Protein AF-A0A4Q2YTB6-F1 (afdb_monomer_lite)

Secondary structure (DSSP, 8-state):
-GGGG-EEEEEE---TT--B-HHHHHHHHHHHHHHHHHHTT--B-TTS-BHHHHHHHHHHHHHHS--B-SSPPPHHHHHHHHHHHIIIIIHHHHHHHHHHHHHHHSS-----B--EE-TTTB-TT-TT--HHHHHHHHHHHHHHHHHHHHHHHHHHHHH----TTTS---HHHHHHHHHT----GGGTT-HHHHHHHHHHHHHHHHHHHHHSS--SS--SS--PPPSSHHHHHHHHHHHHHHHHHHTTTTTSS-HHHHHHHHHHHHHTTTSSEEPEEEEHHHHHHHHHHHHHHTTS-S-STTS-HHHHHHHHHHHHT----SS-TTS---HHHHHHHHHHHHHHHHHHHH-GGGS-EEEEET--SSHHHHHHHHHHHTTTSS-SSGGGTTTS-EEEEEE-SHHHHHHHHHHHHHHHT-TTTHHHHHHHTEEEEEE-HHHHHHHH-HHHHHHHHHHHHHHHHHHHHHTT-EEEEEE-TTSTTTSSSS-HHHHHHTSPTTS-TTEEEEEE-HHHHHHHHSSHHHHHHHHHHHHHHHHHHHHSPP-S-HHHHHHHHHHHHHHHHHHHHHHHHHHTS-TTHHHHHHHHSTHHHHHHS---SS-SS--

Radius of gyration: 26.42 Å; chains: 1; bounding box: 67×58×71 Å

Sequence (603 aa):
ALLSASLVAPVLTAHPTEVRRKSVLDHKNRIAELMLLRDSGGDETPEGDVVEDAIRRQIVLLWQTRPLRTEKLFVADEIDNALTYLRDVFLPVVPKLYARWEAELGQRPASFLRVGSWIGGDRDGNPFVTAETMQMATARNAAAVLGHYIDAVHGLGAELSVSASLAAVPDAVEALAEASGDAAPSRRDEPYRRALSGIYARLCATYAQIVGRAPPRPSALKGKPYATPADFRRDLVTIANGLSANSQGQFGGIGALGRLIRAVEVFGFHLATLDMRQNSAVHERVLAELLSVSGVCADYLALDEEARVALLTAELASDRPLAAPWHQWSDETAGELAIVHAAADVRARLGNDAICQWIISMAQELSDLLEVHVLAREAGLWRSGDAAGQSNLMVVPLFETIADLDRAPAIMARYFAMPEIGPQIGQRGHQEVMIGYSDSNKDGGYLTSTWGLYQSSQALTPVFEEADTAMQLFHGRGGAVGRGGGSAFAAIRAQPAGTVQGRIRITEQGEVIAAKYGTAASAATNLEAMVSASLLASLEPEALSDKDAARFTAAMDSVSDSAFAAYRGLVYDTPAFKDFFRAMTPIAEIATLKIGSRPSSRT

Structure (mmCIF, N/CA/C/O backbone):
data_AF-A0A4Q2YTB6-F1
#
_entry.id   AF-A0A4Q2YTB6-F1
#
loop_
_atom_site.group_PDB
_atom_site.id
_atom_site.type_symbol
_atom_site.label_atom_id
_atom_site.label_alt_id
_atom_site.label_comp_id
_atom_site.label_asym_id
_atom_site.label_entity_id
_atom_site.label_seq_id
_atom_site.pdbx_PDB_ins_code
_atom_site.Cartn_x
_atom_site.Cartn_y
_atom_site.Cartn_z
_atom_site.occupancy
_atom_site.B_iso_or_equiv
_atom_site.auth_seq_id
_atom_site.auth_comp_id
_atom_site.auth_asym_id
_atom_site.auth_atom_id
_atom_site.pdbx_PDB_model_num
ATOM 1 N N . ALA A 1 1 ? 22.724 0.938 6.957 1.00 84.94 1 ALA A N 1
ATOM 2 C CA . ALA A 1 1 ? 21.981 0.138 7.950 1.00 84.94 1 ALA A CA 1
ATOM 3 C C . ALA A 1 1 ? 20.497 0.506 7.941 1.00 84.94 1 ALA A C 1
ATOM 5 O O . ALA A 1 1 ? 19.740 -0.288 7.408 1.00 84.94 1 ALA A O 1
ATOM 6 N N . LEU A 1 2 ? 20.098 1.709 8.393 1.00 90.88 2 LEU A N 1
ATOM 7 C CA . LEU A 1 2 ? 18.684 2.137 8.471 1.00 90.88 2 LEU A CA 1
ATOM 8 C C . LEU A 1 2 ? 17.867 1.833 7.199 1.00 90.88 2 LEU A C 1
ATOM 10 O O . LEU A 1 2 ? 16.873 1.118 7.263 1.00 90.88 2 LEU A O 1
ATOM 14 N N . LEU A 1 3 ? 18.329 2.303 6.032 1.00 91.94 3 LEU A N 1
ATOM 15 C CA . LEU A 1 3 ? 17.627 2.117 4.752 1.00 91.94 3 LEU A CA 1
ATOM 16 C C . LEU A 1 3 ? 17.374 0.650 4.379 1.00 91.94 3 LEU A C 1
ATOM 18 O O . LEU A 1 3 ? 16.410 0.365 3.675 1.00 91.94 3 LEU A O 1
ATOM 22 N N . SER A 1 4 ? 18.219 -0.279 4.834 1.00 90.88 4 SER A N 1
ATOM 23 C CA . SER A 1 4 ? 18.063 -1.711 4.551 1.00 90.88 4 SER A CA 1
ATOM 24 C C . SER A 1 4 ? 16.856 -2.323 5.264 1.00 90.88 4 SER A C 1
ATOM 26 O O . SER A 1 4 ? 16.329 -3.324 4.793 1.00 90.88 4 SER A O 1
ATOM 28 N N . ALA A 1 5 ? 16.415 -1.706 6.362 1.00 90.44 5 ALA A N 1
ATOM 29 C CA . ALA A 1 5 ? 15.266 -2.110 7.167 1.00 90.44 5 ALA A CA 1
ATOM 30 C C . ALA A 1 5 ? 14.160 -1.037 7.173 1.00 90.44 5 ALA A C 1
ATOM 32 O O . ALA A 1 5 ? 13.309 -1.030 8.054 1.00 90.44 5 ALA A O 1
ATOM 33 N N . SER A 1 6 ? 14.154 -0.119 6.202 1.00 95.38 6 SER A N 1
ATOM 34 C CA . SER A 1 6 ? 13.165 0.962 6.096 1.00 95.38 6 SER A CA 1
ATOM 35 C C . SER A 1 6 ? 11.983 0.592 5.193 1.00 95.38 6 SER A C 1
ATOM 37 O O . SER A 1 6 ? 12.105 -0.245 4.295 1.00 95.38 6 SER A O 1
ATOM 39 N N . LEU A 1 7 ? 10.845 1.247 5.413 1.00 97.25 7 LEU A N 1
ATOM 40 C CA . LEU A 1 7 ? 9.675 1.236 4.539 1.00 97.25 7 LEU A CA 1
ATOM 41 C C . LEU A 1 7 ? 9.034 2.626 4.561 1.00 97.25 7 LEU A C 1
ATOM 43 O O . LEU A 1 7 ? 8.633 3.105 5.608 1.00 97.25 7 LEU A O 1
ATOM 47 N N . VAL A 1 8 ? 8.876 3.258 3.409 1.00 97.31 8 VAL A N 1
ATOM 48 C CA . VAL A 1 8 ? 8.049 4.457 3.253 1.00 97.31 8 VAL A CA 1
ATOM 49 C C . VAL A 1 8 ? 6.995 4.112 2.218 1.00 97.31 8 VAL A C 1
ATOM 51 O O . VAL A 1 8 ? 7.347 3.813 1.078 1.00 97.31 8 VAL A O 1
ATOM 54 N N . ALA A 1 9 ? 5.718 4.103 2.597 1.00 96.81 9 ALA A N 1
ATOM 55 C CA . ALA A 1 9 ? 4.650 3.733 1.668 1.00 96.81 9 ALA A CA 1
ATOM 56 C C . ALA A 1 9 ? 3.460 4.704 1.723 1.00 96.81 9 ALA A C 1
ATOM 58 O O . ALA A 1 9 ? 2.699 4.683 2.695 1.00 96.81 9 ALA A O 1
ATOM 59 N N . PRO A 1 10 ? 3.244 5.536 0.687 1.00 95.44 10 PRO A N 1
ATOM 60 C CA . PRO A 1 10 ? 1.920 6.086 0.423 1.00 95.44 10 PRO A CA 1
ATOM 61 C C . PRO A 1 10 ? 0.951 4.961 0.038 1.00 95.44 10 PRO A C 1
ATOM 63 O O . PRO A 1 10 ? 1.253 4.136 -0.829 1.00 95.44 10 PRO A O 1
ATOM 66 N N . VAL A 1 11 ? -0.224 4.952 0.663 1.00 96.19 11 VAL A N 1
ATOM 67 C CA . VAL A 1 11 ? -1.290 3.974 0.420 1.00 96.19 11 VAL A CA 1
ATOM 68 C C . VAL A 1 11 ? -2.494 4.693 -0.178 1.00 96.19 11 VAL A C 1
ATOM 70 O O . VAL A 1 11 ? -3.164 5.468 0.503 1.00 96.19 11 VAL A O 1
ATOM 73 N N . LEU A 1 12 ? -2.751 4.476 -1.470 1.00 94.56 12 LEU A N 1
ATOM 74 C CA . LEU A 1 12 ? -3.806 5.180 -2.202 1.00 94.56 12 LEU A CA 1
ATOM 75 C C . LEU A 1 12 ? -5.199 4.676 -1.810 1.00 94.56 12 LEU A C 1
ATOM 77 O O . LEU A 1 12 ? -5.465 3.471 -1.847 1.00 94.56 12 LEU A O 1
ATOM 81 N N . THR A 1 13 ? -6.109 5.609 -1.532 1.00 91.25 13 THR A N 1
ATOM 82 C CA . THR A 1 13 ? -7.523 5.327 -1.235 1.00 91.25 13 THR A CA 1
ATOM 83 C C . THR A 1 13 ? -8.456 5.860 -2.314 1.00 91.25 13 THR A C 1
ATOM 85 O O . THR A 1 13 ? -8.113 6.782 -3.058 1.00 91.25 13 THR A O 1
ATOM 88 N N . ALA A 1 14 ? -9.649 5.269 -2.413 1.00 84.44 14 ALA A N 1
ATOM 89 C CA . ALA A 1 14 ? -10.676 5.751 -3.327 1.00 84.44 14 ALA A CA 1
ATOM 90 C C . ALA A 1 14 ? -11.082 7.187 -2.964 1.00 84.44 14 ALA A C 1
ATOM 92 O O . ALA A 1 14 ? -11.113 7.572 -1.792 1.00 84.44 14 ALA A O 1
ATOM 93 N N . HIS A 1 15 ? -11.409 7.991 -3.973 1.00 75.44 15 HIS A N 1
ATOM 94 C CA . HIS A 1 15 ? -11.830 9.365 -3.748 1.00 75.44 15 HIS A CA 1
ATOM 95 C C . HIS A 1 15 ? -13.317 9.401 -3.346 1.00 75.44 15 HIS A C 1
ATOM 97 O O . HIS A 1 15 ? -14.179 9.064 -4.154 1.00 75.44 15 HIS A O 1
ATOM 103 N N . PRO A 1 16 ? -13.646 9.868 -2.127 1.00 59.75 16 PRO A N 1
ATOM 104 C CA . PRO A 1 16 ? -14.981 9.736 -1.527 1.00 59.75 16 PRO A CA 1
ATOM 105 C C . PRO A 1 16 ? -16.053 10.596 -2.209 1.00 59.75 16 PRO A C 1
ATOM 107 O O . PRO A 1 16 ? -17.244 10.366 -2.021 1.00 59.75 16 PRO A O 1
ATOM 110 N N . THR A 1 17 ? -15.625 11.628 -2.943 1.00 56.97 17 THR A N 1
ATOM 111 C CA . THR A 1 17 ? -16.488 12.586 -3.643 1.00 56.97 17 THR A CA 1
ATOM 112 C C . THR A 1 17 ? -16.090 12.842 -5.098 1.00 56.97 17 THR A C 1
ATOM 114 O O . THR A 1 17 ? -16.323 13.943 -5.598 1.00 56.97 17 THR A O 1
ATOM 117 N N . GLU A 1 18 ? -15.446 11.890 -5.793 1.00 64.62 18 GLU A N 1
ATOM 118 C CA . GLU A 1 18 ? -14.920 12.171 -7.144 1.00 64.62 18 GLU A CA 1
ATOM 119 C C . GLU A 1 18 ? -16.032 12.158 -8.181 1.00 64.62 18 GLU A C 1
ATOM 121 O O . GLU A 1 18 ? -16.241 11.210 -8.934 1.00 64.62 18 GLU A O 1
ATOM 126 N N . VAL A 1 19 ? -16.767 13.259 -8.241 1.00 56.88 19 VAL A N 1
ATOM 127 C CA . VAL A 1 19 ? -17.774 13.460 -9.274 1.00 56.88 19 VAL A CA 1
ATOM 128 C C . VAL A 1 19 ? -17.109 13.850 -10.600 1.00 56.88 19 VAL A C 1
ATOM 130 O O . VAL A 1 19 ? -17.771 13.787 -11.641 1.00 56.88 19 VAL A O 1
ATOM 133 N N . ARG A 1 20 ? -15.817 14.240 -10.602 1.00 63.56 20 ARG A N 1
ATOM 134 C CA . ARG A 1 20 ? -15.134 14.695 -11.818 1.00 63.56 20 ARG A CA 1
ATOM 135 C C . ARG A 1 20 ? -14.773 13.516 -12.704 1.00 63.56 20 ARG A C 1
ATOM 137 O O . ARG A 1 20 ? -14.269 12.480 -12.277 1.00 63.56 20 ARG A O 1
ATOM 144 N N . ARG A 1 21 ? -15.035 13.672 -13.997 1.00 69.88 21 ARG A N 1
ATOM 145 C CA . ARG A 1 21 ? -14.646 12.673 -14.998 1.00 69.88 21 ARG A CA 1
ATOM 146 C C . ARG A 1 21 ? -13.155 12.790 -15.295 1.00 69.88 21 ARG A C 1
ATOM 148 O O . ARG A 1 21 ? -12.636 13.899 -15.387 1.00 69.88 21 ARG A O 1
ATOM 155 N N . LYS A 1 22 ? -12.500 11.656 -15.558 1.00 72.19 22 LYS A N 1
ATOM 156 C CA . LYS A 1 22 ? -11.101 11.598 -16.006 1.00 72.19 22 LYS A CA 1
ATOM 157 C C . LYS A 1 22 ? -10.813 12.551 -17.174 1.00 72.19 22 LYS A C 1
ATOM 159 O O . LYS A 1 22 ? -9.820 13.259 -17.139 1.00 72.19 22 LYS A O 1
ATOM 164 N N . SER A 1 23 ? -11.742 12.679 -18.121 1.00 77.94 23 SER A N 1
ATOM 165 C CA . SER A 1 23 ? -11.630 13.618 -19.244 1.00 77.94 23 SER A CA 1
ATOM 166 C C . SER A 1 23 ? -11.375 15.070 -18.813 1.00 77.94 23 SER A C 1
ATOM 168 O O . SER A 1 23 ? -10.632 15.787 -19.471 1.00 77.94 23 SER A O 1
ATOM 170 N N . VAL A 1 24 ? -11.941 15.514 -17.685 1.00 81.62 24 VAL A N 1
ATOM 171 C CA . VAL A 1 24 ? -11.689 16.853 -17.124 1.00 81.62 24 VAL A CA 1
ATOM 172 C C . VAL A 1 24 ? -10.232 16.983 -16.676 1.00 81.62 24 VAL A C 1
ATOM 174 O O . VAL A 1 24 ? -9.608 18.015 -16.916 1.00 81.62 24 VAL A O 1
ATOM 177 N N . LEU A 1 25 ? -9.690 15.949 -16.026 1.00 75.12 25 LEU A N 1
ATOM 178 C CA . LEU A 1 25 ? -8.289 15.911 -15.604 1.00 75.12 25 LEU A CA 1
ATOM 179 C C . LEU A 1 25 ? -7.354 15.865 -16.816 1.00 75.12 25 LEU A C 1
ATOM 181 O O . LEU A 1 25 ? -6.409 16.645 -16.861 1.00 75.12 25 LEU A O 1
ATOM 185 N N . ASP A 1 26 ? -7.665 15.041 -17.818 1.00 81.69 26 ASP A N 1
ATOM 186 C CA . ASP A 1 26 ? -6.879 14.920 -19.051 1.00 81.69 26 ASP A CA 1
ATOM 187 C C . ASP A 1 26 ? -6.785 16.272 -19.783 1.00 81.69 26 ASP A C 1
ATOM 189 O O . ASP A 1 26 ? -5.692 16.709 -20.143 1.00 81.69 26 ASP A O 1
ATOM 193 N N . HIS A 1 27 ? -7.904 16.997 -19.920 1.00 88.62 27 HIS A N 1
ATOM 194 C CA . HIS A 1 27 ? -7.901 18.344 -20.500 1.00 88.62 27 HIS A CA 1
ATOM 195 C C . HIS A 1 27 ? -7.068 19.333 -19.676 1.00 88.62 27 HIS A C 1
ATOM 197 O O . HIS A 1 27 ? -6.291 20.098 -20.245 1.00 88.62 27 HIS A O 1
ATOM 203 N N . LYS A 1 28 ? -7.185 19.320 -18.341 1.00 85.69 28 LYS A N 1
ATOM 204 C CA . LYS A 1 28 ? -6.382 20.198 -17.470 1.00 85.69 28 LYS A CA 1
ATOM 205 C C . LYS A 1 28 ? -4.886 19.900 -17.568 1.00 85.69 28 LYS A C 1
ATOM 207 O O . LYS A 1 28 ? -4.097 20.839 -17.634 1.00 85.69 28 LYS A O 1
ATOM 212 N N . ASN A 1 29 ? -4.505 18.626 -17.600 1.00 82.25 29 ASN A N 1
ATOM 213 C CA . ASN A 1 29 ? -3.113 18.209 -17.748 1.00 82.25 29 ASN A CA 1
ATOM 214 C C . ASN A 1 29 ? -2.565 18.620 -19.114 1.00 82.25 29 ASN A C 1
ATOM 216 O O . ASN A 1 29 ? -1.488 19.206 -19.178 1.00 82.25 29 ASN A O 1
ATOM 220 N N . ARG A 1 30 ? -3.339 18.429 -20.190 1.00 88.62 30 ARG A N 1
ATOM 221 C CA . ARG A 1 30 ? -2.926 18.870 -21.525 1.00 88.62 30 ARG A CA 1
ATOM 222 C C . ARG A 1 30 ? -2.773 20.388 -21.614 1.00 88.62 30 ARG A C 1
ATOM 224 O O . ARG A 1 30 ? -1.831 20.863 -22.237 1.00 88.62 30 ARG A O 1
ATOM 231 N N . ILE A 1 31 ? -3.662 21.154 -20.977 1.00 92.06 31 ILE A N 1
ATOM 232 C CA . ILE A 1 31 ? -3.512 22.613 -20.862 1.00 92.06 31 ILE A CA 1
ATOM 233 C C . ILE A 1 31 ? -2.209 22.950 -20.129 1.00 92.06 31 ILE A C 1
ATOM 235 O O . ILE A 1 31 ? -1.446 23.770 -20.625 1.00 92.06 31 ILE A O 1
ATOM 239 N N . ALA A 1 32 ? -1.923 22.301 -18.996 1.00 88.00 32 ALA A N 1
ATOM 240 C CA . ALA A 1 32 ? -0.700 22.543 -18.233 1.00 88.00 32 ALA A CA 1
ATOM 241 C C . ALA A 1 32 ? 0.576 22.212 -19.032 1.00 88.00 32 ALA A C 1
ATOM 243 O O . ALA A 1 32 ? 1.520 22.994 -19.009 1.00 88.00 32 ALA A O 1
ATOM 244 N N . GLU A 1 33 ? 0.597 21.103 -19.779 1.00 89.00 33 GLU A N 1
ATOM 245 C CA . GLU A 1 33 ? 1.704 20.746 -20.681 1.00 89.00 33 GLU A CA 1
ATOM 246 C C . GLU A 1 33 ? 1.948 21.816 -21.749 1.00 89.00 33 GLU A C 1
ATOM 248 O O . GLU A 1 33 ? 3.085 22.221 -21.977 1.00 89.00 33 GLU A O 1
ATOM 253 N N . LEU A 1 34 ? 0.879 22.290 -22.394 1.00 93.44 34 LEU A N 1
ATOM 254 C CA . LEU A 1 34 ? 0.969 23.316 -23.431 1.00 93.44 34 LEU A CA 1
ATOM 255 C C . LEU A 1 34 ? 1.390 24.676 -22.856 1.00 93.44 34 LEU A C 1
ATOM 257 O O . LEU A 1 34 ? 2.164 25.391 -23.485 1.00 93.44 34 LEU A O 1
ATOM 261 N N . MET A 1 35 ? 0.924 25.022 -21.652 1.00 93.50 35 MET A N 1
ATOM 262 C CA . MET A 1 35 ? 1.370 26.224 -20.942 1.00 93.50 35 MET A CA 1
ATOM 263 C C . MET A 1 35 ? 2.861 26.153 -20.606 1.00 93.50 35 MET A C 1
ATOM 265 O O . MET A 1 35 ? 3.576 27.114 -20.860 1.00 93.50 35 MET A O 1
ATOM 269 N N . LEU A 1 36 ? 3.351 25.008 -20.121 1.00 90.25 36 LEU A N 1
ATOM 270 C CA . LEU A 1 36 ? 4.781 24.806 -19.865 1.00 90.25 36 LEU A CA 1
ATOM 271 C C . LEU A 1 36 ? 5.617 24.902 -21.146 1.00 90.25 36 LEU A C 1
ATOM 273 O O . LEU A 1 36 ? 6.690 25.502 -21.130 1.00 90.25 36 LEU A O 1
ATOM 277 N N . LEU A 1 37 ? 5.128 24.339 -22.256 1.00 91.38 37 LEU A N 1
ATOM 278 C CA . LEU A 1 37 ? 5.788 24.453 -23.557 1.00 91.38 37 LEU A CA 1
ATOM 279 C C . LEU A 1 37 ? 5.907 25.922 -23.981 1.00 91.38 37 LEU A C 1
ATOM 281 O O . LEU A 1 37 ? 7.001 26.369 -24.330 1.00 91.38 37 LEU A O 1
ATOM 285 N N . ARG A 1 38 ? 4.820 26.688 -23.856 1.00 92.38 38 ARG A N 1
ATOM 286 C CA . ARG A 1 38 ? 4.817 28.129 -24.124 1.00 92.38 38 ARG A CA 1
ATOM 287 C C . ARG A 1 38 ? 5.787 28.891 -23.222 1.00 92.38 38 ARG A C 1
ATOM 289 O O . ARG A 1 38 ? 6.575 29.689 -23.719 1.00 92.38 38 ARG A O 1
ATOM 296 N N . ASP A 1 39 ? 5.763 28.630 -21.916 1.00 92.69 39 ASP A N 1
ATOM 297 C CA . ASP A 1 39 ? 6.639 29.290 -20.937 1.00 92.69 39 ASP A CA 1
ATOM 298 C C . ASP A 1 39 ? 8.123 28.973 -21.190 1.00 92.69 39 ASP A C 1
ATOM 300 O O . ASP A 1 39 ? 8.998 29.785 -20.890 1.00 92.69 39 ASP A O 1
ATOM 304 N N . SER A 1 40 ? 8.415 27.815 -21.793 1.00 92.50 40 SER A N 1
ATOM 305 C CA . SER A 1 40 ? 9.761 27.439 -22.246 1.00 92.50 40 SER A CA 1
ATOM 306 C C . SER A 1 40 ? 10.179 28.061 -23.589 1.00 92.50 40 SER A C 1
ATOM 308 O O . SER A 1 40 ? 11.290 27.810 -24.055 1.00 92.50 40 SER A O 1
ATOM 310 N N . GLY A 1 41 ? 9.320 28.883 -24.201 1.00 92.44 41 GLY A N 1
ATOM 311 C CA . GLY A 1 41 ? 9.564 29.553 -25.482 1.00 92.44 41 GLY A CA 1
ATOM 312 C C . GLY A 1 41 ? 9.169 28.741 -26.719 1.00 92.44 41 GLY A C 1
ATOM 313 O O . GLY A 1 41 ? 9.608 29.072 -27.817 1.00 92.44 41 GLY A O 1
ATOM 314 N N . GLY A 1 42 ? 8.389 27.667 -26.564 1.00 91.62 42 GLY A N 1
ATOM 315 C CA . GLY A 1 42 ? 7.863 26.883 -27.681 1.00 91.62 42 GLY A CA 1
ATOM 316 C C . GLY A 1 42 ? 6.559 27.466 -28.229 1.00 91.62 42 GLY A C 1
ATOM 317 O O . GLY A 1 42 ? 5.571 27.550 -27.501 1.00 91.62 42 GLY A O 1
ATOM 318 N N . ASP A 1 43 ? 6.542 27.806 -29.520 1.00 92.94 43 ASP A N 1
ATOM 319 C CA . ASP A 1 43 ? 5.355 28.341 -30.209 1.00 92.94 43 ASP A CA 1
ATOM 320 C C . ASP A 1 43 ? 4.543 27.266 -30.960 1.00 92.94 43 ASP A C 1
ATOM 322 O O . ASP A 1 43 ? 3.362 27.473 -31.253 1.00 92.94 43 ASP A O 1
ATOM 326 N N . GLU A 1 44 ? 5.136 26.093 -31.216 1.00 94.56 44 GLU A N 1
ATOM 327 C CA . GLU A 1 44 ? 4.512 24.958 -31.911 1.00 94.56 44 GLU A CA 1
ATOM 328 C C . GLU A 1 44 ? 4.637 23.649 -31.108 1.00 94.56 44 GLU A C 1
ATOM 330 O O . GLU A 1 44 ? 5.632 23.418 -30.415 1.00 94.56 44 GLU A O 1
ATOM 335 N N . THR A 1 45 ? 3.629 22.772 -31.190 1.00 90.50 45 THR A N 1
ATOM 336 C CA . THR A 1 45 ? 3.691 21.412 -30.626 1.00 90.50 45 THR A CA 1
ATOM 337 C C . THR A 1 45 ? 4.541 20.484 -31.508 1.00 90.50 45 THR A C 1
ATOM 339 O O . THR A 1 45 ? 4.770 20.794 -32.678 1.00 90.50 45 THR A O 1
ATOM 342 N N . PRO A 1 46 ? 4.975 19.303 -31.014 1.00 86.56 46 PRO A N 1
ATOM 343 C CA . PRO A 1 46 ? 5.697 18.322 -31.836 1.00 86.56 46 PRO A CA 1
ATOM 344 C C . PRO A 1 46 ? 4.951 17.882 -33.107 1.00 86.56 46 PRO A C 1
ATOM 346 O O . PRO A 1 46 ? 5.573 17.445 -34.071 1.00 86.56 46 PRO A O 1
ATOM 349 N N . GLU A 1 47 ? 3.621 17.985 -33.106 1.00 90.38 47 GLU A N 1
ATOM 350 C CA . GLU A 1 47 ? 2.741 17.662 -34.231 1.00 90.38 47 GLU A CA 1
ATOM 351 C C . GLU A 1 47 ? 2.503 18.847 -35.190 1.00 90.38 47 GLU A C 1
ATOM 353 O O . GLU A 1 47 ? 1.813 18.677 -36.195 1.00 90.38 47 GLU A O 1
ATOM 358 N N . GLY A 1 48 ? 3.067 20.027 -34.902 1.00 91.50 48 GLY A N 1
ATOM 359 C CA . GLY A 1 48 ? 2.965 21.234 -35.731 1.00 91.50 48 GLY A CA 1
ATOM 360 C C . GLY A 1 48 ? 1.746 22.123 -35.453 1.00 91.50 48 GLY A C 1
ATOM 361 O O . GLY A 1 48 ? 1.414 22.972 -36.276 1.00 91.50 48 GLY A O 1
ATOM 362 N N . ASP A 1 49 ? 1.048 21.941 -34.326 1.00 92.69 49 ASP A N 1
ATOM 363 C CA . ASP A 1 49 ? -0.030 22.851 -33.914 1.00 92.69 49 ASP A CA 1
ATOM 364 C C . ASP A 1 49 ? 0.554 24.124 -33.274 1.00 92.69 49 ASP A C 1
ATOM 366 O O . ASP A 1 49 ? 1.442 24.034 -32.430 1.00 92.69 49 ASP A O 1
ATOM 370 N N . VAL A 1 50 ? -0.012 25.301 -33.565 1.00 96.38 50 VAL A N 1
ATOM 371 C CA . VAL A 1 50 ? 0.289 26.529 -32.804 1.00 96.38 50 VAL A CA 1
ATOM 372 C C . VAL A 1 50 ? -0.150 26.338 -31.349 1.00 96.38 50 VAL A C 1
ATOM 374 O O . VAL A 1 50 ? -1.311 26.010 -31.078 1.00 96.38 50 VAL A O 1
ATOM 377 N N . VAL A 1 51 ? 0.756 26.558 -30.394 1.00 95.94 51 VAL A N 1
ATOM 378 C CA . VAL A 1 51 ? 0.525 26.248 -28.971 1.00 95.94 51 VAL A CA 1
ATOM 379 C C . VAL A 1 51 ? -0.662 27.024 -28.398 1.00 95.94 51 VAL A C 1
ATOM 381 O O . VAL A 1 51 ? -1.494 26.442 -27.703 1.00 95.94 51 VAL A O 1
ATOM 384 N N . GLU A 1 52 ? -0.797 28.310 -28.729 1.00 95.25 52 GLU A N 1
ATOM 385 C CA . GLU A 1 52 ? -1.929 29.141 -28.288 1.00 95.25 52 GLU A CA 1
ATOM 386 C C . GLU A 1 52 ? -3.278 28.566 -28.762 1.00 95.25 52 GLU A C 1
ATOM 388 O O . GLU A 1 52 ? -4.239 28.474 -27.989 1.00 95.25 52 GLU A O 1
ATOM 393 N N . ASP A 1 53 ? -3.339 28.104 -30.013 1.00 96.56 53 ASP A N 1
ATOM 394 C CA . ASP A 1 53 ? -4.540 27.495 -30.586 1.00 96.56 53 ASP A CA 1
ATOM 395 C C . ASP A 1 53 ? -4.825 26.126 -29.966 1.00 96.56 53 ASP A C 1
ATOM 397 O O . ASP A 1 53 ? -5.984 25.798 -29.691 1.00 96.56 53 ASP A O 1
ATOM 401 N N . ALA A 1 54 ? -3.786 25.340 -29.675 1.00 95.81 54 ALA A N 1
ATOM 402 C CA . ALA A 1 54 ? -3.916 24.075 -28.964 1.00 95.81 54 ALA A CA 1
ATOM 403 C C . ALA A 1 54 ? -4.464 24.281 -27.539 1.00 95.81 54 ALA A C 1
ATOM 405 O O . ALA A 1 54 ? -5.370 23.549 -27.123 1.00 95.81 54 ALA A O 1
ATOM 406 N N . ILE A 1 55 ? -3.990 25.302 -26.810 1.00 96.31 55 ILE A N 1
ATOM 407 C CA . ILE A 1 55 ? -4.513 25.670 -25.481 1.00 96.31 55 ILE A CA 1
ATOM 408 C C . ILE A 1 55 ? -5.986 26.059 -25.598 1.00 96.31 55 ILE A C 1
ATOM 410 O O . ILE A 1 55 ? -6.832 25.505 -24.889 1.00 96.31 55 ILE A O 1
ATOM 414 N N . ARG A 1 56 ? -6.322 26.961 -26.530 1.00 96.75 56 ARG A N 1
ATOM 415 C CA . ARG A 1 56 ? -7.709 27.388 -26.773 1.00 96.75 56 ARG A CA 1
ATOM 416 C C . ARG A 1 56 ? -8.612 26.196 -27.090 1.00 96.75 56 ARG A C 1
ATOM 418 O O . ARG A 1 56 ? -9.708 26.101 -26.536 1.00 96.75 56 ARG A O 1
ATOM 425 N N . ARG A 1 57 ? -8.154 25.264 -27.930 1.00 96.31 57 ARG A N 1
ATOM 426 C CA . ARG A 1 57 ? -8.878 24.033 -28.285 1.00 96.31 57 ARG A CA 1
ATOM 427 C C . ARG A 1 57 ? -9.178 23.188 -27.048 1.00 96.31 57 ARG A C 1
ATOM 429 O O . ARG A 1 57 ? -10.314 22.754 -26.878 1.00 96.31 57 ARG A O 1
ATOM 436 N N . GLN A 1 58 ? -8.202 23.000 -26.160 1.00 96.50 58 GLN A N 1
ATOM 437 C CA . GLN A 1 58 ? -8.410 22.256 -24.914 1.00 96.50 58 GLN A CA 1
ATOM 438 C C . GLN A 1 58 ? -9.359 22.970 -23.948 1.00 96.50 58 GLN A C 1
ATOM 440 O O . GLN A 1 58 ? -10.184 22.309 -23.326 1.00 96.50 58 GLN A O 1
ATOM 445 N N . ILE A 1 59 ? -9.305 24.301 -23.853 1.00 96.25 59 ILE A N 1
ATOM 446 C CA . ILE A 1 59 ? -10.252 25.079 -23.036 1.00 96.25 59 ILE A CA 1
ATOM 447 C C . ILE A 1 59 ? -11.684 24.916 -23.561 1.00 96.25 59 ILE A C 1
ATOM 449 O O . ILE A 1 59 ? -12.606 24.708 -22.774 1.00 96.25 59 ILE A O 1
ATOM 453 N N . VAL A 1 60 ? -11.882 24.961 -24.883 1.00 96.62 60 VAL A N 1
ATOM 454 C CA . VAL A 1 60 ? -13.201 24.737 -25.499 1.00 96.62 60 VAL A CA 1
ATOM 455 C C . VAL A 1 60 ? -13.696 23.316 -25.231 1.00 96.62 60 VAL A C 1
ATOM 457 O O . VAL A 1 60 ? -14.841 23.142 -24.812 1.00 96.62 60 VAL A O 1
ATOM 460 N N . LEU A 1 61 ? -12.839 22.306 -25.410 1.00 95.81 61 LEU A N 1
ATOM 461 C CA . LEU A 1 61 ? -13.178 20.916 -25.096 1.00 95.81 61 LEU A CA 1
ATOM 462 C C . LEU A 1 61 ? -13.530 20.743 -23.618 1.00 95.81 61 LEU A C 1
ATOM 464 O O . LEU A 1 61 ? -14.526 20.099 -23.300 1.00 95.81 61 LEU A O 1
ATOM 468 N N . LEU A 1 62 ? -12.766 21.359 -22.717 1.00 92.81 62 LEU A N 1
ATOM 469 C CA . LEU A 1 62 ? -13.034 21.347 -21.283 1.00 92.81 62 LEU A CA 1
ATOM 470 C C . LEU A 1 62 ? -14.394 21.981 -20.963 1.00 92.81 62 LEU A C 1
ATOM 472 O O . LEU A 1 62 ? -15.158 21.404 -20.195 1.00 92.81 62 LEU A O 1
ATOM 476 N N . TRP A 1 63 ? -14.724 23.120 -21.581 1.00 93.62 63 TRP A N 1
ATOM 477 C CA . TRP A 1 63 ? -16.016 23.797 -21.411 1.00 93.62 63 TRP A CA 1
ATOM 478 C C . TRP A 1 63 ? -17.198 22.950 -21.900 1.00 93.62 63 TRP A C 1
ATOM 480 O O . TRP A 1 63 ? -18.275 22.967 -21.306 1.00 93.62 63 TRP A O 1
ATOM 490 N N . GLN A 1 64 ? -16.998 22.185 -22.974 1.00 92.38 64 GLN A N 1
ATOM 491 C CA . GLN A 1 64 ? -18.004 21.282 -23.544 1.00 92.38 64 GLN A CA 1
ATOM 492 C C . GLN A 1 64 ? -18.019 19.895 -22.879 1.00 92.38 64 GLN A C 1
ATOM 494 O O . GLN A 1 64 ? -18.943 19.106 -23.092 1.00 92.38 64 GLN A O 1
ATOM 499 N N . THR A 1 65 ? -17.023 19.585 -22.050 1.00 87.69 65 THR A N 1
ATOM 500 C CA . THR A 1 65 ? -16.928 18.321 -21.325 1.00 87.69 65 THR A CA 1
ATOM 501 C C . THR A 1 65 ? -17.741 18.404 -20.049 1.00 87.69 65 THR A C 1
ATOM 503 O O . THR A 1 65 ? -17.483 19.220 -19.169 1.00 87.69 65 THR A O 1
ATOM 506 N N . ARG A 1 66 ? -18.718 17.504 -19.909 1.00 82.88 66 ARG A N 1
ATOM 507 C CA . ARG A 1 66 ? -19.528 17.426 -18.692 1.00 82.88 66 ARG A CA 1
ATOM 508 C C . ARG A 1 66 ? -18.622 17.200 -17.468 1.00 82.88 66 ARG A C 1
ATOM 510 O O . ARG A 1 66 ? -17.967 16.154 -17.412 1.00 82.88 66 ARG A O 1
ATOM 517 N N . PRO A 1 67 ? -18.633 18.108 -16.475 1.00 73.44 67 PRO A N 1
ATOM 518 C CA . PRO A 1 67 ? -17.741 17.997 -15.332 1.00 73.44 67 PRO A CA 1
ATOM 519 C C . PRO A 1 67 ? -18.187 16.912 -14.353 1.00 73.44 67 PRO A C 1
ATOM 521 O O . PRO A 1 67 ? -17.336 16.275 -13.749 1.00 73.44 67 PRO A O 1
ATOM 524 N N . LEU A 1 68 ? -19.498 16.683 -14.222 1.00 74.12 68 LEU A N 1
ATOM 525 C CA . LEU A 1 68 ? -20.081 15.790 -13.222 1.00 74.12 68 LEU A CA 1
ATOM 526 C C . LEU A 1 68 ? -20.591 14.478 -13.834 1.00 74.12 68 LEU A C 1
ATOM 528 O O . LEU A 1 68 ? -21.184 14.464 -14.919 1.00 74.12 68 LEU A O 1
ATOM 532 N N . ARG A 1 69 ? -20.405 13.370 -13.114 1.00 69.19 69 ARG A N 1
ATOM 533 C CA . ARG A 1 69 ? -21.062 12.087 -13.399 1.00 69.19 69 ARG A CA 1
ATOM 534 C C . ARG A 1 69 ? -22.557 12.144 -13.044 1.00 69.19 69 ARG A C 1
ATOM 536 O O . ARG A 1 69 ? -22.951 12.772 -12.070 1.00 69.19 69 ARG A O 1
ATOM 543 N N . THR A 1 70 ? -23.391 11.481 -13.847 1.00 70.44 70 THR A N 1
ATOM 544 C CA . THR A 1 70 ? -24.844 11.318 -13.607 1.00 70.44 70 THR A CA 1
ATOM 545 C C . THR A 1 70 ? -25.191 9.988 -12.924 1.00 70.44 70 THR A C 1
ATOM 547 O O . THR A 1 70 ? -26.286 9.811 -12.378 1.00 70.44 70 THR A O 1
ATOM 550 N N . GLU A 1 71 ? -24.249 9.048 -12.947 1.00 70.19 71 GLU A N 1
ATOM 551 C CA . GLU A 1 71 ? -24.368 7.691 -12.417 1.00 70.19 71 GLU A CA 1
ATOM 552 C C . GLU A 1 71 ? -23.405 7.480 -11.249 1.00 70.19 71 GLU A C 1
ATOM 554 O O . GLU A 1 71 ? -22.421 8.209 -11.107 1.00 70.19 71 GLU A O 1
ATOM 559 N N . LYS A 1 72 ? -23.729 6.504 -10.395 1.00 72.00 72 LYS A N 1
ATOM 560 C CA . LYS A 1 72 ? -22.921 6.153 -9.226 1.00 72.00 72 LYS A CA 1
ATOM 561 C C . LYS A 1 72 ? -21.624 5.499 -9.702 1.00 72.00 72 LYS A C 1
ATOM 563 O O . LYS A 1 72 ? -21.651 4.710 -10.639 1.00 72.00 72 LYS A O 1
ATOM 568 N N . LEU A 1 73 ? -20.510 5.844 -9.062 1.00 74.75 73 LEU A N 1
ATOM 569 C CA . LEU A 1 73 ? -19.237 5.165 -9.280 1.00 74.75 73 LEU A CA 1
ATOM 570 C C . LEU A 1 73 ? -19.322 3.722 -8.785 1.00 74.75 73 LEU A C 1
ATOM 572 O O . LEU A 1 73 ? -19.767 3.472 -7.660 1.00 74.75 73 LEU A O 1
ATOM 576 N N . PHE A 1 74 ? -18.867 2.791 -9.615 1.00 84.69 74 PHE A N 1
ATOM 577 C CA . PHE A 1 74 ? -18.643 1.412 -9.203 1.00 84.69 74 PHE A CA 1
ATOM 578 C C . PHE A 1 74 ? -17.198 1.242 -8.728 1.00 84.69 74 PHE A C 1
ATOM 580 O O . PHE A 1 74 ? -16.312 2.006 -9.108 1.00 84.69 74 PHE A O 1
ATOM 587 N N . VAL A 1 75 ? -16.935 0.194 -7.946 1.00 86.31 75 VAL A N 1
ATOM 588 C CA . VAL A 1 75 ? -15.569 -0.145 -7.501 1.00 86.31 75 VAL A CA 1
ATOM 589 C C . VAL A 1 75 ? -14.620 -0.307 -8.700 1.00 86.31 75 VAL A C 1
ATOM 591 O O . VAL A 1 75 ? -13.471 0.119 -8.649 1.00 86.31 75 VAL A O 1
ATOM 594 N N . ALA A 1 76 ? -15.112 -0.832 -9.827 1.00 89.12 76 ALA A N 1
ATOM 595 C CA . ALA A 1 76 ? -14.344 -0.942 -11.068 1.00 89.12 76 ALA A CA 1
ATOM 596 C C . ALA A 1 76 ? -13.862 0.417 -11.622 1.00 89.12 76 ALA A C 1
ATOM 598 O O . ALA A 1 76 ? -12.740 0.498 -12.122 1.00 89.12 76 ALA A O 1
ATOM 599 N N . ASP A 1 77 ? -14.669 1.482 -11.514 1.00 86.12 77 ASP A N 1
ATOM 600 C CA . ASP A 1 77 ? -14.248 2.835 -11.904 1.00 86.12 77 ASP A CA 1
ATOM 601 C C . ASP A 1 77 ? -13.139 3.355 -10.977 1.00 86.12 77 ASP A C 1
ATOM 603 O O . ASP A 1 77 ? -12.187 3.991 -11.432 1.00 86.12 77 ASP A O 1
ATOM 607 N N . GLU A 1 78 ? -13.262 3.105 -9.669 1.00 88.19 78 GLU A N 1
ATOM 608 C CA . GLU A 1 78 ? -12.264 3.507 -8.670 1.00 88.19 78 GLU A CA 1
ATOM 609 C C . GLU A 1 78 ? -10.924 2.805 -8.933 1.00 88.19 78 GLU A C 1
ATOM 611 O O . GLU A 1 78 ? -9.878 3.461 -8.912 1.00 88.19 78 GLU A O 1
ATOM 616 N N . ILE A 1 79 ? -10.963 1.514 -9.284 1.00 92.44 79 ILE A N 1
ATOM 617 C CA . ILE A 1 79 ? -9.795 0.730 -9.714 1.00 92.44 79 ILE A CA 1
ATOM 618 C C . ILE A 1 79 ? -9.129 1.365 -10.945 1.00 92.44 79 ILE A C 1
ATOM 620 O O . ILE A 1 79 ? -7.913 1.558 -10.950 1.00 92.44 79 ILE A O 1
ATOM 624 N N . ASP A 1 80 ? -9.891 1.732 -11.981 1.00 89.69 80 ASP A N 1
ATOM 625 C CA . ASP A 1 80 ? -9.324 2.325 -13.207 1.00 89.69 80 ASP A CA 1
ATOM 626 C C . ASP A 1 80 ? -8.718 3.717 -12.982 1.00 89.69 80 ASP A C 1
ATOM 628 O O . ASP A 1 80 ? -7.677 4.067 -13.560 1.00 89.69 80 ASP A O 1
ATOM 632 N N . ASN A 1 81 ? -9.343 4.517 -12.117 1.00 86.00 81 ASN A N 1
ATOM 633 C CA . ASN A 1 81 ? -8.806 5.818 -11.733 1.00 86.00 81 ASN A CA 1
ATOM 634 C C . ASN A 1 81 ? -7.477 5.654 -10.983 1.00 86.00 81 ASN A C 1
ATOM 636 O O . ASN A 1 81 ? -6.495 6.308 -11.333 1.00 86.00 81 ASN A O 1
ATOM 640 N N . ALA A 1 82 ? -7.413 4.743 -10.009 1.00 90.25 82 ALA A N 1
ATOM 641 C CA . ALA A 1 82 ? -6.190 4.450 -9.263 1.00 90.25 82 ALA A CA 1
ATOM 642 C C . ALA A 1 82 ? -5.065 3.939 -10.168 1.00 90.25 82 ALA A C 1
ATOM 644 O O . ALA A 1 82 ? -3.935 4.429 -10.104 1.00 90.25 82 ALA A O 1
ATOM 645 N N . LEU A 1 83 ? -5.396 3.003 -11.063 1.00 93.31 83 LEU A N 1
ATOM 646 C CA . LEU A 1 83 ? -4.462 2.422 -12.022 1.00 93.31 83 LEU A CA 1
ATOM 647 C C . LEU A 1 83 ? -3.802 3.488 -12.895 1.00 93.31 83 LEU A C 1
ATOM 649 O O . LEU A 1 83 ? -2.628 3.360 -13.229 1.00 93.31 83 LEU A O 1
ATOM 653 N N . THR A 1 84 ? -4.534 4.550 -13.241 1.00 89.69 84 THR A N 1
ATOM 654 C CA . THR A 1 84 ? -3.987 5.679 -14.006 1.00 89.69 84 THR A CA 1
ATOM 655 C C . THR A 1 84 ? -2.813 6.318 -13.264 1.00 89.69 84 THR A C 1
ATOM 657 O O . THR A 1 84 ? -1.737 6.449 -13.836 1.00 89.69 84 THR A O 1
ATOM 660 N N . TYR A 1 85 ? -2.966 6.643 -11.977 1.00 91.31 85 TYR A N 1
ATOM 661 C CA . TYR A 1 85 ? -1.867 7.197 -11.179 1.00 91.31 85 TYR A CA 1
ATOM 662 C C . TYR A 1 85 ? -0.726 6.191 -11.012 1.00 91.31 85 TYR A C 1
ATOM 664 O O . TYR A 1 85 ? 0.439 6.534 -11.219 1.00 91.31 85 TYR A O 1
ATOM 672 N N . LEU A 1 86 ? -1.042 4.936 -10.680 1.00 95.62 86 LEU A N 1
ATOM 673 C CA . LEU A 1 86 ? -0.028 3.898 -10.482 1.00 95.62 86 LEU A CA 1
ATOM 674 C C . LEU A 1 86 ? 0.830 3.689 -11.740 1.00 95.62 86 LEU A C 1
ATOM 676 O O . LEU A 1 86 ? 2.057 3.681 -11.657 1.00 95.62 86 LEU A O 1
ATOM 680 N N . ARG A 1 87 ? 0.192 3.572 -12.909 1.00 94.94 87 ARG A N 1
ATOM 681 C CA . ARG A 1 87 ? 0.846 3.308 -14.198 1.00 94.94 87 ARG A CA 1
ATOM 682 C C . ARG A 1 87 ? 1.536 4.539 -14.780 1.00 94.94 87 ARG A C 1
ATOM 684 O O . ARG A 1 87 ? 2.673 4.432 -15.227 1.00 94.94 87 ARG A O 1
ATOM 691 N N . ASP A 1 88 ? 0.858 5.684 -14.804 1.00 89.56 88 ASP A N 1
ATOM 692 C CA . ASP A 1 88 ? 1.323 6.855 -15.560 1.00 89.56 88 ASP A CA 1
ATOM 693 C C . ASP A 1 88 ? 2.225 7.769 -14.718 1.00 89.56 88 ASP A C 1
ATOM 695 O O . ASP A 1 88 ? 2.991 8.562 -15.266 1.00 89.56 88 ASP A O 1
ATOM 699 N N . VAL A 1 89 ? 2.177 7.640 -13.386 1.00 91.88 89 VAL A N 1
ATOM 700 C CA . VAL A 1 89 ? 2.909 8.509 -12.456 1.00 91.88 89 VAL A CA 1
ATOM 701 C C . VAL A 1 89 ? 3.887 7.713 -11.597 1.00 91.88 89 VAL A C 1
ATOM 703 O O . VAL A 1 89 ? 5.095 7.904 -11.727 1.00 91.88 89 VAL A O 1
ATOM 706 N N . PHE A 1 90 ? 3.419 6.797 -10.747 1.00 96.81 90 PHE A N 1
ATOM 707 C CA . PHE A 1 90 ? 4.305 6.107 -9.797 1.00 96.81 90 PHE A CA 1
ATOM 708 C C . PHE A 1 90 ? 5.333 5.211 -10.496 1.00 96.81 90 PHE A C 1
ATOM 710 O O . PHE A 1 90 ? 6.530 5.318 -10.214 1.00 96.81 90 PHE A O 1
ATOM 717 N N . LEU A 1 91 ? 4.885 4.378 -11.438 1.00 96.62 91 LEU A N 1
ATOM 718 C CA . LEU A 1 91 ? 5.729 3.435 -12.173 1.00 96.62 91 LEU A CA 1
ATOM 719 C C . LEU A 1 91 ? 6.929 4.104 -12.878 1.00 96.62 91 LEU A C 1
ATOM 721 O O . LEU A 1 91 ? 8.044 3.603 -12.725 1.00 96.62 91 LEU A O 1
ATOM 725 N N . PRO A 1 92 ? 6.780 5.248 -13.580 1.00 94.50 92 PRO A N 1
ATOM 726 C CA . PRO A 1 92 ? 7.925 5.959 -14.151 1.00 94.50 92 PRO A CA 1
ATOM 727 C C . PRO A 1 92 ? 8.694 6.854 -13.164 1.00 94.50 92 PRO A C 1
ATOM 729 O O . PRO A 1 92 ? 9.874 7.122 -13.409 1.00 94.50 92 PRO A O 1
ATOM 732 N N . VAL A 1 93 ? 8.073 7.361 -12.091 1.00 97.12 93 VAL A N 1
ATOM 733 C CA . VAL A 1 93 ? 8.709 8.318 -11.159 1.00 97.12 93 VAL A CA 1
ATOM 734 C C . VAL A 1 93 ? 9.574 7.622 -10.114 1.00 97.12 93 VAL A C 1
ATOM 736 O O . VAL A 1 93 ? 10.717 8.033 -9.911 1.00 97.12 93 VAL A O 1
ATOM 739 N N . VAL A 1 94 ? 9.081 6.563 -9.468 1.00 98.12 94 VAL A N 1
ATOM 740 C CA . VAL A 1 94 ? 9.793 5.923 -8.347 1.00 98.12 94 VAL A CA 1
ATOM 741 C C . VAL A 1 94 ? 11.182 5.410 -8.761 1.00 98.12 94 VAL A C 1
ATOM 743 O O . VAL A 1 94 ? 12.154 5.739 -8.079 1.00 98.12 94 VAL A O 1
ATOM 746 N N . PRO A 1 95 ? 11.364 4.713 -9.903 1.00 97.25 95 PRO A N 1
ATOM 747 C CA . PRO A 1 95 ? 12.696 4.302 -10.346 1.00 97.25 95 PRO A CA 1
ATOM 748 C C . PRO A 1 95 ? 13.643 5.473 -10.638 1.00 97.25 95 PRO A C 1
ATOM 750 O O . PRO A 1 95 ? 14.854 5.333 -10.475 1.00 97.25 95 PRO A O 1
ATOM 753 N N . LYS A 1 96 ? 13.117 6.633 -11.062 1.00 95.88 96 LYS A N 1
ATOM 754 C CA . LYS A 1 96 ? 13.921 7.848 -11.282 1.00 95.88 96 LYS A CA 1
ATOM 755 C C . LYS A 1 96 ? 14.380 8.468 -9.964 1.00 95.88 96 LYS A C 1
ATOM 757 O O . LYS A 1 96 ? 15.525 8.900 -9.890 1.00 95.88 96 LYS A O 1
ATOM 762 N N . LEU A 1 97 ? 13.524 8.491 -8.939 1.00 96.69 97 LEU A N 1
ATOM 763 C CA . LEU A 1 97 ? 13.908 8.939 -7.594 1.00 96.69 97 LEU A CA 1
ATOM 764 C C . LEU A 1 97 ? 15.021 8.064 -7.025 1.00 96.69 97 LEU A C 1
ATOM 766 O O . LEU A 1 97 ? 16.041 8.581 -6.586 1.00 96.69 97 LEU A O 1
ATOM 770 N N . TYR A 1 98 ? 14.880 6.745 -7.144 1.00 96.62 98 TYR A N 1
ATOM 771 C CA . TYR A 1 98 ? 15.943 5.820 -6.772 1.00 96.62 98 TYR A CA 1
ATOM 772 C C . TYR A 1 98 ? 17.241 6.078 -7.519 1.00 96.62 98 TYR A C 1
ATOM 774 O O . TYR A 1 98 ? 18.277 6.153 -6.880 1.00 96.62 98 TYR A O 1
ATOM 782 N N . ALA A 1 99 ? 17.202 6.268 -8.839 1.00 93.50 99 ALA A N 1
ATOM 783 C CA . ALA A 1 99 ? 18.408 6.582 -9.602 1.00 93.50 99 ALA A CA 1
ATOM 784 C C . ALA A 1 99 ? 19.085 7.884 -9.126 1.00 93.50 99 ALA A C 1
ATOM 786 O O . ALA A 1 99 ? 20.311 7.951 -9.092 1.00 93.50 99 ALA A O 1
ATOM 787 N N . ARG A 1 100 ? 18.304 8.899 -8.719 1.00 93.38 100 ARG A N 1
ATOM 788 C CA . ARG A 1 100 ? 18.839 10.125 -8.099 1.00 93.38 100 ARG A CA 1
ATOM 789 C C . ARG A 1 100 ? 19.498 9.819 -6.753 1.00 93.38 100 ARG A C 1
ATOM 791 O O . ARG A 1 100 ? 20.643 10.195 -6.549 1.00 93.38 100 ARG A O 1
ATOM 798 N N . TRP A 1 101 ? 18.821 9.094 -5.864 1.00 93.81 101 TRP A N 1
ATOM 799 C CA . TRP A 1 101 ? 19.387 8.733 -4.559 1.00 93.81 101 TRP A CA 1
ATOM 800 C C . TRP A 1 101 ? 20.601 7.812 -4.669 1.00 93.81 101 TRP A C 1
ATOM 802 O O . TRP A 1 101 ? 21.513 7.924 -3.865 1.00 93.81 101 TRP A O 1
ATOM 812 N N . GLU A 1 102 ? 20.646 6.929 -5.662 1.00 91.75 102 GLU A N 1
ATOM 813 C CA . GLU A 1 102 ? 21.806 6.082 -5.957 1.00 91.75 102 GLU A CA 1
ATOM 814 C C . GLU A 1 102 ? 23.048 6.917 -6.279 1.00 91.75 102 GLU A C 1
ATOM 816 O O . GLU A 1 102 ? 24.132 6.606 -5.787 1.00 91.75 102 GLU A O 1
ATOM 821 N N . ALA A 1 103 ? 22.881 7.996 -7.050 1.00 89.69 103 ALA A N 1
ATOM 822 C CA . ALA A 1 103 ? 23.963 8.924 -7.362 1.00 89.69 103 ALA A CA 1
ATOM 823 C C . ALA A 1 103 ? 24.444 9.688 -6.117 1.00 89.69 103 ALA A C 1
ATOM 825 O O . ALA A 1 103 ? 25.648 9.779 -5.893 1.00 89.69 103 ALA A O 1
ATOM 826 N N . GLU A 1 104 ? 23.520 10.174 -5.284 1.00 90.88 104 GLU A N 1
ATOM 827 C CA . GLU A 1 104 ? 23.852 10.917 -4.057 1.00 90.88 104 GLU A CA 1
ATOM 828 C C . GLU A 1 104 ? 24.469 10.025 -2.965 1.00 90.88 104 GLU A C 1
ATOM 830 O O . GLU A 1 104 ? 25.381 10.436 -2.251 1.00 90.88 104 GLU A O 1
ATOM 835 N N . LEU A 1 105 ? 23.993 8.784 -2.826 1.00 89.75 105 LEU A N 1
ATOM 836 C CA . LEU A 1 105 ? 24.477 7.835 -1.816 1.00 89.75 105 LEU A CA 1
ATOM 837 C C . LEU A 1 105 ? 25.755 7.101 -2.246 1.00 89.75 105 LEU A C 1
ATOM 839 O O . LEU A 1 105 ? 26.368 6.426 -1.418 1.00 89.75 105 LEU A O 1
ATOM 843 N N . GLY A 1 106 ? 26.124 7.157 -3.530 1.00 88.44 106 GLY A N 1
ATOM 844 C CA . GLY A 1 106 ? 27.250 6.410 -4.103 1.00 88.44 106 GLY A CA 1
ATOM 845 C C . GLY A 1 106 ? 27.062 4.886 -4.120 1.00 88.44 106 GLY A C 1
ATOM 846 O O . GLY A 1 106 ? 28.002 4.150 -4.416 1.00 88.44 106 GLY A O 1
ATOM 847 N N . GLN A 1 107 ? 25.868 4.391 -3.786 1.00 87.75 107 GLN A N 1
ATOM 848 C CA . GLN A 1 107 ? 25.537 2.967 -3.753 1.00 87.75 107 GLN A CA 1
ATOM 849 C C . GLN A 1 107 ? 24.042 2.738 -3.967 1.00 87.75 107 GLN A C 1
ATOM 851 O O . GLN A 1 107 ? 23.217 3.621 -3.730 1.00 87.75 107 GLN A O 1
ATOM 856 N N . ARG A 1 108 ? 23.681 1.508 -4.346 1.00 89.44 108 ARG A N 1
ATOM 857 C CA . ARG A 1 108 ? 22.289 1.094 -4.534 1.00 89.44 108 ARG A CA 1
ATOM 858 C C . ARG A 1 108 ? 21.579 0.856 -3.194 1.00 89.44 108 ARG A C 1
ATOM 860 O O . ARG A 1 108 ? 21.886 -0.144 -2.549 1.00 89.44 108 ARG A O 1
ATOM 867 N N . PRO A 1 109 ? 20.613 1.698 -2.761 1.00 92.06 109 PRO A N 1
ATOM 868 C CA . PRO A 1 109 ? 19.893 1.447 -1.519 1.00 92.06 109 PRO A CA 1
ATOM 869 C C . PRO A 1 109 ? 18.884 0.303 -1.695 1.00 92.06 109 PRO A C 1
ATOM 871 O O . PRO A 1 109 ? 18.461 -0.018 -2.814 1.00 92.06 109 PRO A O 1
ATOM 874 N N . ALA A 1 110 ? 18.447 -0.283 -0.579 1.00 93.50 110 ALA A N 1
ATOM 875 C CA . ALA A 1 110 ? 17.307 -1.195 -0.575 1.00 93.50 110 ALA A CA 1
ATOM 876 C C . ALA A 1 110 ? 16.033 -0.486 -1.072 1.00 93.50 110 ALA A C 1
ATOM 878 O O . ALA A 1 110 ? 15.924 0.743 -1.029 1.00 93.50 110 ALA A O 1
ATOM 879 N N . SER A 1 111 ? 15.055 -1.250 -1.558 1.00 94.94 111 SER A N 1
ATOM 880 C CA . SER A 1 111 ? 13.799 -0.685 -2.062 1.00 94.94 111 SER A CA 1
ATOM 881 C C . SER A 1 111 ? 12.827 -0.322 -0.923 1.00 94.94 111 SER A C 1
ATOM 883 O O . SER A 1 111 ? 11.787 -0.953 -0.767 1.00 94.94 111 SER A O 1
ATOM 885 N N . PHE A 1 112 ? 13.187 0.670 -0.105 1.00 96.50 112 PHE A N 1
ATOM 886 C CA . PHE A 1 112 ? 12.381 1.159 1.020 1.00 96.50 112 PHE A CA 1
ATOM 887 C C . PHE A 1 112 ? 11.115 1.958 0.627 1.00 96.50 112 PHE A C 1
ATOM 889 O O . PHE A 1 112 ? 10.121 1.883 1.332 1.00 96.50 112 PHE A O 1
ATOM 896 N N . LEU A 1 113 ? 11.101 2.717 -0.472 1.00 98.00 113 LEU A N 1
ATOM 897 C CA . LEU A 1 113 ? 9.928 3.413 -1.000 1.00 98.00 113 LEU A CA 1
ATOM 898 C C . LEU A 1 113 ? 9.063 2.425 -1.795 1.00 98.00 113 LEU A C 1
ATOM 900 O O . LEU A 1 113 ? 9.455 1.954 -2.868 1.00 98.00 113 LEU A O 1
ATOM 904 N N . ARG A 1 114 ? 7.879 2.131 -1.262 1.00 97.31 114 ARG A N 1
ATOM 905 C CA . ARG A 1 114 ? 6.863 1.243 -1.848 1.00 97.31 114 ARG A CA 1
ATOM 906 C C . ARG A 1 114 ? 5.580 2.017 -2.123 1.00 97.31 114 ARG A C 1
ATOM 908 O O . ARG A 1 114 ? 5.431 3.147 -1.678 1.00 97.31 114 ARG A O 1
ATOM 915 N N . VAL A 1 115 ? 4.647 1.410 -2.849 1.00 96.81 115 VAL A N 1
ATOM 916 C CA . VAL A 1 115 ? 3.325 1.993 -3.106 1.00 96.81 115 VAL A CA 1
ATOM 917 C C . VAL A 1 115 ? 2.265 0.978 -2.710 1.00 96.81 115 VAL A C 1
ATOM 919 O O . VAL A 1 115 ? 2.327 -0.173 -3.143 1.00 96.81 115 VAL A O 1
ATOM 922 N N . GLY A 1 116 ? 1.315 1.408 -1.884 1.00 97.19 116 GLY A N 1
ATOM 923 C CA . GLY A 1 116 ? 0.169 0.604 -1.473 1.00 97.19 116 GLY A CA 1
ATOM 924 C C . GLY A 1 116 ? -1.139 1.113 -2.073 1.00 97.19 116 GLY A C 1
ATOM 925 O O . GLY A 1 116 ? -1.231 2.247 -2.557 1.00 97.19 116 GLY A O 1
ATOM 926 N N . SER A 1 117 ? -2.179 0.292 -2.008 1.00 96.94 117 SER A N 1
ATOM 927 C CA . SER A 1 117 ? -3.544 0.688 -2.338 1.00 96.94 117 SER A CA 1
ATOM 928 C C . SER A 1 117 ? -4.561 -0.050 -1.474 1.00 96.94 117 SER A C 1
ATOM 930 O O . SER A 1 117 ? -4.371 -1.206 -1.119 1.00 96.94 117 SER A O 1
ATOM 932 N N . TRP A 1 118 ? -5.668 0.622 -1.176 1.00 96.69 118 TRP A N 1
ATOM 933 C CA . TRP A 1 118 ? -6.866 0.030 -0.567 1.00 96.69 118 TRP A CA 1
ATOM 934 C C . TRP A 1 118 ? -7.960 -0.282 -1.592 1.00 96.69 118 TRP A C 1
ATOM 936 O O . TRP A 1 118 ? -8.994 -0.869 -1.276 1.00 96.69 118 TRP A O 1
ATOM 946 N N . ILE A 1 119 ? -7.775 0.145 -2.839 1.00 94.88 119 ILE A N 1
ATOM 947 C CA . ILE A 1 119 ? -8.837 0.176 -3.841 1.00 94.88 119 ILE A CA 1
ATOM 948 C C . ILE A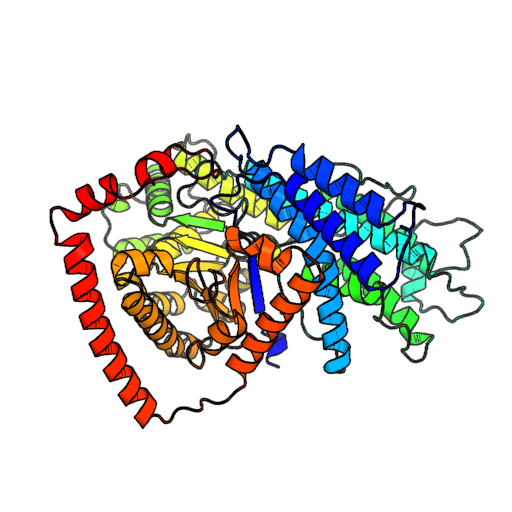 1 119 ? -9.015 -1.231 -4.413 1.00 94.88 119 ILE A C 1
ATOM 950 O O . ILE A 1 119 ? -8.166 -1.726 -5.151 1.00 94.88 119 ILE A O 1
ATOM 954 N N . GLY A 1 120 ? -10.130 -1.867 -4.049 1.00 94.00 120 GLY A N 1
ATOM 955 C CA . GLY A 1 120 ? -10.402 -3.282 -4.322 1.00 94.00 120 GLY A CA 1
ATOM 956 C C . GLY A 1 120 ? -10.047 -4.230 -3.168 1.00 94.00 120 GLY A C 1
ATOM 957 O O . GLY A 1 120 ? -10.221 -5.434 -3.329 1.00 94.00 120 GLY A O 1
ATOM 958 N N . GLY A 1 121 ? -9.573 -3.713 -2.027 1.00 95.06 121 GLY A N 1
ATOM 959 C CA . GLY A 1 121 ? -9.222 -4.505 -0.838 1.00 95.06 121 GLY A CA 1
ATOM 960 C C . GLY A 1 121 ? -9.857 -4.016 0.473 1.00 95.06 121 GLY A C 1
ATOM 961 O O . GLY A 1 121 ? -10.073 -4.821 1.377 1.00 95.06 121 GLY A O 1
ATOM 962 N N . ASP A 1 122 ? -10.229 -2.733 0.566 1.00 95.69 122 ASP A N 1
ATOM 963 C CA . ASP A 1 122 ? -10.948 -2.170 1.716 1.00 95.69 122 ASP A CA 1
ATOM 964 C C . ASP A 1 122 ? -12.456 -2.445 1.637 1.00 95.69 122 ASP A C 1
ATOM 966 O O . ASP A 1 122 ? -13.177 -1.851 0.829 1.00 95.69 122 ASP A O 1
ATOM 970 N N . ARG A 1 123 ? -12.920 -3.361 2.489 1.00 94.12 123 ARG A N 1
ATOM 971 C CA . ARG A 1 123 ? -14.311 -3.822 2.587 1.00 94.12 123 ARG A CA 1
ATOM 972 C C . ARG A 1 123 ? -15.059 -3.249 3.781 1.00 94.12 123 ARG A C 1
ATOM 974 O O . ARG A 1 123 ? -16.272 -3.449 3.864 1.00 94.12 123 ARG A O 1
ATOM 981 N N . ASP A 1 124 ? -14.389 -2.525 4.679 1.00 93.06 124 ASP A N 1
ATOM 982 C CA . ASP A 1 124 ? -15.025 -1.974 5.878 1.00 93.06 124 ASP A CA 1
ATOM 983 C C . ASP A 1 124 ? -16.221 -1.098 5.475 1.00 93.06 124 ASP A C 1
ATOM 985 O O . ASP A 1 124 ? -16.081 -0.029 4.877 1.00 93.06 124 ASP A O 1
ATOM 989 N N . GLY A 1 125 ? -17.432 -1.563 5.787 1.00 87.50 125 GLY A N 1
ATOM 990 C CA . GLY A 1 125 ? -18.689 -0.902 5.439 1.00 87.50 125 GLY A CA 1
ATOM 991 C C . GLY A 1 125 ? -18.899 -0.675 3.937 1.00 87.50 125 GLY A C 1
ATOM 992 O O . GLY A 1 125 ? -19.611 0.266 3.581 1.00 87.50 125 GLY A O 1
ATOM 993 N N . ASN A 1 126 ? -18.271 -1.469 3.061 1.00 89.88 126 ASN A N 1
ATOM 994 C CA . ASN A 1 126 ? -18.471 -1.424 1.613 1.00 89.88 126 ASN A CA 1
ATOM 995 C C . ASN A 1 126 ? -18.736 -2.830 1.034 1.00 89.88 126 ASN A C 1
ATOM 997 O O . ASN A 1 126 ? -17.800 -3.497 0.591 1.00 89.88 126 ASN A O 1
ATOM 1001 N N . PRO A 1 127 ? -20.007 -3.270 0.951 1.00 88.44 127 PRO A N 1
ATOM 1002 C CA . PRO A 1 127 ? -20.344 -4.612 0.464 1.00 88.44 127 PRO A CA 1
ATOM 1003 C C . PRO A 1 127 ? -20.037 -4.818 -1.029 1.00 88.44 127 PRO A C 1
ATOM 1005 O O . PRO A 1 127 ? -20.050 -5.945 -1.515 1.00 88.44 127 PRO A O 1
ATOM 1008 N N . PHE A 1 128 ? -19.766 -3.743 -1.779 1.00 91.00 128 PHE A N 1
ATOM 1009 C CA . PHE A 1 128 ? -19.472 -3.816 -3.212 1.00 91.00 128 PHE A CA 1
ATOM 1010 C C . PHE A 1 128 ? -18.019 -4.187 -3.520 1.00 91.00 128 PHE A C 1
ATOM 1012 O O . PHE A 1 128 ? -17.705 -4.482 -4.673 1.00 91.00 128 PHE A O 1
ATOM 1019 N N . VAL A 1 129 ? -17.130 -4.167 -2.525 1.00 94.94 129 VAL A N 1
ATOM 1020 C CA . VAL A 1 129 ? -15.765 -4.674 -2.684 1.00 94.94 129 VAL A CA 1
ATOM 1021 C C . VAL A 1 129 ? -15.814 -6.173 -2.441 1.00 94.94 129 VAL A C 1
ATOM 1023 O O . VAL A 1 129 ? -15.892 -6.609 -1.306 1.00 94.94 129 VAL A O 1
ATOM 1026 N N . THR A 1 130 ? -15.817 -6.970 -3.505 1.00 96.88 130 THR A N 1
ATOM 1027 C CA . THR A 1 130 ? -15.928 -8.438 -3.487 1.00 96.88 130 THR A CA 1
ATOM 1028 C C . THR A 1 130 ? -14.626 -9.125 -3.906 1.00 96.88 130 THR A C 1
ATOM 1030 O O . THR A 1 130 ? -13.702 -8.471 -4.401 1.00 96.88 130 THR A O 1
ATOM 1033 N N . ALA A 1 131 ? -14.570 -10.456 -3.766 1.00 97.81 131 ALA A N 1
ATOM 1034 C CA . ALA A 1 131 ? -13.494 -11.295 -4.304 1.00 97.81 131 ALA A CA 1
ATOM 1035 C C . ALA A 1 131 ? -13.213 -11.002 -5.788 1.00 97.81 131 ALA A C 1
ATOM 1037 O O . ALA A 1 131 ? -12.059 -10.875 -6.198 1.00 97.81 131 ALA A O 1
ATOM 1038 N N . GLU A 1 132 ? -14.267 -10.785 -6.578 1.00 97.38 132 GLU A N 1
ATOM 1039 C CA . GLU A 1 132 ? -14.157 -10.420 -7.990 1.00 97.38 132 GLU A CA 1
ATOM 1040 C C . GLU A 1 132 ? -13.483 -9.053 -8.177 1.00 97.38 132 GLU A C 1
ATOM 1042 O O . GLU A 1 132 ? -12.598 -8.904 -9.020 1.00 97.38 132 GLU A O 1
ATOM 1047 N N . THR A 1 133 ? -13.835 -8.049 -7.365 1.00 96.00 133 THR A N 1
ATOM 1048 C CA . THR A 1 133 ? -13.197 -6.724 -7.460 1.00 96.00 133 THR A CA 1
ATOM 1049 C C . THR A 1 133 ? -11.729 -6.740 -7.024 1.00 96.00 133 THR A C 1
ATOM 1051 O O . THR A 1 133 ? -10.914 -6.057 -7.643 1.00 96.00 133 THR A O 1
ATOM 1054 N N . MET A 1 134 ? -11.362 -7.569 -6.038 1.00 98.06 134 MET A N 1
ATOM 1055 C CA . MET A 1 134 ? -9.967 -7.788 -5.631 1.00 98.06 134 MET A CA 1
ATOM 1056 C C . MET A 1 134 ? -9.153 -8.423 -6.767 1.00 98.06 134 MET A C 1
ATOM 1058 O O . MET A 1 134 ? -8.061 -7.955 -7.116 1.00 98.06 134 MET A O 1
ATOM 1062 N N . GLN A 1 135 ? -9.697 -9.469 -7.396 1.00 97.56 135 GLN A N 1
ATOM 1063 C CA . GLN A 1 135 ? -9.081 -10.106 -8.561 1.00 97.56 135 GLN A CA 1
ATOM 1064 C C . GLN A 1 135 ? -8.973 -9.131 -9.739 1.00 97.56 135 GLN A C 1
ATOM 1066 O O . GLN A 1 135 ? -7.945 -9.096 -10.415 1.00 97.56 135 GLN A O 1
ATOM 1071 N N . MET A 1 136 ? -9.988 -8.293 -9.960 1.00 97.31 136 MET A N 1
ATOM 1072 C CA . MET A 1 136 ? -9.979 -7.258 -10.993 1.00 97.31 136 MET A CA 1
ATOM 1073 C C . MET A 1 136 ? -8.876 -6.220 -10.754 1.00 97.31 136 MET A C 1
ATOM 1075 O O . MET A 1 136 ? -8.114 -5.929 -11.680 1.00 97.31 136 MET A O 1
ATOM 1079 N N . ALA A 1 137 ? -8.766 -5.686 -9.534 1.00 97.44 137 ALA A N 1
ATOM 1080 C CA . ALA A 1 137 ? -7.751 -4.700 -9.168 1.00 97.44 137 ALA A CA 1
ATOM 1081 C C . ALA A 1 137 ? -6.338 -5.252 -9.396 1.00 97.44 137 ALA A C 1
ATOM 1083 O O . ALA A 1 137 ? -5.537 -4.669 -10.132 1.00 97.44 137 ALA A O 1
ATOM 1084 N N . THR A 1 138 ? -6.062 -6.434 -8.845 1.00 98.00 138 THR A N 1
ATOM 1085 C CA . THR A 1 138 ? -4.747 -7.082 -8.943 1.00 98.00 138 THR A CA 1
ATOM 1086 C C . THR A 1 138 ? -4.407 -7.522 -10.370 1.00 98.00 138 THR A C 1
ATOM 1088 O O . THR A 1 138 ? -3.271 -7.344 -10.808 1.00 98.00 138 THR A O 1
ATOM 1091 N N . ALA A 1 139 ? -5.374 -8.019 -11.151 1.00 97.12 139 ALA A N 1
ATOM 1092 C CA . ALA A 1 139 ? -5.152 -8.395 -12.549 1.00 97.12 139 ALA A CA 1
ATOM 1093 C C . ALA A 1 139 ? -4.864 -7.183 -13.448 1.00 97.12 139 ALA A C 1
ATOM 1095 O O . ALA A 1 139 ? -3.981 -7.250 -14.309 1.00 97.12 139 ALA A O 1
ATOM 1096 N N . ARG A 1 140 ? -5.574 -6.063 -13.256 1.00 97.69 140 ARG A N 1
ATOM 1097 C CA . ARG A 1 140 ? -5.328 -4.821 -14.008 1.00 97.69 140 ARG A CA 1
ATOM 1098 C C . ARG A 1 140 ? -3.966 -4.218 -13.666 1.00 97.69 140 ARG A C 1
ATOM 1100 O O . ARG A 1 140 ? -3.230 -3.836 -14.578 1.00 97.69 140 ARG A O 1
ATOM 1107 N N . ASN A 1 141 ? -3.606 -4.216 -12.385 1.00 98.25 141 ASN A N 1
ATOM 1108 C CA . ASN A 1 141 ? -2.284 -3.821 -11.907 1.00 98.25 141 ASN A CA 1
ATOM 1109 C C . ASN A 1 141 ? -1.169 -4.674 -12.536 1.00 98.25 141 ASN A C 1
ATOM 1111 O O . ASN A 1 141 ? -0.232 -4.130 -13.128 1.00 98.25 141 ASN A O 1
ATOM 1115 N N . ALA A 1 142 ? -1.310 -6.004 -12.496 1.00 98.31 142 ALA A N 1
ATOM 1116 C CA . ALA A 1 142 ? -0.359 -6.937 -13.098 1.00 98.31 142 ALA A CA 1
ATOM 1117 C C . ALA A 1 142 ? -0.216 -6.725 -14.615 1.00 98.31 142 ALA A C 1
ATOM 1119 O O . ALA A 1 142 ? 0.895 -6.668 -15.146 1.00 98.31 142 ALA A O 1
ATOM 1120 N N . ALA A 1 143 ? -1.333 -6.539 -15.325 1.00 98.12 143 ALA A N 1
ATOM 1121 C CA . ALA A 1 143 ? -1.318 -6.268 -16.759 1.00 98.12 143 ALA A CA 1
ATOM 1122 C C . ALA A 1 143 ? -0.588 -4.958 -17.101 1.00 98.12 143 ALA A C 1
ATOM 1124 O O . ALA A 1 143 ? 0.147 -4.911 -18.088 1.00 98.12 143 ALA A O 1
ATOM 1125 N N . ALA A 1 144 ? -0.769 -3.905 -16.300 1.00 98.12 144 ALA A N 1
ATOM 1126 C CA . ALA A 1 144 ? -0.106 -2.624 -16.519 1.00 98.12 144 ALA A CA 1
ATOM 1127 C C . ALA A 1 144 ? 1.411 -2.705 -16.290 1.00 98.12 144 ALA A C 1
ATOM 1129 O O . ALA A 1 144 ? 2.177 -2.255 -17.144 1.00 98.12 144 ALA A O 1
ATOM 1130 N N . VAL A 1 145 ? 1.856 -3.314 -15.185 1.00 98.56 145 VAL A N 1
ATOM 1131 C CA . VAL A 1 145 ? 3.291 -3.406 -14.868 1.00 98.56 145 VAL A CA 1
ATOM 1132 C C . VAL A 1 145 ? 4.036 -4.350 -15.815 1.00 98.56 145 VAL A C 1
ATOM 1134 O O . VAL A 1 145 ? 5.104 -4.002 -16.317 1.00 98.56 145 VAL A O 1
ATOM 1137 N N . LEU A 1 146 ? 3.450 -5.503 -16.157 1.00 98.44 146 LEU A N 1
ATOM 1138 C CA . LEU A 1 146 ? 4.050 -6.431 -17.119 1.00 98.44 146 LEU A CA 1
ATOM 1139 C C . LEU A 1 146 ? 4.077 -5.835 -18.530 1.00 98.44 146 LEU A C 1
ATOM 1141 O O . LEU A 1 146 ? 5.065 -6.009 -19.239 1.00 98.44 146 LEU A O 1
ATOM 1145 N N . GLY A 1 147 ? 3.033 -5.096 -18.924 1.00 97.88 147 GLY A N 1
ATOM 1146 C CA . GLY A 1 147 ? 3.025 -4.340 -20.179 1.00 97.88 147 GLY A CA 1
ATOM 1147 C C . GLY A 1 147 ? 4.173 -3.331 -20.242 1.00 97.88 147 GLY A C 1
ATOM 1148 O O . GLY A 1 147 ? 4.921 -3.310 -21.217 1.00 97.88 147 GLY A O 1
ATOM 1149 N N . HIS A 1 148 ? 4.389 -2.578 -19.160 1.00 97.88 148 HIS A N 1
ATOM 1150 C CA . HIS A 1 148 ? 5.520 -1.657 -19.052 1.00 97.88 148 HIS A CA 1
ATOM 1151 C C . HIS A 1 148 ? 6.877 -2.368 -19.174 1.00 97.88 148 HIS A C 1
ATOM 1153 O O . HIS A 1 148 ? 7.764 -1.880 -19.873 1.00 97.88 148 HIS A O 1
ATOM 1159 N N . TYR A 1 149 ? 7.054 -3.533 -18.543 1.00 98.44 149 TYR A N 1
ATOM 1160 C CA . TYR A 1 149 ? 8.299 -4.303 -18.658 1.00 98.44 149 TYR A CA 1
ATOM 1161 C C . TYR A 1 149 ? 8.539 -4.834 -20.069 1.00 98.44 149 TYR A C 1
ATOM 1163 O O . TYR A 1 149 ? 9.664 -4.761 -20.558 1.00 98.44 149 TYR A O 1
ATOM 1171 N N . ILE A 1 150 ? 7.495 -5.331 -20.737 1.00 98.00 150 ILE A N 1
ATOM 1172 C CA . ILE A 1 150 ? 7.552 -5.772 -22.137 1.00 98.00 150 ILE A CA 1
ATOM 1173 C C . ILE A 1 150 ? 8.018 -4.614 -23.026 1.00 98.00 150 ILE A C 1
ATOM 1175 O O . ILE A 1 150 ? 8.953 -4.776 -23.815 1.00 98.00 150 ILE A O 1
ATOM 1179 N N . ASP A 1 151 ? 7.421 -3.435 -22.859 1.00 97.06 151 ASP A N 1
ATOM 1180 C CA . ASP A 1 151 ? 7.766 -2.240 -23.629 1.00 97.06 151 ASP A CA 1
ATOM 1181 C C . ASP A 1 151 ? 9.205 -1.772 -23.353 1.00 97.06 151 ASP A C 1
ATOM 1183 O O . ASP A 1 151 ? 9.940 -1.445 -24.288 1.00 97.06 151 ASP A O 1
ATOM 1187 N N . ALA A 1 152 ? 9.635 -1.797 -22.088 1.00 97.06 152 ALA A N 1
ATOM 1188 C CA . ALA A 1 152 ? 10.985 -1.416 -21.682 1.00 97.06 152 ALA A CA 1
ATOM 1189 C C . ALA A 1 152 ? 12.055 -2.383 -22.215 1.00 97.06 152 ALA A C 1
ATOM 1191 O O . ALA A 1 152 ? 13.068 -1.936 -22.749 1.00 97.06 152 ALA A O 1
ATOM 1192 N N . VAL A 1 153 ? 11.831 -3.700 -22.125 1.00 97.56 153 VAL A N 1
ATOM 1193 C CA . VAL A 1 153 ? 12.754 -4.712 -22.673 1.00 97.56 153 VAL A CA 1
ATOM 1194 C C . VAL A 1 153 ? 12.840 -4.605 -24.192 1.00 97.56 153 VAL A C 1
ATOM 1196 O O . VAL A 1 153 ? 13.931 -4.709 -24.750 1.00 97.56 153 VAL A O 1
ATOM 1199 N N . HIS A 1 154 ? 11.719 -4.344 -24.868 1.00 95.75 154 HIS A N 1
ATOM 1200 C CA . HIS A 1 154 ? 11.722 -4.106 -26.309 1.00 95.75 154 HIS A CA 1
ATOM 1201 C C . HIS A 1 154 ? 12.564 -2.879 -26.687 1.00 95.75 154 HIS A C 1
ATOM 1203 O O . HIS A 1 154 ? 13.391 -2.964 -27.595 1.00 95.75 154 HIS A O 1
ATOM 1209 N N . GLY A 1 155 ? 12.397 -1.763 -25.966 1.00 95.38 155 GLY A N 1
ATOM 1210 C CA . GLY A 1 155 ? 13.209 -0.558 -26.160 1.00 95.38 155 GLY A CA 1
ATOM 1211 C C . GLY A 1 155 ? 14.704 -0.814 -25.946 1.00 95.38 155 GLY A C 1
ATOM 1212 O O . GLY A 1 155 ? 15.515 -0.458 -26.797 1.00 95.38 155 GLY A O 1
ATOM 1213 N N . LEU A 1 156 ? 15.063 -1.523 -24.870 1.00 94.56 156 LEU A N 1
ATOM 1214 C CA . LEU A 1 156 ? 16.448 -1.923 -24.595 1.00 94.56 156 LEU A CA 1
ATOM 1215 C C . LEU A 1 156 ? 17.031 -2.805 -25.705 1.00 94.56 156 LEU A C 1
ATOM 1217 O O . LEU A 1 156 ? 18.194 -2.647 -26.063 1.00 94.56 156 LEU A O 1
ATOM 1221 N N . GLY A 1 157 ? 16.237 -3.718 -26.272 1.00 92.88 157 GLY A N 1
ATOM 1222 C CA . GLY A 1 157 ? 16.666 -4.563 -27.388 1.00 92.88 157 GLY A CA 1
ATOM 1223 C C . GLY A 1 157 ? 16.996 -3.762 -28.651 1.00 92.88 157 GLY A C 1
ATOM 1224 O O . GLY A 1 157 ? 17.912 -4.129 -29.388 1.00 92.88 157 GLY A O 1
ATOM 1225 N N . ALA A 1 158 ? 16.294 -2.652 -28.894 1.00 90.69 158 ALA A N 1
ATOM 1226 C CA . ALA A 1 158 ? 16.608 -1.752 -30.001 1.00 90.69 158 ALA A CA 1
ATOM 1227 C C . ALA A 1 158 ? 17.926 -0.993 -29.763 1.00 90.69 158 ALA A C 1
ATOM 1229 O O . ALA A 1 158 ? 18.742 -0.901 -30.680 1.00 90.69 158 ALA A O 1
ATOM 1230 N N . GLU A 1 159 ? 18.156 -0.519 -28.537 1.00 90.25 159 GLU A N 1
ATOM 1231 C CA . GLU A 1 159 ? 19.316 0.299 -28.153 1.00 90.25 159 GLU A CA 1
ATOM 1232 C C . GLU A 1 159 ? 20.621 -0.510 -28.003 1.00 90.25 159 GLU A C 1
ATOM 1234 O O . GLU A 1 159 ? 21.679 -0.074 -28.453 1.00 90.25 159 GLU A O 1
ATOM 1239 N N . LEU A 1 160 ? 20.569 -1.706 -27.406 1.00 89.56 160 LEU A N 1
ATOM 1240 C CA . LEU A 1 160 ? 21.756 -2.493 -27.042 1.00 89.56 160 LEU A CA 1
ATOM 1241 C C . LEU A 1 160 ? 22.260 -3.376 -28.199 1.00 89.56 160 LEU A C 1
ATOM 1243 O O . LEU A 1 160 ? 22.114 -4.598 -28.187 1.00 89.56 160 LEU A O 1
ATOM 1247 N N . SER A 1 161 ? 22.897 -2.748 -29.189 1.00 88.81 161 SER A N 1
ATOM 1248 C CA . SER A 1 161 ? 23.469 -3.383 -30.392 1.00 88.81 161 SER A CA 1
ATOM 1249 C C . SER A 1 161 ? 24.943 -3.805 -30.248 1.00 88.81 161 SER A C 1
ATOM 1251 O O . SER A 1 161 ? 25.729 -3.676 -31.187 1.00 88.81 161 SER A O 1
ATOM 1253 N N . VAL A 1 162 ? 25.368 -4.226 -29.055 1.00 89.00 162 VAL A N 1
ATOM 1254 C CA . VAL A 1 162 ? 26.777 -4.568 -28.791 1.00 89.00 162 VAL A CA 1
ATOM 1255 C C . VAL A 1 162 ? 27.163 -5.823 -29.578 1.00 89.00 162 VAL A C 1
ATOM 1257 O O . VAL A 1 162 ? 26.607 -6.894 -29.329 1.00 89.00 162 VAL A O 1
ATOM 1260 N N . SER A 1 163 ? 28.126 -5.687 -30.496 1.00 91.38 163 SER A N 1
ATOM 1261 C CA . SER A 1 163 ? 28.655 -6.803 -31.284 1.00 91.38 163 SER A CA 1
ATOM 1262 C C . SER A 1 163 ? 29.772 -7.536 -30.537 1.00 91.38 163 SER A C 1
ATOM 1264 O O . SER A 1 163 ? 30.732 -6.909 -30.082 1.00 91.38 163 SER A O 1
ATOM 1266 N N . ALA A 1 164 ? 29.699 -8.868 -30.493 1.00 90.19 164 ALA A N 1
ATOM 1267 C CA . ALA A 1 164 ? 30.735 -9.754 -29.958 1.00 90.19 164 ALA A CA 1
ATOM 1268 C C . ALA A 1 164 ? 32.070 -9.650 -30.721 1.00 90.19 164 ALA A C 1
ATOM 1270 O O . ALA A 1 164 ? 33.111 -10.066 -30.221 1.00 90.19 164 ALA A O 1
ATOM 1271 N N . SER A 1 165 ? 32.058 -9.079 -31.932 1.00 90.00 165 SER A N 1
ATOM 1272 C CA . SER A 1 165 ? 33.280 -8.794 -32.696 1.00 90.00 165 SER A CA 1
ATOM 1273 C C . SER A 1 165 ? 34.016 -7.530 -32.233 1.00 90.00 165 SER A C 1
ATOM 1275 O O . SER A 1 165 ? 35.197 -7.369 -32.538 1.00 90.00 165 SER A O 1
ATOM 1277 N N . LEU A 1 166 ? 33.332 -6.637 -31.508 1.00 88.62 166 LEU A N 1
ATOM 1278 C CA . LEU A 1 166 ? 33.851 -5.328 -31.093 1.00 88.62 166 LEU A CA 1
ATOM 1279 C C . LEU A 1 166 ? 34.017 -5.195 -29.577 1.00 88.62 166 LEU A C 1
ATOM 1281 O O . LEU A 1 166 ? 34.808 -4.372 -29.123 1.00 88.62 166 LEU A O 1
ATOM 1285 N N . ALA A 1 167 ? 33.284 -5.982 -28.791 1.00 86.88 167 ALA A N 1
ATOM 1286 C CA . ALA A 1 167 ? 33.366 -5.984 -27.338 1.00 86.88 167 ALA A CA 1
ATOM 1287 C C . ALA A 1 167 ? 33.388 -7.419 -26.807 1.00 86.88 167 ALA A C 1
ATOM 1289 O O . ALA A 1 167 ? 32.741 -8.302 -27.366 1.00 86.88 167 ALA A O 1
ATOM 1290 N N . ALA A 1 168 ? 34.101 -7.638 -25.700 1.00 86.75 168 ALA A N 1
ATOM 1291 C CA . ALA A 1 168 ? 34.042 -8.909 -24.989 1.00 86.75 168 ALA A CA 1
ATOM 1292 C C . ALA A 1 168 ? 32.612 -9.157 -24.487 1.00 86.75 168 ALA A C 1
ATOM 1294 O O . ALA A 1 168 ? 31.903 -8.227 -24.115 1.00 86.75 168 ALA A O 1
ATOM 1295 N N . VAL A 1 169 ? 32.154 -10.401 -24.470 1.00 89.94 169 VAL A N 1
ATOM 1296 C CA . VAL A 1 169 ? 30.813 -10.738 -23.982 1.00 89.94 169 VAL A CA 1
ATOM 1297 C C . VAL A 1 169 ? 30.986 -11.808 -22.919 1.00 89.94 169 VAL A C 1
ATOM 1299 O O . VAL A 1 169 ? 31.546 -12.857 -23.220 1.00 89.94 169 VAL A O 1
ATOM 1302 N N . PRO A 1 170 ? 30.572 -11.557 -21.666 1.00 92.50 170 PRO A N 1
ATOM 1303 C CA . PRO A 1 170 ? 30.698 -12.572 -20.631 1.00 92.50 170 PRO A CA 1
ATOM 1304 C C . PRO A 1 170 ? 29.826 -13.795 -20.921 1.00 92.50 170 PRO A C 1
ATOM 1306 O O . PRO A 1 170 ? 28.686 -13.647 -21.367 1.00 92.50 170 PRO A O 1
ATOM 1309 N N . ASP A 1 171 ? 30.314 -14.980 -20.550 1.00 94.62 171 ASP A N 1
ATOM 1310 C CA . ASP A 1 171 ? 29.645 -16.271 -20.781 1.00 94.62 171 ASP A CA 1
ATOM 1311 C C . ASP A 1 171 ? 28.189 -16.301 -20.290 1.00 94.62 171 ASP A C 1
ATOM 1313 O O . ASP A 1 171 ? 27.324 -16.921 -20.900 1.00 94.62 171 ASP A O 1
ATOM 1317 N N . ALA A 1 172 ? 27.882 -15.591 -19.199 1.00 95.62 172 ALA A N 1
ATOM 1318 C CA . ALA A 1 172 ? 26.523 -15.511 -18.668 1.00 95.62 172 ALA A CA 1
ATOM 1319 C C . ALA A 1 172 ? 25.540 -14.795 -19.619 1.00 95.62 172 ALA A C 1
ATOM 1321 O O . ALA A 1 172 ? 24.362 -15.151 -19.665 1.00 95.62 172 ALA A O 1
ATOM 1322 N N . VAL A 1 173 ? 26.004 -13.795 -20.377 1.00 95.56 173 VAL A N 1
ATOM 1323 C CA . VAL A 1 173 ? 25.192 -13.107 -21.396 1.00 95.56 173 VAL A CA 1
ATOM 1324 C C . VAL A 1 173 ? 25.058 -13.983 -22.639 1.00 95.56 173 VAL A C 1
ATOM 1326 O O . VAL A 1 173 ? 23.958 -14.079 -23.184 1.00 95.56 173 VAL A O 1
ATOM 1329 N N . GLU A 1 174 ? 26.128 -14.673 -23.042 1.00 95.38 174 GLU A N 1
ATOM 1330 C CA . GLU A 1 174 ? 26.075 -15.649 -24.140 1.00 95.38 174 GLU A CA 1
ATOM 1331 C C . GLU A 1 174 ? 25.080 -16.774 -23.842 1.00 95.38 174 GLU A C 1
ATOM 1333 O O . GLU A 1 174 ? 24.232 -17.081 -24.676 1.00 95.38 174 GLU A O 1
ATOM 1338 N N . ALA A 1 175 ? 25.067 -17.308 -22.619 1.00 96.94 175 ALA A N 1
ATOM 1339 C CA . ALA A 1 175 ? 24.104 -18.331 -22.213 1.00 96.94 175 ALA A CA 1
ATOM 1340 C C . ALA A 1 175 ? 22.642 -17.856 -22.347 1.00 96.94 175 ALA A C 1
ATOM 1342 O O . ALA A 1 175 ? 21.776 -18.609 -22.801 1.00 96.94 175 ALA A O 1
ATOM 1343 N N . LEU A 1 176 ? 22.348 -16.594 -22.002 1.00 97.00 176 LEU A N 1
ATOM 1344 C CA . LEU A 1 176 ? 21.021 -16.005 -22.230 1.00 97.00 176 LEU A CA 1
ATOM 1345 C C . LEU A 1 176 ? 20.720 -15.830 -23.727 1.00 97.00 176 LEU A C 1
ATOM 1347 O O . LEU A 1 176 ? 19.583 -16.045 -24.157 1.00 97.00 176 LEU A O 1
ATOM 1351 N N . ALA A 1 177 ? 21.718 -15.450 -24.525 1.00 96.19 177 ALA A N 1
ATOM 1352 C CA . ALA A 1 177 ? 21.590 -15.294 -25.970 1.00 96.19 177 ALA A CA 1
ATOM 1353 C C . ALA A 1 177 ? 21.328 -16.636 -26.672 1.00 96.19 177 ALA A C 1
ATOM 1355 O O . ALA A 1 177 ? 20.464 -16.716 -27.548 1.00 96.19 177 ALA A O 1
ATOM 1356 N N . GLU A 1 178 ? 22.016 -17.702 -26.273 1.00 95.06 178 GLU A N 1
ATOM 1357 C CA . GLU A 1 178 ? 21.809 -19.065 -26.771 1.00 95.06 178 GLU A CA 1
ATOM 1358 C C . GLU A 1 178 ? 20.428 -19.606 -26.391 1.00 95.06 178 GLU A C 1
ATOM 1360 O O . GLU A 1 178 ? 19.724 -20.156 -27.239 1.00 95.06 178 GLU A O 1
ATOM 1365 N N . ALA A 1 179 ? 19.987 -19.362 -25.154 1.00 95.19 179 ALA A N 1
ATOM 1366 C CA . ALA A 1 179 ? 18.669 -19.773 -24.674 1.00 95.19 179 ALA A CA 1
ATOM 1367 C C . ALA A 1 179 ? 17.499 -18.969 -25.279 1.00 95.19 179 ALA A C 1
ATOM 1369 O O . ALA A 1 179 ? 16.340 -19.349 -25.104 1.00 95.19 179 ALA A O 1
ATOM 1370 N N . SER A 1 180 ? 17.769 -17.863 -25.985 1.00 94.44 180 SER A N 1
ATOM 1371 C CA . SER A 1 180 ? 16.730 -16.962 -26.505 1.00 94.44 180 SER A CA 1
ATOM 1372 C C . SER A 1 180 ? 15.859 -17.562 -27.611 1.00 94.44 180 SER A C 1
ATOM 1374 O O . SER A 1 180 ? 14.739 -17.100 -27.831 1.00 94.44 180 SER A O 1
ATOM 1376 N N . GLY A 1 181 ? 16.382 -18.554 -28.340 1.00 90.81 181 GLY A N 1
ATOM 1377 C CA . GLY A 1 181 ? 15.770 -19.063 -29.569 1.00 90.81 181 GLY A CA 1
ATOM 1378 C C . GLY A 1 181 ? 15.867 -18.110 -30.770 1.00 90.81 181 GLY A C 1
ATOM 1379 O O . GLY A 1 181 ? 15.317 -18.423 -31.826 1.00 90.81 181 GLY A O 1
ATOM 1380 N N . ASP A 1 182 ? 16.557 -16.968 -30.650 1.00 91.69 182 ASP A N 1
ATOM 1381 C CA . ASP A 1 182 ? 16.804 -16.057 -31.769 1.00 91.69 182 ASP A CA 1
ATOM 1382 C C . ASP A 1 182 ? 17.975 -16.554 -32.631 1.00 91.69 182 ASP A C 1
ATOM 1384 O O . ASP A 1 182 ? 19.149 -16.419 -32.269 1.00 91.69 182 ASP A O 1
ATOM 1388 N N . ALA A 1 183 ? 17.628 -17.136 -33.781 1.00 89.31 183 ALA A N 1
ATOM 1389 C CA . ALA A 1 183 ? 18.556 -17.661 -34.782 1.00 89.31 183 ALA A CA 1
ATOM 1390 C C . ALA A 1 183 ? 18.694 -16.750 -36.017 1.00 89.31 183 ALA A C 1
ATOM 1392 O O . ALA A 1 183 ? 19.207 -17.187 -37.051 1.00 89.31 183 ALA A O 1
ATOM 1393 N N . ALA A 1 184 ? 18.210 -15.502 -35.959 1.00 90.06 184 ALA A N 1
ATOM 1394 C CA . ALA A 1 184 ? 18.282 -14.603 -37.106 1.00 90.06 184 ALA A CA 1
ATOM 1395 C C . ALA A 1 184 ? 19.745 -14.313 -37.492 1.00 90.06 184 ALA A C 1
ATOM 1397 O O . ALA A 1 184 ? 20.504 -13.800 -36.662 1.00 90.06 184 ALA A O 1
ATOM 1398 N N . PRO A 1 185 ? 20.148 -14.554 -38.757 1.00 88.88 185 PRO A N 1
ATOM 1399 C CA . PRO A 1 185 ? 21.534 -14.354 -39.180 1.00 88.88 185 PRO A CA 1
ATOM 1400 C C . PRO A 1 185 ? 22.051 -12.931 -38.949 1.00 88.88 185 PRO A C 1
ATOM 1402 O O . PRO A 1 185 ? 23.224 -12.755 -38.640 1.00 88.88 185 PRO A O 1
ATOM 1405 N N . SER A 1 186 ? 21.171 -11.929 -39.055 1.00 88.50 186 SER A N 1
ATOM 1406 C CA . SER A 1 186 ? 21.500 -10.508 -38.902 1.00 88.50 186 SER A CA 1
ATOM 1407 C C . SER A 1 186 ? 21.801 -10.069 -37.467 1.00 88.50 186 SER A C 1
ATOM 1409 O O . SER A 1 186 ? 22.234 -8.942 -37.284 1.00 88.50 186 SER A O 1
ATOM 1411 N N . ARG A 1 187 ? 21.508 -10.902 -36.459 1.00 90.31 187 ARG A N 1
ATOM 1412 C CA . ARG A 1 187 ? 21.730 -10.596 -35.031 1.00 90.31 187 ARG A CA 1
ATOM 1413 C C . ARG A 1 187 ? 22.680 -11.583 -34.363 1.00 90.31 187 ARG A C 1
ATOM 1415 O O . ARG A 1 187 ? 22.840 -11.566 -33.147 1.00 90.31 187 ARG A O 1
ATOM 1422 N N . ARG A 1 188 ? 23.279 -12.492 -35.140 1.00 90.38 188 ARG A N 1
ATOM 1423 C CA . ARG A 1 188 ? 24.093 -13.599 -34.623 1.00 90.38 188 ARG A CA 1
ATOM 1424 C C . ARG A 1 188 ? 25.260 -13.106 -33.770 1.00 90.38 188 ARG A C 1
ATOM 1426 O O . ARG A 1 188 ? 25.568 -13.747 -32.772 1.00 90.38 188 ARG A O 1
ATOM 1433 N N . ASP A 1 189 ? 25.875 -11.996 -34.159 1.00 92.62 189 ASP A N 1
ATOM 1434 C CA . ASP A 1 189 ? 26.984 -11.366 -33.450 1.00 92.62 189 ASP A CA 1
ATOM 1435 C C . ASP A 1 189 ? 26.536 -10.335 -32.401 1.00 92.62 189 ASP A C 1
ATOM 1437 O O . ASP A 1 189 ? 27.396 -9.706 -31.805 1.00 92.62 189 ASP A O 1
ATOM 1441 N N . GLU A 1 190 ? 25.235 -10.177 -32.124 1.00 94.56 190 GLU A N 1
ATOM 1442 C CA . GLU A 1 190 ? 24.685 -9.231 -31.138 1.00 94.56 190 GLU A CA 1
ATOM 1443 C C . GLU A 1 190 ? 24.064 -9.969 -29.925 1.00 94.56 190 GLU A C 1
ATOM 1445 O O . GLU A 1 190 ? 22.834 -10.033 -29.776 1.00 94.56 190 GLU A O 1
ATOM 1450 N N . PRO A 1 191 ? 24.875 -10.556 -29.025 1.00 95.00 191 PRO A N 1
ATOM 1451 C CA . PRO A 1 191 ? 24.375 -11.432 -27.962 1.00 95.00 191 PRO A CA 1
ATOM 1452 C C . PRO A 1 191 ? 23.462 -10.723 -26.957 1.00 95.00 191 PRO A C 1
ATOM 1454 O O . PRO A 1 191 ? 22.467 -11.303 -26.531 1.00 95.00 191 PRO A O 1
ATOM 1457 N N . TYR A 1 192 ? 23.705 -9.449 -26.638 1.00 94.50 192 TYR A N 1
ATOM 1458 C CA . TYR A 1 192 ? 22.820 -8.672 -25.760 1.00 94.50 192 TYR A CA 1
ATOM 1459 C C . TYR A 1 192 ? 21.406 -8.530 -26.341 1.00 94.50 192 TYR A C 1
ATOM 1461 O O . TYR A 1 192 ? 20.416 -8.738 -25.635 1.00 94.50 192 TYR A O 1
ATOM 1469 N N . ARG A 1 193 ? 21.293 -8.242 -27.644 1.00 95.19 193 ARG A N 1
ATOM 1470 C CA . ARG A 1 193 ? 20.002 -8.129 -28.336 1.00 95.19 193 ARG A CA 1
ATOM 1471 C C . ARG A 1 193 ? 19.290 -9.480 -28.433 1.00 95.19 193 ARG A C 1
ATOM 1473 O O . ARG A 1 193 ? 18.073 -9.547 -28.233 1.00 95.19 193 ARG A O 1
ATOM 1480 N N . ARG A 1 194 ? 20.029 -10.565 -28.685 1.00 96.19 194 ARG A N 1
ATOM 1481 C CA . ARG A 1 194 ? 19.487 -11.937 -28.660 1.00 96.19 194 ARG A CA 1
ATOM 1482 C C . ARG A 1 194 ? 18.970 -12.302 -27.268 1.00 96.19 194 ARG A C 1
ATOM 1484 O O . ARG A 1 194 ? 17.819 -12.710 -27.134 1.00 96.19 194 ARG A O 1
ATOM 1491 N N . ALA A 1 195 ? 19.760 -12.064 -26.222 1.00 97.19 195 ALA A N 1
ATOM 1492 C CA . ALA A 1 195 ? 19.359 -12.296 -24.835 1.00 97.19 195 ALA A CA 1
ATOM 1493 C C . ALA A 1 195 ? 18.079 -11.521 -24.472 1.00 97.19 195 ALA A C 1
ATOM 1495 O O . ALA A 1 195 ? 17.134 -12.103 -23.938 1.00 97.19 195 ALA A O 1
ATOM 1496 N N . LEU A 1 196 ? 17.992 -10.237 -24.841 1.00 97.38 196 LEU A N 1
ATOM 1497 C CA . LEU A 1 196 ? 16.793 -9.415 -24.629 1.00 97.38 196 LEU A CA 1
ATOM 1498 C C . LEU A 1 196 ? 15.576 -9.924 -25.407 1.00 97.38 196 LEU A C 1
ATOM 1500 O O . LEU A 1 196 ? 14.466 -9.869 -24.885 1.00 97.38 196 LEU A O 1
ATOM 1504 N N . SER A 1 197 ? 15.763 -10.483 -26.605 1.00 96.62 197 SER A N 1
ATOM 1505 C CA . SER A 1 197 ? 14.680 -11.129 -27.366 1.00 96.62 197 SER A CA 1
ATOM 1506 C C . SER A 1 197 ? 14.139 -12.370 -26.643 1.00 96.62 197 SER A C 1
ATOM 1508 O O . SER A 1 197 ? 12.925 -12.589 -26.597 1.00 96.62 197 SER A O 1
ATOM 1510 N N . GLY A 1 198 ? 15.022 -13.141 -26.002 1.00 97.44 198 GLY A N 1
ATOM 1511 C CA . GLY A 1 198 ? 14.650 -14.257 -25.129 1.00 97.44 198 GLY A CA 1
ATOM 1512 C C . GLY A 1 198 ? 13.895 -13.801 -23.879 1.00 97.44 198 GLY A C 1
ATOM 1513 O O . GLY A 1 198 ? 12.803 -14.297 -23.598 1.00 97.44 198 GLY A O 1
ATOM 1514 N N . ILE A 1 199 ? 14.430 -12.807 -23.163 1.00 98.38 199 ILE A N 1
ATOM 1515 C CA . ILE A 1 199 ? 13.789 -12.186 -21.988 1.00 98.38 199 ILE A CA 1
ATOM 1516 C C . ILE A 1 199 ? 12.396 -11.651 -22.357 1.00 98.38 199 ILE A C 1
ATOM 1518 O O . ILE A 1 199 ? 11.422 -11.904 -21.647 1.00 98.38 199 ILE A O 1
ATOM 1522 N N . TYR A 1 200 ? 12.274 -10.978 -23.503 1.00 98.31 200 TYR A N 1
ATOM 1523 C CA . TYR A 1 200 ? 11.008 -10.476 -24.036 1.00 98.31 200 TYR A CA 1
ATOM 1524 C C . TYR A 1 200 ? 9.992 -11.602 -24.270 1.00 98.31 200 TYR A C 1
ATOM 1526 O O . TYR A 1 200 ? 8.831 -11.490 -23.871 1.00 98.31 200 TYR A O 1
ATOM 1534 N N . ALA A 1 201 ? 10.422 -12.722 -24.860 1.00 98.12 201 ALA A N 1
ATOM 1535 C CA . ALA A 1 201 ? 9.567 -13.889 -25.073 1.00 98.12 201 ALA A CA 1
ATOM 1536 C C . ALA A 1 201 ? 9.084 -14.506 -23.752 1.00 98.12 201 ALA A C 1
ATOM 1538 O O . ALA A 1 201 ? 7.904 -14.842 -23.615 1.00 98.12 201 ALA A O 1
ATOM 1539 N N . ARG A 1 202 ? 9.974 -14.610 -22.757 1.00 98.31 202 ARG A N 1
ATOM 1540 C CA . ARG A 1 202 ? 9.634 -15.088 -21.407 1.00 98.31 202 ARG A CA 1
ATOM 1541 C C . ARG A 1 202 ? 8.652 -14.151 -20.704 1.00 98.31 202 ARG A C 1
ATOM 1543 O O . ARG A 1 202 ? 7.687 -14.630 -20.108 1.00 98.31 202 ARG A O 1
ATOM 1550 N N . LEU A 1 203 ? 8.832 -12.833 -20.811 1.00 98.12 203 LEU A N 1
ATOM 1551 C CA . LEU A 1 203 ? 7.879 -11.846 -20.286 1.00 98.12 203 LEU A CA 1
ATOM 1552 C C . LEU A 1 203 ? 6.511 -11.947 -20.963 1.00 98.12 203 LEU A C 1
ATOM 1554 O O . LEU A 1 203 ? 5.501 -11.936 -20.269 1.00 98.12 203 LEU A O 1
ATOM 1558 N N . CYS A 1 204 ? 6.457 -12.105 -22.288 1.00 98.19 204 CYS A N 1
ATOM 1559 C CA . CYS A 1 204 ? 5.193 -12.299 -23.004 1.00 98.19 204 CYS A CA 1
ATOM 1560 C C . CYS A 1 204 ? 4.450 -13.555 -22.521 1.00 98.19 204 CYS A C 1
ATOM 1562 O O . CYS A 1 204 ? 3.235 -13.517 -22.325 1.00 98.19 204 CYS A O 1
ATOM 1564 N N . ALA A 1 205 ? 5.175 -14.652 -22.283 1.00 98.00 205 ALA A N 1
ATOM 1565 C CA . ALA A 1 205 ? 4.607 -15.875 -21.717 1.00 98.00 205 ALA A CA 1
ATOM 1566 C C . ALA A 1 205 ? 4.139 -15.680 -20.261 1.00 98.00 205 ALA A C 1
ATOM 1568 O O . ALA A 1 205 ? 3.073 -16.162 -19.886 1.00 98.00 205 ALA A O 1
ATOM 1569 N N . THR A 1 206 ? 4.897 -14.918 -19.466 1.00 98.06 206 THR A N 1
ATOM 1570 C CA . THR A 1 206 ? 4.538 -14.541 -18.084 1.00 98.06 206 THR A CA 1
ATOM 1571 C C . THR A 1 206 ? 3.263 -13.700 -18.053 1.00 98.06 206 THR A C 1
ATOM 1573 O O . THR A 1 206 ? 2.357 -13.983 -17.274 1.00 98.06 206 THR A O 1
ATOM 1576 N N . TYR A 1 207 ? 3.144 -12.718 -18.953 1.00 98.00 207 TYR A N 1
ATOM 1577 C CA . TYR A 1 207 ? 1.932 -11.920 -19.134 1.00 98.00 207 TYR A CA 1
ATOM 1578 C C . TYR A 1 207 ? 0.732 -12.808 -19.459 1.00 98.00 207 TYR A C 1
ATOM 1580 O O . TYR A 1 207 ? -0.301 -12.700 -18.805 1.00 98.00 207 TYR A O 1
ATOM 1588 N N . ALA A 1 208 ? 0.869 -13.717 -20.427 1.00 97.12 208 ALA A N 1
ATOM 1589 C CA . ALA A 1 208 ? -0.216 -14.617 -20.802 1.00 97.12 208 ALA A CA 1
ATOM 1590 C C . ALA A 1 208 ? -0.656 -15.530 -19.647 1.00 97.12 208 ALA A C 1
ATOM 1592 O O . ALA A 1 208 ? -1.855 -15.714 -19.454 1.00 97.12 208 ALA A O 1
ATOM 1593 N N . GLN A 1 209 ? 0.290 -16.043 -18.854 1.00 96.31 209 GLN A N 1
ATOM 1594 C CA . GLN A 1 209 ? -0.008 -16.873 -17.685 1.00 96.31 209 GLN A CA 1
ATOM 1595 C C . GLN A 1 209 ? -0.724 -16.090 -16.575 1.00 96.31 209 GLN A C 1
ATOM 1597 O O . GLN A 1 209 ? -1.698 -16.582 -16.014 1.00 96.31 209 GLN A O 1
ATOM 1602 N N . ILE A 1 210 ? -0.245 -14.888 -16.243 1.00 95.31 210 ILE A N 1
ATOM 1603 C CA . ILE A 1 210 ? -0.772 -14.103 -15.117 1.00 95.31 210 ILE A CA 1
ATOM 1604 C C . ILE A 1 210 ? -2.094 -13.415 -15.475 1.00 95.31 210 ILE A C 1
ATOM 1606 O O . ILE A 1 210 ? -3.032 -13.413 -14.676 1.00 95.31 210 ILE A O 1
ATOM 1610 N N . VAL A 1 211 ? -2.168 -12.815 -16.664 1.00 94.56 211 VAL A N 1
ATOM 1611 C CA . VAL A 1 211 ? -3.302 -11.986 -17.105 1.00 94.56 211 VAL A CA 1
ATOM 1612 C C . VAL A 1 211 ? -4.371 -12.823 -17.820 1.00 94.56 211 VAL A C 1
ATOM 1614 O O . VAL A 1 211 ? -5.507 -12.381 -17.955 1.00 94.56 211 VAL A O 1
ATOM 1617 N N . GLY A 1 212 ? -4.032 -14.028 -18.289 1.00 94.56 212 GLY A N 1
ATOM 1618 C CA . GLY A 1 212 ? -4.968 -14.924 -18.978 1.00 94.56 212 GLY A CA 1
ATOM 1619 C C . GLY A 1 212 ? -5.266 -14.540 -20.432 1.00 94.56 212 GLY A C 1
ATOM 1620 O O . GLY A 1 212 ? -6.206 -15.060 -21.028 1.00 94.56 212 GLY A O 1
ATOM 1621 N N . ARG A 1 213 ? -4.489 -13.625 -21.027 1.00 94.31 213 ARG A N 1
ATOM 1622 C CA . ARG A 1 213 ? -4.604 -13.213 -22.440 1.00 94.31 213 ARG A CA 1
ATOM 1623 C C . ARG A 1 213 ? -3.251 -12.811 -23.016 1.00 94.31 213 ARG A C 1
ATOM 1625 O O . ARG A 1 213 ? -2.339 -12.473 -22.270 1.00 94.31 213 ARG A O 1
ATOM 1632 N N . ALA A 1 214 ? -3.126 -12.804 -24.341 1.00 93.88 214 ALA A N 1
ATOM 1633 C CA . ALA A 1 214 ? -1.896 -12.371 -25.000 1.00 93.88 214 ALA A CA 1
ATOM 1634 C C . ALA A 1 214 ? -1.569 -10.889 -24.695 1.00 93.88 214 ALA A C 1
ATOM 1636 O O . ALA A 1 214 ? -2.493 -10.074 -24.583 1.00 93.88 214 ALA A O 1
ATOM 1637 N N . PRO A 1 215 ? -0.278 -10.523 -24.570 1.00 94.12 215 PRO A N 1
ATOM 1638 C CA . PRO A 1 215 ? 0.124 -9.126 -24.430 1.00 94.12 215 PRO A CA 1
ATOM 1639 C C . PRO A 1 215 ? -0.178 -8.326 -25.710 1.00 94.12 215 PRO A C 1
ATOM 1641 O O . PRO A 1 215 ? -0.241 -8.916 -26.791 1.00 94.12 215 PRO A O 1
ATOM 1644 N N . PRO A 1 216 ? -0.294 -6.983 -25.628 1.00 89.00 216 PRO A N 1
ATOM 1645 C CA . PRO A 1 216 ? -0.561 -6.132 -26.795 1.00 89.00 216 PRO A CA 1
ATOM 1646 C C . PRO A 1 216 ? 0.455 -6.300 -27.931 1.00 89.00 216 PRO A C 1
ATOM 1648 O O . PRO A 1 216 ? 0.101 -6.210 -29.104 1.00 89.00 216 PRO A O 1
ATOM 1651 N N . ARG A 1 217 ? 1.718 -6.563 -27.579 1.00 89.56 217 ARG A N 1
ATOM 1652 C CA . ARG A 1 217 ? 2.792 -6.910 -28.511 1.00 89.56 217 ARG A CA 1
ATOM 1653 C C . ARG A 1 217 ? 3.278 -8.328 -28.192 1.00 89.56 217 ARG A C 1
ATOM 1655 O O . ARG A 1 217 ? 4.040 -8.493 -27.242 1.00 89.56 217 ARG A O 1
ATOM 1662 N N . PRO A 1 218 ? 2.794 -9.363 -28.900 1.00 92.88 218 PRO A N 1
ATOM 1663 C CA . PRO A 1 218 ? 3.245 -10.730 -28.682 1.00 92.88 218 PRO A CA 1
ATOM 1664 C C . PRO A 1 218 ? 4.634 -10.962 -29.286 1.00 92.88 218 PRO A C 1
ATOM 1666 O O . PRO A 1 218 ? 4.980 -10.410 -30.329 1.00 92.88 218 PRO A O 1
ATOM 1669 N N . SER A 1 219 ? 5.420 -11.826 -28.645 1.00 93.25 219 SER A N 1
ATOM 1670 C CA . SER A 1 219 ? 6.687 -12.301 -29.201 1.00 93.25 219 SER A CA 1
ATOM 1671 C C . SER A 1 219 ? 6.455 -13.369 -30.270 1.00 93.25 219 SER A C 1
ATOM 1673 O O . SER A 1 219 ? 5.611 -14.249 -30.103 1.00 93.25 219 SER A O 1
ATOM 1675 N N . ALA A 1 220 ? 7.250 -13.332 -31.342 1.00 91.31 220 ALA A N 1
ATOM 1676 C CA . ALA A 1 220 ? 7.337 -14.430 -32.306 1.00 91.31 220 ALA A CA 1
ATOM 1677 C C . ALA A 1 220 ? 8.141 -15.626 -31.756 1.00 91.31 220 ALA A C 1
ATOM 1679 O O . ALA A 1 220 ? 7.975 -16.757 -32.214 1.00 91.31 220 ALA A O 1
ATOM 1680 N N . LEU A 1 221 ? 9.014 -15.378 -30.774 1.00 93.75 221 LEU A N 1
ATOM 1681 C CA . LEU A 1 221 ? 9.803 -16.402 -30.095 1.00 93.75 221 LEU A CA 1
ATOM 1682 C C . LEU A 1 221 ? 8.997 -17.025 -28.951 1.00 93.75 221 LEU A C 1
ATOM 1684 O O . LEU A 1 221 ? 8.139 -16.382 -28.343 1.00 93.75 221 LEU A O 1
ATOM 1688 N N . LYS A 1 222 ? 9.311 -18.279 -28.617 1.00 92.88 222 LYS A N 1
ATOM 1689 C CA . LYS A 1 222 ? 8.717 -18.982 -27.474 1.00 92.88 222 LYS A CA 1
ATOM 1690 C C . LYS A 1 222 ? 9.649 -18.885 -26.270 1.00 92.88 222 LYS A C 1
ATOM 1692 O O . LYS A 1 222 ? 10.829 -19.189 -26.388 1.00 92.88 222 LYS A O 1
ATOM 1697 N N . GLY A 1 223 ? 9.109 -18.512 -25.113 1.00 93.25 223 GLY A N 1
ATOM 1698 C CA . GLY A 1 223 ? 9.842 -18.466 -23.849 1.00 93.25 223 GLY A CA 1
ATOM 1699 C C . GLY A 1 223 ? 9.064 -19.147 -22.726 1.00 93.25 223 GLY A C 1
ATOM 1700 O O . GLY A 1 223 ? 7.834 -19.181 -22.748 1.00 93.25 223 GLY A O 1
ATOM 1701 N N . LYS A 1 224 ? 9.778 -19.686 -21.732 1.00 96.44 224 LYS A N 1
ATOM 1702 C CA . LYS A 1 224 ? 9.162 -20.180 -20.493 1.00 96.44 224 LYS A CA 1
ATOM 1703 C C . LYS A 1 224 ? 8.836 -18.991 -19.570 1.00 96.44 224 LYS A C 1
ATOM 1705 O O . LYS A 1 224 ? 9.729 -18.160 -19.369 1.00 96.44 224 LYS A O 1
ATOM 1710 N N . PRO A 1 225 ? 7.625 -18.916 -18.985 1.00 97.56 225 PRO A N 1
ATOM 1711 C CA . PRO A 1 225 ? 7.275 -17.878 -18.020 1.00 97.56 225 PRO A CA 1
ATOM 1712 C C . PRO A 1 225 ? 8.279 -17.779 -16.868 1.00 97.56 225 PRO A C 1
ATOM 1714 O O . PRO A 1 225 ? 8.877 -18.779 -16.455 1.00 97.56 225 PRO A O 1
ATOM 1717 N N . TYR A 1 226 ? 8.459 -16.573 -16.339 1.00 98.06 226 TYR A N 1
ATOM 1718 C CA . TYR A 1 226 ? 9.160 -16.359 -15.080 1.00 98.06 226 TYR A CA 1
ATOM 1719 C C . TYR A 1 226 ? 8.298 -16.867 -13.925 1.00 98.06 226 TYR A C 1
ATOM 1721 O O . TYR A 1 226 ? 7.109 -16.567 -13.868 1.00 98.06 226 TYR A O 1
ATOM 1729 N N . ALA A 1 227 ? 8.901 -17.624 -13.005 1.00 95.94 227 ALA A N 1
ATOM 1730 C CA . ALA A 1 227 ? 8.204 -18.085 -11.807 1.00 95.94 227 ALA A CA 1
ATOM 1731 C C . ALA A 1 227 ? 8.035 -16.942 -10.799 1.00 95.94 227 ALA A C 1
ATOM 1733 O O . ALA A 1 227 ? 6.996 -16.830 -10.159 1.00 95.94 227 ALA A O 1
ATOM 1734 N N . THR A 1 228 ? 9.046 -16.075 -10.686 1.00 96.94 228 THR A N 1
ATOM 1735 C CA . THR A 1 228 ? 9.034 -14.930 -9.771 1.00 96.94 228 THR A CA 1
ATOM 1736 C C . THR A 1 228 ? 9.590 -13.662 -10.432 1.00 96.94 228 THR A C 1
ATOM 1738 O O . THR A 1 228 ? 10.398 -13.751 -11.366 1.00 96.94 228 THR A O 1
ATOM 1741 N N . PRO A 1 229 ? 9.255 -12.463 -9.916 1.00 97.62 229 PRO A N 1
ATOM 1742 C CA . PRO A 1 229 ? 9.915 -11.221 -10.323 1.00 97.62 229 PRO A CA 1
ATOM 1743 C C . PRO A 1 229 ? 11.438 -11.254 -10.118 1.00 97.62 229 PRO A C 1
ATOM 1745 O O . PRO A 1 229 ? 12.181 -10.641 -10.884 1.00 97.62 229 PRO A O 1
ATOM 1748 N N . ALA A 1 230 ? 11.923 -12.001 -9.119 1.00 97.31 230 ALA A N 1
ATOM 1749 C CA . ALA A 1 230 ? 13.349 -12.152 -8.840 1.00 97.31 230 ALA A CA 1
ATOM 1750 C C . ALA A 1 230 ? 14.098 -12.887 -9.964 1.00 97.31 230 ALA A C 1
ATOM 1752 O O . ALA A 1 230 ? 15.251 -12.554 -10.241 1.00 97.31 230 ALA A O 1
ATOM 1753 N N . ASP A 1 231 ? 13.455 -13.844 -10.641 1.00 98.00 231 ASP A N 1
ATOM 1754 C CA . ASP A 1 231 ? 14.033 -14.517 -11.809 1.00 98.00 231 ASP A CA 1
ATOM 1755 C C . ASP A 1 231 ? 14.168 -13.558 -12.997 1.00 98.00 231 ASP A C 1
ATOM 1757 O O . ASP A 1 231 ? 15.202 -13.541 -13.659 1.00 98.00 231 ASP A O 1
ATOM 1761 N N . PHE A 1 232 ? 13.157 -12.716 -13.235 1.00 98.62 232 PHE A N 1
ATOM 1762 C CA . PHE A 1 232 ? 13.225 -11.687 -14.276 1.00 98.62 232 PHE A CA 1
ATOM 1763 C C . PHE A 1 232 ? 14.313 -10.654 -13.970 1.00 98.62 232 PHE A C 1
ATOM 1765 O O . PHE A 1 232 ? 15.154 -10.350 -14.817 1.00 98.62 232 PHE A O 1
ATOM 1772 N N . ARG A 1 233 ? 14.360 -10.172 -12.725 1.00 98.06 233 ARG A N 1
ATOM 1773 C CA . ARG A 1 233 ? 15.420 -9.280 -12.250 1.00 98.06 233 ARG A CA 1
ATOM 1774 C C . ARG A 1 233 ? 16.807 -9.887 -12.458 1.00 98.06 233 ARG A C 1
ATOM 1776 O O . ARG A 1 233 ? 17.717 -9.165 -12.850 1.00 98.06 233 ARG A O 1
ATOM 1783 N N . ARG A 1 234 ? 16.985 -11.184 -12.183 1.00 98.19 234 ARG A N 1
ATOM 1784 C CA . ARG A 1 234 ? 18.274 -11.876 -12.334 1.00 98.19 234 ARG A CA 1
ATOM 1785 C C . ARG A 1 234 ? 18.787 -11.789 -13.766 1.00 98.19 234 ARG A C 1
ATOM 1787 O O . ARG A 1 234 ? 19.937 -11.413 -13.953 1.00 98.19 234 ARG A O 1
ATOM 1794 N N . ASP A 1 235 ? 17.930 -12.047 -14.752 1.00 98.19 235 ASP A N 1
ATOM 1795 C CA . ASP A 1 235 ? 18.299 -11.922 -16.165 1.00 98.19 235 ASP A CA 1
ATOM 1796 C C . ASP A 1 235 ? 18.720 -10.482 -16.507 1.00 98.19 235 ASP A C 1
ATOM 1798 O O . ASP A 1 235 ? 19.758 -10.271 -17.131 1.00 98.19 235 ASP A O 1
ATOM 1802 N N . LEU A 1 236 ? 17.973 -9.472 -16.041 1.00 97.44 236 LEU A N 1
ATOM 1803 C CA . LEU A 1 236 ? 18.330 -8.062 -16.256 1.00 97.44 236 LEU A CA 1
ATOM 1804 C C . LEU A 1 236 ? 19.660 -7.675 -15.591 1.00 97.44 236 LEU A C 1
ATOM 1806 O O . LEU A 1 236 ? 20.441 -6.917 -16.165 1.00 97.44 236 LEU A O 1
ATOM 1810 N N . VAL A 1 237 ? 19.931 -8.189 -14.390 1.00 95.38 237 VAL A N 1
ATOM 1811 C CA . VAL A 1 237 ? 21.197 -7.965 -13.678 1.00 95.38 237 VAL A CA 1
ATOM 1812 C C . VAL A 1 237 ? 22.358 -8.639 -14.410 1.00 95.38 237 VAL A C 1
ATOM 1814 O O . VAL A 1 237 ? 23.430 -8.047 -14.491 1.00 95.38 237 VAL A O 1
ATOM 1817 N N . THR A 1 238 ? 22.156 -9.817 -15.005 1.00 95.75 238 THR A N 1
ATOM 1818 C CA . THR A 1 238 ? 23.160 -10.454 -15.874 1.00 95.75 238 THR A CA 1
ATOM 1819 C C . THR A 1 238 ? 23.523 -9.552 -17.053 1.00 95.75 238 THR A C 1
ATOM 1821 O O . THR A 1 238 ? 24.707 -9.333 -17.310 1.00 95.75 238 THR A O 1
ATOM 1824 N N . ILE A 1 239 ? 22.523 -8.959 -17.718 1.00 94.88 239 ILE A N 1
ATOM 1825 C CA . ILE A 1 239 ? 22.746 -7.974 -18.788 1.00 94.88 239 ILE A CA 1
ATOM 1826 C C . ILE A 1 239 ? 23.521 -6.757 -18.264 1.00 94.88 239 ILE A C 1
ATOM 1828 O O . ILE A 1 239 ? 24.511 -6.352 -18.872 1.00 94.88 239 ILE A O 1
ATOM 1832 N N . ALA A 1 240 ? 23.115 -6.199 -17.120 1.00 92.31 240 ALA A N 1
ATOM 1833 C CA . ALA A 1 240 ? 23.766 -5.029 -16.531 1.00 92.31 240 ALA A CA 1
ATOM 1834 C C . ALA A 1 240 ? 25.236 -5.300 -16.173 1.00 92.31 240 ALA A C 1
ATOM 1836 O O . ALA A 1 240 ? 26.104 -4.507 -16.527 1.00 92.31 240 ALA A O 1
ATOM 1837 N N . ASN A 1 241 ? 25.524 -6.434 -15.530 1.00 90.44 241 ASN A N 1
ATOM 1838 C CA . ASN A 1 241 ? 26.881 -6.837 -15.162 1.00 90.44 241 ASN A CA 1
ATOM 1839 C C . ASN A 1 241 ? 27.770 -7.036 -16.394 1.00 90.44 241 ASN A C 1
ATOM 1841 O O . ASN A 1 241 ? 28.939 -6.649 -16.368 1.00 90.44 241 ASN A O 1
ATOM 1845 N N . GLY A 1 242 ? 27.215 -7.589 -17.478 1.00 90.06 242 GLY A N 1
ATOM 1846 C CA . GLY A 1 242 ? 27.937 -7.724 -18.740 1.00 90.06 242 GLY A CA 1
ATOM 1847 C C . GLY A 1 242 ? 28.360 -6.379 -19.327 1.00 90.06 242 GLY A C 1
ATOM 1848 O O . GLY A 1 242 ? 29.520 -6.195 -19.696 1.00 90.06 242 GLY A O 1
ATOM 1849 N N . LEU A 1 243 ? 27.451 -5.401 -19.329 1.00 88.38 243 LEU A N 1
ATOM 1850 C CA . LEU A 1 243 ? 27.741 -4.048 -19.809 1.00 88.38 243 LEU A CA 1
ATOM 1851 C C . LEU A 1 243 ? 28.778 -3.324 -18.932 1.00 88.38 243 LEU A C 1
ATOM 1853 O O . LEU A 1 243 ? 29.645 -2.623 -19.464 1.00 88.38 243 LEU A O 1
ATOM 1857 N N . SER A 1 244 ? 28.742 -3.516 -17.608 1.00 83.31 244 SER A N 1
ATOM 1858 C CA . SER A 1 244 ? 29.738 -2.960 -16.675 1.00 83.31 244 SER A CA 1
ATOM 1859 C C . SER A 1 244 ? 31.154 -3.441 -16.977 1.00 83.31 244 SER A C 1
ATOM 1861 O O . SER A 1 244 ? 32.090 -2.638 -16.963 1.00 83.31 244 SER A O 1
ATOM 1863 N N . ALA A 1 245 ? 31.304 -4.742 -17.253 1.00 76.06 245 ALA A N 1
ATOM 1864 C CA . ALA A 1 245 ? 32.599 -5.379 -17.485 1.00 76.06 245 ALA A CA 1
ATOM 1865 C C . ALA A 1 245 ? 33.327 -4.792 -18.707 1.00 76.06 245 ALA A C 1
ATOM 1867 O O . ALA A 1 245 ? 34.551 -4.686 -18.707 1.00 76.06 245 ALA A O 1
ATOM 1868 N N . ASN A 1 246 ? 32.572 -4.336 -19.709 1.00 66.12 246 ASN A N 1
ATOM 1869 C CA . ASN A 1 246 ? 33.109 -3.808 -20.964 1.00 66.12 246 ASN A CA 1
ATOM 1870 C C . ASN A 1 246 ? 33.417 -2.307 -20.954 1.00 66.12 246 ASN A C 1
ATOM 1872 O O . ASN A 1 246 ? 34.014 -1.806 -21.903 1.00 66.12 246 ASN A O 1
ATOM 1876 N N . SER A 1 247 ? 32.981 -1.568 -19.931 1.00 59.75 247 SER A N 1
ATOM 1877 C CA . SER A 1 247 ? 32.899 -0.100 -19.991 1.00 59.75 247 SER A CA 1
ATOM 1878 C C . SER A 1 247 ? 33.549 0.636 -18.829 1.00 59.75 247 SER A C 1
ATOM 1880 O O . SER A 1 247 ? 33.198 1.780 -18.553 1.00 59.75 247 SER A O 1
ATOM 1882 N N . GLN A 1 248 ? 34.471 -0.016 -18.112 1.00 57.38 248 GLN A N 1
ATOM 1883 C CA . GLN A 1 248 ? 35.021 0.512 -16.854 1.00 57.38 248 GLN A CA 1
ATOM 1884 C C . GLN A 1 248 ? 33.907 0.954 -15.875 1.00 57.38 248 GLN A C 1
ATOM 1886 O O . GLN A 1 248 ? 34.051 1.936 -15.154 1.00 57.38 248 GLN A O 1
ATOM 1891 N N . GLY A 1 249 ? 32.766 0.251 -15.882 1.00 55.44 249 GLY A N 1
ATOM 1892 C CA . GLY A 1 249 ? 31.606 0.563 -15.042 1.00 55.44 249 GLY A CA 1
ATOM 1893 C C . GLY A 1 249 ? 30.655 1.654 -15.558 1.00 55.44 249 GLY A C 1
ATOM 1894 O O . GLY A 1 249 ? 29.639 1.885 -14.909 1.00 55.44 249 GLY A O 1
ATOM 1895 N N . GLN A 1 250 ? 30.901 2.294 -16.710 1.00 52.25 250 GLN A N 1
ATOM 1896 C CA . GLN A 1 250 ? 30.058 3.402 -17.201 1.00 52.25 250 GLN A CA 1
ATOM 1897 C C . GLN A 1 250 ? 28.630 2.989 -17.602 1.00 52.25 250 GLN A C 1
ATOM 1899 O O . GLN A 1 250 ? 27.702 3.780 -17.442 1.00 52.25 250 GLN A O 1
ATOM 1904 N N . PHE A 1 251 ? 28.421 1.762 -18.094 1.00 53.84 251 PHE A N 1
ATOM 1905 C CA . PHE A 1 251 ? 27.095 1.280 -18.531 1.00 53.84 251 PHE A CA 1
ATOM 1906 C C . PHE A 1 251 ? 26.380 0.393 -17.496 1.00 53.84 251 PHE A C 1
ATOM 1908 O O . PHE A 1 251 ? 25.279 -0.106 -17.741 1.00 53.84 251 PHE A O 1
ATOM 1915 N N . GLY A 1 252 ? 26.994 0.185 -16.332 1.00 52.06 252 GLY A N 1
ATOM 1916 C CA . GLY A 1 252 ? 26.555 -0.780 -15.334 1.00 52.06 252 GLY A CA 1
ATOM 1917 C C . GLY A 1 252 ? 25.388 -0.330 -14.474 1.00 52.06 252 GLY A C 1
ATOM 1918 O O . GLY A 1 252 ? 25.592 0.349 -13.476 1.00 52.06 252 GLY A O 1
ATOM 1919 N N . GLY A 1 253 ? 24.160 -0.725 -14.818 1.00 57.34 253 GLY A N 1
ATOM 1920 C CA . GLY A 1 253 ? 22.992 -0.476 -13.959 1.00 57.34 253 GLY A CA 1
ATOM 1921 C C . GLY A 1 253 ? 22.549 0.992 -13.884 1.00 57.34 253 GLY A C 1
ATOM 1922 O O . GLY A 1 253 ? 21.765 1.346 -13.008 1.00 57.34 253 GLY A O 1
ATOM 1923 N N . ILE A 1 254 ? 23.005 1.828 -14.821 1.00 65.25 254 ILE A N 1
ATOM 1924 C CA . ILE A 1 254 ? 22.602 3.231 -14.992 1.00 65.25 254 ILE A CA 1
ATOM 1925 C C . ILE A 1 254 ? 21.609 3.320 -16.169 1.00 65.25 254 ILE A C 1
ATOM 1927 O O . ILE A 1 254 ? 21.459 2.393 -16.967 1.00 65.25 254 ILE A O 1
ATOM 1931 N N . GLY A 1 255 ? 20.856 4.416 -16.270 1.00 85.12 255 GLY A N 1
ATOM 1932 C CA . GLY A 1 255 ? 19.982 4.665 -17.418 1.00 85.12 255 GLY A CA 1
ATOM 1933 C C . GLY A 1 255 ? 18.712 3.806 -17.430 1.00 85.12 255 GLY A C 1
ATOM 1934 O O . GLY A 1 255 ? 18.103 3.554 -16.388 1.00 85.12 255 GLY A O 1
ATOM 1935 N N . ALA A 1 256 ? 18.252 3.417 -18.622 1.00 91.75 256 ALA A N 1
ATOM 1936 C CA . ALA A 1 256 ? 16.979 2.711 -18.790 1.00 91.75 256 ALA A CA 1
ATOM 1937 C C . ALA A 1 256 ? 16.978 1.320 -18.132 1.00 91.75 256 ALA A C 1
ATOM 1939 O O . ALA A 1 256 ? 16.011 0.979 -17.450 1.00 91.75 256 ALA A O 1
ATOM 1940 N N . LEU A 1 257 ? 18.072 0.560 -18.255 1.00 94.12 257 LEU A N 1
ATOM 1941 C CA . LEU A 1 257 ? 18.203 -0.768 -17.647 1.00 94.12 257 LEU A CA 1
ATOM 1942 C C . LEU A 1 257 ? 18.212 -0.697 -16.114 1.00 94.12 257 LEU A C 1
ATOM 1944 O O . LEU A 1 257 ? 17.484 -1.442 -15.463 1.00 94.12 257 LEU A O 1
ATOM 1948 N N . GLY A 1 258 ? 18.967 0.241 -15.533 1.00 93.06 258 GLY A N 1
ATOM 1949 C CA . GLY A 1 258 ? 18.989 0.468 -14.084 1.00 93.06 258 GLY A CA 1
ATOM 1950 C C . GLY A 1 258 ? 17.617 0.802 -13.503 1.00 93.06 258 GLY A C 1
ATOM 1951 O O . GLY A 1 258 ? 17.200 0.234 -12.485 1.00 93.06 258 GLY A O 1
ATOM 1952 N N . ARG A 1 259 ? 16.881 1.683 -14.195 1.00 95.19 259 ARG A N 1
ATOM 1953 C CA . ARG A 1 259 ? 15.498 2.028 -13.842 1.00 95.19 259 ARG A CA 1
ATOM 1954 C C . ARG A 1 259 ? 14.554 0.839 -13.995 1.00 95.19 259 ARG A C 1
ATOM 1956 O O . ARG A 1 259 ? 13.703 0.663 -13.133 1.00 95.19 259 ARG A O 1
ATOM 1963 N N . LEU A 1 260 ? 14.714 0.003 -15.022 1.00 97.69 260 LEU A N 1
ATOM 1964 C CA . LEU A 1 260 ? 13.904 -1.206 -15.184 1.00 97.69 260 LEU A CA 1
ATOM 1965 C C . LEU A 1 260 ? 14.163 -2.213 -14.056 1.00 97.69 260 LEU A C 1
ATOM 1967 O O . LEU A 1 260 ? 13.212 -2.686 -13.442 1.00 97.69 260 LEU A O 1
ATOM 1971 N N . ILE A 1 261 ? 15.429 -2.481 -13.716 1.00 97.19 261 ILE A N 1
ATOM 1972 C CA . ILE A 1 261 ? 15.787 -3.341 -12.573 1.00 97.19 261 ILE A CA 1
ATOM 1973 C C . ILE A 1 261 ? 15.148 -2.798 -11.293 1.00 97.19 261 ILE A C 1
ATOM 1975 O O . ILE A 1 261 ? 14.543 -3.557 -10.537 1.00 97.19 261 ILE A O 1
ATOM 1979 N N . ARG A 1 262 ? 15.221 -1.477 -11.071 1.00 97.12 262 ARG A N 1
ATOM 1980 C CA . ARG A 1 262 ? 14.588 -0.853 -9.904 1.00 97.12 262 ARG A CA 1
ATOM 1981 C C . ARG A 1 262 ? 13.069 -0.982 -9.941 1.00 97.12 262 ARG A C 1
ATOM 1983 O O . ARG A 1 262 ? 12.473 -1.262 -8.911 1.00 97.12 262 ARG A O 1
ATOM 1990 N N . ALA A 1 263 ? 12.443 -0.812 -11.101 1.00 98.31 263 ALA A N 1
ATOM 1991 C CA . ALA A 1 263 ? 11.005 -0.986 -11.248 1.00 98.31 263 ALA A CA 1
ATOM 1992 C C . ALA A 1 263 ? 10.576 -2.415 -10.885 1.00 98.31 263 ALA A C 1
ATOM 1994 O O . ALA A 1 263 ? 9.579 -2.575 -10.192 1.00 98.31 263 ALA A O 1
ATOM 1995 N N . VAL A 1 264 ? 11.338 -3.442 -11.277 1.00 98.38 264 VAL A N 1
ATOM 1996 C CA . VAL A 1 264 ? 11.069 -4.841 -10.884 1.00 98.38 264 VAL A CA 1
ATOM 1997 C C . VAL A 1 264 ? 11.234 -5.039 -9.382 1.00 98.38 264 VAL A C 1
ATOM 1999 O O . VAL A 1 264 ? 10.388 -5.662 -8.748 1.00 98.38 264 VAL A O 1
ATOM 2002 N N . GLU A 1 265 ? 12.290 -4.475 -8.792 1.00 97.31 265 GLU A N 1
ATOM 2003 C CA . GLU A 1 265 ? 12.502 -4.527 -7.343 1.00 97.31 265 GLU A CA 1
ATOM 2004 C C . GLU A 1 265 ? 11.400 -3.805 -6.565 1.00 97.31 265 GLU A C 1
ATOM 2006 O O . GLU A 1 265 ? 11.129 -4.203 -5.436 1.00 97.31 265 GLU A O 1
ATOM 2011 N N . VAL A 1 266 ? 10.820 -2.734 -7.125 1.00 97.75 266 VAL A N 1
ATOM 2012 C CA . VAL A 1 266 ? 9.783 -1.902 -6.496 1.00 97.75 266 VAL A CA 1
ATOM 2013 C C . VAL A 1 266 ? 8.391 -2.495 -6.610 1.00 97.75 266 VAL A C 1
ATOM 2015 O O . VAL A 1 266 ? 7.684 -2.566 -5.609 1.00 97.75 266 VAL A O 1
ATOM 2018 N N . PHE A 1 267 ? 8.022 -2.903 -7.817 1.00 98.56 267 PHE A N 1
ATOM 2019 C CA . PHE A 1 267 ? 6.640 -3.169 -8.201 1.00 98.56 267 PHE A CA 1
ATOM 2020 C C . PHE A 1 267 ? 6.342 -4.655 -8.439 1.00 98.56 267 PHE A C 1
ATOM 2022 O O . PHE A 1 267 ? 5.177 -5.029 -8.592 1.00 98.56 267 PHE A O 1
ATOM 2029 N N . GLY A 1 268 ? 7.374 -5.506 -8.499 1.00 98.12 268 GLY A N 1
ATOM 2030 C CA . GLY A 1 268 ? 7.225 -6.932 -8.777 1.00 98.12 268 GLY A CA 1
ATOM 2031 C C . GLY A 1 268 ? 6.354 -7.191 -10.010 1.00 98.12 268 GLY A C 1
ATOM 2032 O O . GLY A 1 268 ? 6.437 -6.482 -11.006 1.00 98.12 268 GLY A O 1
ATOM 2033 N N . PHE A 1 269 ? 5.474 -8.190 -9.940 1.00 98.38 269 PHE A N 1
ATOM 2034 C CA . PHE A 1 269 ? 4.424 -8.404 -10.948 1.00 98.38 269 PHE A CA 1
ATOM 2035 C C . PHE A 1 269 ? 3.050 -7.880 -10.501 1.00 98.38 269 PHE A C 1
ATOM 2037 O O . PHE A 1 269 ? 2.051 -8.171 -11.152 1.00 98.38 269 PHE A O 1
ATOM 2044 N N . HIS A 1 270 ? 2.989 -7.115 -9.405 1.00 98.12 270 HIS A N 1
ATOM 2045 C CA . HIS A 1 270 ? 1.738 -6.705 -8.756 1.00 98.12 270 HIS A CA 1
ATOM 2046 C C . HIS A 1 270 ? 1.470 -5.191 -8.783 1.00 98.12 270 HIS A C 1
ATOM 2048 O O . HIS A 1 270 ? 0.363 -4.788 -8.443 1.00 98.12 270 HIS A O 1
ATOM 2054 N N . LEU A 1 271 ? 2.425 -4.358 -9.223 1.00 98.50 271 LEU A N 1
ATOM 2055 C CA . LEU A 1 271 ? 2.362 -2.885 -9.332 1.00 98.50 271 LEU A CA 1
ATOM 2056 C C . LEU A 1 271 ? 2.210 -2.111 -8.015 1.00 98.50 271 LEU A C 1
ATOM 2058 O O . LEU A 1 271 ? 2.868 -1.098 -7.838 1.00 98.50 271 LEU A O 1
ATOM 2062 N N . ALA A 1 272 ? 1.332 -2.526 -7.116 1.00 98.06 272 ALA A N 1
ATOM 2063 C CA . ALA A 1 272 ? 1.154 -1.930 -5.799 1.00 98.06 272 ALA A CA 1
ATOM 2064 C C . ALA A 1 272 ? 0.645 -3.005 -4.842 1.00 98.06 272 ALA A C 1
ATOM 2066 O O . ALA A 1 272 ? -0.148 -3.857 -5.250 1.00 98.06 272 ALA A O 1
ATOM 2067 N N . THR A 1 273 ? 1.100 -2.970 -3.592 1.00 98.25 273 THR A N 1
ATOM 2068 C CA . THR A 1 273 ? 0.586 -3.873 -2.556 1.00 98.25 273 THR A CA 1
ATOM 2069 C C . THR A 1 273 ? -0.862 -3.497 -2.260 1.00 98.25 273 THR A C 1
ATOM 2071 O O . THR A 1 273 ? -1.155 -2.330 -1.992 1.00 98.25 273 THR A O 1
ATOM 2074 N N . LEU A 1 274 ? -1.770 -4.464 -2.354 1.00 98.50 274 LEU A N 1
ATOM 2075 C CA . LEU A 1 274 ? -3.172 -4.290 -1.995 1.00 98.50 274 LEU A CA 1
ATOM 2076 C C . LEU A 1 274 ? -3.356 -4.683 -0.528 1.00 98.50 274 LEU A C 1
ATOM 2078 O O . LEU A 1 274 ? -3.046 -5.814 -0.154 1.00 98.50 274 LEU A O 1
ATOM 2082 N N . ASP A 1 275 ? -3.880 -3.771 0.285 1.00 98.19 275 ASP A N 1
ATOM 2083 C CA . ASP A 1 275 ? -4.233 -4.088 1.670 1.00 98.19 275 ASP A CA 1
ATOM 2084 C C . ASP A 1 275 ? -5.642 -4.674 1.724 1.00 98.19 275 ASP A C 1
ATOM 2086 O O . ASP A 1 275 ? -6.563 -4.163 1.078 1.00 98.19 275 ASP A O 1
ATOM 2090 N N . MET A 1 276 ? -5.824 -5.708 2.542 1.00 98.00 276 MET A N 1
ATOM 2091 C CA . MET A 1 276 ? -7.151 -6.155 2.956 1.00 98.00 276 MET A CA 1
ATOM 2092 C C . MET A 1 276 ? -7.575 -5.362 4.186 1.00 98.00 276 MET A C 1
ATOM 2094 O O . MET A 1 276 ? -6.769 -5.165 5.095 1.00 98.00 276 MET A O 1
ATOM 2098 N N . ARG A 1 277 ? -8.833 -4.923 4.246 1.00 97.88 277 ARG A N 1
ATOM 2099 C CA . ARG A 1 277 ? -9.387 -4.285 5.446 1.00 97.88 277 ARG A CA 1
ATOM 2100 C C . ARG A 1 277 ? -10.839 -4.682 5.659 1.00 97.88 277 ARG A C 1
ATOM 2102 O O . ARG A 1 277 ? -11.633 -4.614 4.723 1.00 97.88 277 ARG A O 1
ATOM 2109 N N . GLN A 1 278 ? -11.183 -5.040 6.893 1.00 97.69 278 GLN A N 1
ATOM 2110 C CA . GLN A 1 278 ? -12.551 -5.348 7.311 1.00 97.69 278 GLN A CA 1
ATOM 2111 C C . GLN A 1 278 ? -12.756 -4.969 8.791 1.00 97.69 278 GLN A C 1
ATOM 2113 O O . GLN A 1 278 ? -11.794 -4.678 9.503 1.00 97.69 278 GLN A O 1
ATOM 2118 N N . ASN A 1 279 ? -14.007 -4.849 9.232 1.00 97.25 279 ASN A N 1
ATOM 2119 C CA . ASN A 1 279 ? -14.374 -4.543 10.614 1.00 97.25 279 ASN A CA 1
ATOM 2120 C C . ASN A 1 279 ? -14.333 -5.801 11.504 1.00 97.25 279 ASN A C 1
ATOM 2122 O O . ASN A 1 279 ? -14.821 -6.847 11.080 1.00 97.25 279 ASN A O 1
ATOM 2126 N N . SER A 1 280 ? -13.804 -5.681 12.727 1.00 97.62 280 SER A N 1
ATOM 2127 C CA . SER A 1 280 ? -13.731 -6.763 13.730 1.00 97.62 280 SER A CA 1
ATOM 2128 C C . SER A 1 280 ? -15.058 -7.498 13.923 1.00 97.62 280 SER A C 1
ATOM 2130 O O . SER A 1 280 ? -15.101 -8.717 13.805 1.00 97.62 280 SER A O 1
ATOM 2132 N N . ALA A 1 281 ? -16.171 -6.775 14.063 1.00 97.38 281 ALA A N 1
ATOM 2133 C CA . ALA A 1 281 ? -17.484 -7.382 14.289 1.00 97.38 281 ALA A CA 1
ATOM 2134 C C . ALA A 1 281 ? -17.950 -8.291 13.135 1.00 97.38 281 ALA A C 1
ATOM 2136 O O . ALA A 1 281 ? -18.803 -9.154 13.337 1.00 97.38 281 ALA A O 1
ATOM 2137 N N . VAL A 1 282 ? -17.446 -8.090 11.909 1.00 97.94 282 VAL A N 1
ATOM 2138 C CA . VAL A 1 282 ? -17.708 -9.012 10.791 1.00 97.94 282 VAL A CA 1
ATOM 2139 C C . VAL A 1 282 ? -16.938 -10.313 11.007 1.00 97.94 282 VAL A C 1
ATOM 2141 O O . VAL A 1 282 ? -17.525 -11.381 10.870 1.00 97.94 282 VAL A O 1
ATOM 2144 N N . HIS A 1 283 ? -15.656 -10.240 11.383 1.00 98.25 283 HIS A N 1
ATOM 2145 C CA . HIS A 1 283 ? -14.857 -11.433 11.683 1.00 98.25 283 HIS A CA 1
ATOM 2146 C C . HIS A 1 283 ? -15.490 -12.250 12.812 1.00 98.25 283 HIS A C 1
ATOM 2148 O O . HIS A 1 283 ? -15.669 -13.456 12.651 1.00 98.25 283 HIS A O 1
ATOM 2154 N N . GLU A 1 284 ? -15.921 -11.578 13.881 1.00 98.00 284 GLU A N 1
ATOM 2155 C CA . GLU A 1 284 ? -16.560 -12.187 15.048 1.00 98.00 284 GLU A CA 1
ATOM 2156 C C . GLU A 1 284 ? -17.818 -12.989 14.658 1.00 98.00 284 GLU A C 1
ATOM 2158 O O . GLU A 1 284 ? -17.979 -14.150 15.045 1.00 98.00 284 GLU A O 1
ATOM 2163 N N . ARG A 1 285 ? -18.699 -12.410 13.824 1.00 98.25 285 ARG A N 1
ATOM 2164 C CA . ARG A 1 285 ? -19.915 -13.086 13.330 1.00 98.25 285 ARG A CA 1
ATOM 2165 C C . ARG A 1 285 ? -19.605 -14.257 12.404 1.00 98.25 285 ARG A C 1
ATOM 2167 O O . ARG A 1 285 ? -20.222 -15.314 12.539 1.00 98.25 285 ARG A O 1
ATOM 2174 N N . VAL A 1 286 ? -18.652 -14.081 11.489 1.00 98.12 286 VAL A N 1
ATOM 2175 C CA . VAL A 1 286 ? -18.228 -15.139 10.563 1.00 98.12 286 VAL A CA 1
ATOM 2176 C C . VAL A 1 286 ? -17.641 -16.317 11.338 1.00 98.12 286 VAL A C 1
ATOM 2178 O O . VAL A 1 286 ? -18.012 -17.465 11.097 1.00 98.12 286 VAL A O 1
ATOM 2181 N N . LEU A 1 287 ? -16.776 -16.056 12.318 1.00 97.56 287 LEU A N 1
ATOM 2182 C CA . LEU A 1 287 ? -16.208 -17.108 13.157 1.00 97.56 287 LEU A CA 1
ATOM 2183 C C . LEU A 1 287 ? -17.238 -17.781 14.048 1.00 97.56 287 LEU A C 1
ATOM 2185 O O . LEU A 1 287 ? -17.181 -19.001 14.191 1.00 97.56 287 LEU A O 1
ATOM 2189 N N . ALA A 1 288 ? -18.199 -17.039 14.597 1.00 98.25 288 ALA A N 1
ATOM 2190 C CA . ALA A 1 288 ? -19.289 -17.637 15.358 1.00 98.25 288 ALA A CA 1
ATOM 2191 C C . ALA A 1 288 ? -20.062 -18.671 14.520 1.00 98.25 288 ALA A C 1
ATOM 2193 O O . ALA A 1 288 ? -20.336 -19.771 15.005 1.00 98.25 288 ALA A O 1
ATOM 2194 N N . GLU A 1 289 ? -20.350 -18.368 13.248 1.00 98.19 289 GLU A N 1
ATOM 2195 C CA . GLU A 1 289 ? -20.993 -19.316 12.331 1.00 98.19 289 GLU A CA 1
ATOM 2196 C C . GLU A 1 289 ? -20.091 -20.529 12.042 1.00 98.19 289 GLU A C 1
ATOM 2198 O O . GLU A 1 289 ? -20.530 -21.673 12.196 1.00 98.19 289 GLU A O 1
ATOM 2203 N N . LEU A 1 290 ? -18.816 -20.304 11.695 1.00 97.56 290 LEU A N 1
ATOM 2204 C CA . LEU A 1 290 ? -17.848 -21.375 11.414 1.00 97.56 290 LEU A CA 1
ATOM 2205 C C . LEU A 1 290 ? -17.676 -22.334 12.606 1.00 97.56 290 LEU A C 1
ATOM 2207 O O . LEU A 1 290 ? -17.703 -23.557 12.438 1.00 97.56 290 LEU A O 1
ATOM 2211 N N . LEU A 1 291 ? -17.511 -21.797 13.816 1.00 97.38 291 LEU A N 1
ATOM 2212 C CA . LEU A 1 291 ? -17.293 -22.569 15.044 1.00 97.38 291 LEU A CA 1
ATOM 2213 C C . LEU A 1 291 ? -18.545 -23.341 15.475 1.00 97.38 291 LEU A C 1
ATOM 2215 O O . LEU A 1 291 ? -18.427 -24.477 15.945 1.00 97.38 291 LEU A O 1
ATOM 2219 N N . SER A 1 292 ? -19.732 -22.763 15.276 1.00 97.06 292 SER A N 1
ATOM 2220 C CA . SER A 1 292 ? -21.005 -23.419 15.589 1.00 97.06 292 SER A CA 1
ATOM 2221 C C . SER A 1 292 ? -21.274 -24.589 14.648 1.00 97.06 292 SER A C 1
ATOM 2223 O O . SER A 1 292 ? -21.521 -25.712 15.095 1.00 97.06 292 SER A O 1
ATOM 2225 N N . VAL A 1 293 ? -21.117 -24.374 13.338 1.00 95.75 293 VAL A N 1
ATOM 2226 C CA . VAL A 1 293 ? -21.343 -25.408 12.313 1.00 95.75 293 VAL A CA 1
ATOM 2227 C C . VAL A 1 293 ? -20.322 -26.543 12.404 1.00 95.75 293 VAL A C 1
ATOM 2229 O O . VAL A 1 293 ? -20.677 -27.709 12.224 1.00 95.75 293 VAL A O 1
ATOM 2232 N N . SER A 1 294 ? -19.061 -26.232 12.711 1.00 93.94 294 SER A N 1
ATOM 2233 C CA . SER A 1 294 ? -18.006 -27.241 12.896 1.00 93.94 294 SER A CA 1
ATOM 2234 C C . SER A 1 294 ? -18.100 -27.999 14.229 1.00 93.94 294 SER A C 1
ATOM 2236 O O . SER A 1 294 ? -17.345 -28.950 14.447 1.00 93.94 294 SER A O 1
ATOM 2238 N N . GLY A 1 295 ? -19.032 -27.616 15.110 1.00 94.81 295 GLY A N 1
ATOM 2239 C CA . GLY A 1 295 ? -19.245 -28.246 16.413 1.00 94.81 295 GLY A CA 1
ATOM 2240 C C . GLY A 1 295 ? -18.161 -27.927 17.446 1.00 94.81 295 GLY A C 1
ATOM 2241 O O . GLY A 1 295 ? -18.040 -28.650 18.433 1.00 94.81 295 GLY A O 1
ATOM 2242 N N . VAL A 1 296 ? -17.367 -26.876 17.222 1.00 95.88 296 VAL A N 1
ATOM 2243 C CA . VAL A 1 296 ? -16.297 -26.437 18.132 1.00 95.88 296 VAL A CA 1
ATOM 2244 C C . VAL A 1 296 ? -16.857 -25.591 19.269 1.00 95.88 296 VAL A C 1
ATOM 2246 O O . VAL A 1 296 ? -16.514 -25.812 20.429 1.00 95.88 296 VAL A O 1
ATOM 2249 N N . CYS A 1 297 ? -17.742 -24.6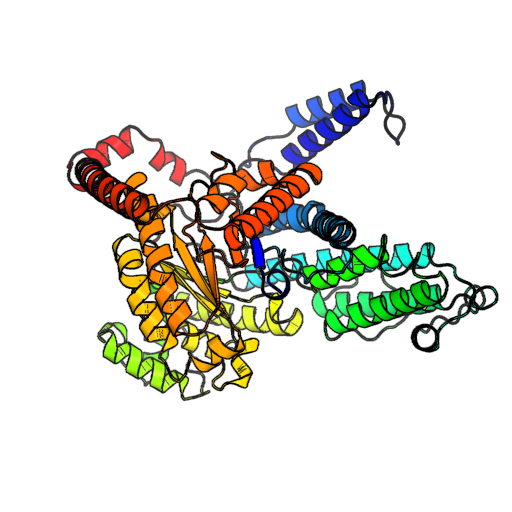44 18.956 1.00 97.06 297 CYS A N 1
ATOM 2250 C CA . CYS A 1 297 ? -18.381 -23.782 19.945 1.00 97.06 297 CYS A CA 1
ATOM 2251 C C . CYS A 1 297 ? -19.783 -23.397 19.492 1.00 97.06 297 CYS A C 1
ATOM 2253 O O . CYS A 1 297 ? -19.942 -22.804 18.433 1.00 97.06 297 CYS A O 1
ATOM 2255 N N . ALA A 1 298 ? -20.795 -23.706 20.303 1.00 96.06 298 ALA A N 1
ATOM 2256 C CA . ALA A 1 298 ? -22.182 -23.421 19.948 1.00 96.06 298 ALA A CA 1
ATOM 2257 C C . ALA A 1 298 ? -22.494 -21.914 19.898 1.00 96.06 298 ALA A C 1
ATOM 2259 O O . ALA A 1 298 ? -23.247 -21.492 19.023 1.00 96.06 298 ALA A O 1
ATOM 2260 N N . ASP A 1 299 ? -21.922 -21.132 20.822 1.00 96.75 299 ASP A N 1
ATOM 2261 C CA . ASP A 1 299 ? -22.160 -19.693 20.965 1.00 96.75 299 ASP A CA 1
ATOM 2262 C C . ASP A 1 299 ? -20.859 -18.966 21.337 1.00 96.75 299 ASP A C 1
ATOM 2264 O O . ASP A 1 299 ? -20.552 -18.735 22.507 1.00 96.75 299 ASP A O 1
ATOM 2268 N N . TYR A 1 300 ? -20.065 -18.651 20.313 1.00 98.12 300 TYR A N 1
ATOM 2269 C CA . TYR A 1 300 ? -18.797 -17.933 20.460 1.00 98.12 300 TYR A CA 1
ATOM 2270 C C . TYR A 1 300 ? -18.994 -16.504 20.993 1.00 98.12 300 TYR A C 1
ATOM 2272 O O . TYR A 1 300 ? -18.190 -16.021 21.787 1.00 98.12 300 TYR A O 1
ATOM 2280 N N . LEU A 1 301 ? -20.096 -15.844 20.617 1.00 97.12 301 LEU A N 1
ATOM 2281 C CA . LEU A 1 301 ? -20.365 -14.452 20.985 1.00 97.12 301 LEU A CA 1
ATOM 2282 C C . LEU A 1 301 ? -20.626 -14.287 22.488 1.00 97.12 301 LEU A C 1
ATOM 2284 O O . LEU A 1 301 ? -20.334 -13.230 23.044 1.00 97.12 301 LEU A O 1
ATOM 2288 N N . ALA A 1 302 ? -21.129 -15.329 23.154 1.00 97.44 302 ALA A N 1
ATOM 2289 C CA . ALA A 1 302 ? -21.349 -15.337 24.599 1.00 97.44 302 ALA A CA 1
ATOM 2290 C C . ALA A 1 302 ? -20.068 -15.512 25.438 1.00 97.44 302 ALA A C 1
ATOM 2292 O O . ALA A 1 302 ? -20.125 -15.358 26.661 1.00 97.44 302 ALA A O 1
ATOM 2293 N N . LEU A 1 303 ? -18.933 -15.859 24.820 1.00 98.12 303 LEU A N 1
ATOM 2294 C CA . LEU A 1 303 ? -17.663 -16.033 25.524 1.00 98.12 303 LEU A CA 1
ATOM 2295 C C . LEU A 1 303 ? -17.067 -14.684 25.938 1.00 98.12 303 LEU A C 1
ATOM 2297 O O . LEU A 1 303 ? -17.146 -13.707 25.192 1.00 98.12 303 LEU A O 1
ATOM 2301 N N . ASP A 1 304 ? -16.420 -14.660 27.104 1.00 98.19 304 ASP A N 1
ATOM 2302 C CA . ASP A 1 304 ? -15.552 -13.552 27.501 1.00 98.19 304 ASP A CA 1
ATOM 2303 C C . ASP A 1 304 ? -14.205 -13.594 26.758 1.00 98.19 304 ASP A C 1
ATOM 2305 O O . ASP A 1 304 ? -13.882 -14.564 26.069 1.00 98.19 304 ASP A O 1
ATOM 2309 N N . GLU A 1 305 ? -13.417 -12.526 26.884 1.00 97.94 305 GLU A N 1
ATOM 2310 C CA . GLU A 1 305 ? -12.165 -12.369 26.138 1.00 97.94 305 GLU A CA 1
ATOM 2311 C C . GLU A 1 305 ? -11.172 -13.513 26.382 1.00 97.94 305 GLU A C 1
ATOM 2313 O O . GLU A 1 305 ? -10.597 -14.052 25.438 1.00 97.94 305 GLU A O 1
ATOM 2318 N N . GLU A 1 306 ? -10.990 -13.946 27.631 1.00 98.31 306 GLU A N 1
ATOM 2319 C CA . GLU A 1 306 ? -10.032 -15.013 27.940 1.00 98.31 306 GLU A CA 1
ATOM 2320 C C . GLU A 1 306 ? -10.488 -16.366 27.382 1.00 98.31 306 GLU A C 1
ATOM 2322 O O . GLU A 1 306 ? -9.668 -17.133 26.867 1.00 98.31 306 GLU A O 1
ATOM 2327 N N . ALA A 1 307 ? -11.793 -16.657 27.416 1.00 98.31 307 ALA A N 1
ATOM 2328 C CA . ALA A 1 307 ? -12.342 -17.856 26.796 1.00 98.31 307 ALA A CA 1
ATOM 2329 C C . ALA A 1 307 ? -12.224 -17.821 25.263 1.00 98.31 307 ALA A C 1
ATOM 2331 O O . ALA A 1 307 ? -11.901 -18.851 24.661 1.00 98.31 307 ALA A O 1
ATOM 2332 N N . ARG A 1 308 ? -12.422 -16.655 24.629 1.00 98.50 308 ARG A N 1
ATOM 2333 C CA . ARG A 1 308 ? -12.201 -16.468 23.182 1.00 98.50 308 ARG A CA 1
ATOM 2334 C C . ARG A 1 308 ? -10.741 -16.701 22.817 1.00 98.50 308 ARG A C 1
ATOM 2336 O O . ARG A 1 308 ? -10.460 -17.516 21.941 1.00 98.50 308 ARG A O 1
ATOM 2343 N N . VAL A 1 309 ? -9.809 -16.060 23.523 1.00 98.44 309 VAL A N 1
ATOM 2344 C CA . VAL A 1 309 ? -8.363 -16.218 23.300 1.00 98.44 309 VAL A CA 1
ATOM 2345 C C . VAL A 1 309 ? -7.942 -17.677 23.459 1.00 98.44 309 VAL A C 1
ATOM 2347 O O . VAL A 1 309 ? -7.255 -18.208 22.585 1.00 98.44 309 VAL A O 1
ATOM 2350 N N . ALA A 1 310 ? -8.379 -18.354 24.525 1.00 98.06 310 ALA A N 1
ATOM 2351 C CA . ALA A 1 310 ? -8.049 -19.760 24.753 1.00 98.06 310 ALA A CA 1
ATOM 2352 C C . ALA A 1 310 ? -8.571 -20.666 23.625 1.00 98.06 310 ALA A C 1
ATOM 2354 O O . ALA A 1 310 ? -7.844 -21.540 23.147 1.00 98.06 310 ALA A O 1
ATOM 2355 N N . LEU A 1 311 ? -9.806 -20.437 23.170 1.00 97.88 311 LEU A N 1
ATOM 2356 C CA . LEU A 1 311 ? -10.412 -21.195 22.078 1.00 97.88 311 LEU A CA 1
ATOM 2357 C C . LEU A 1 311 ? -9.681 -20.972 20.754 1.00 97.88 311 LEU A C 1
ATOM 2359 O O . LEU A 1 311 ? -9.303 -21.938 20.094 1.00 97.88 311 LEU A O 1
ATOM 2363 N N . LEU A 1 312 ? -9.465 -19.714 20.365 1.00 97.38 312 LEU A N 1
ATOM 2364 C CA . LEU A 1 312 ? -8.813 -19.375 19.099 1.00 97.38 312 LEU A CA 1
ATOM 2365 C C . LEU A 1 312 ? -7.367 -19.874 19.073 1.00 97.38 312 LEU A C 1
ATOM 2367 O O . LEU A 1 312 ? -6.919 -20.397 18.059 1.00 97.38 312 LEU A O 1
ATOM 2371 N N . THR A 1 313 ? -6.658 -19.792 20.199 1.00 95.75 313 THR A N 1
ATOM 2372 C CA . THR A 1 313 ? -5.303 -20.347 20.335 1.00 95.75 313 THR A CA 1
ATOM 2373 C C . THR A 1 313 ? -5.303 -21.866 20.142 1.00 95.75 313 THR A C 1
ATOM 2375 O O . THR A 1 313 ? -4.478 -22.396 19.397 1.00 95.75 313 THR A O 1
ATOM 2378 N N . ALA A 1 314 ? -6.263 -22.577 20.746 1.00 94.38 314 ALA A N 1
ATOM 2379 C CA . ALA A 1 314 ? -6.413 -24.017 20.545 1.00 94.38 314 ALA A CA 1
ATOM 2380 C C . ALA A 1 314 ? -6.736 -24.370 19.084 1.00 94.38 314 ALA A C 1
ATOM 2382 O O . ALA A 1 314 ? -6.222 -25.363 18.566 1.00 94.38 314 ALA A O 1
ATOM 2383 N N . GLU A 1 315 ? -7.537 -23.550 18.401 1.00 93.69 315 GLU A N 1
ATOM 2384 C CA . GLU A 1 315 ? -7.782 -23.723 16.971 1.00 93.69 315 GLU A CA 1
ATOM 2385 C C . GLU A 1 315 ? -6.510 -23.486 16.151 1.00 93.69 315 GLU A C 1
ATOM 2387 O O . GLU A 1 315 ? -6.176 -24.331 15.324 1.00 93.69 315 GLU A O 1
ATOM 2392 N N . LEU A 1 316 ? -5.742 -22.424 16.410 1.00 92.06 316 LEU A N 1
ATOM 2393 C CA . LEU A 1 316 ? -4.486 -22.125 15.703 1.00 92.06 316 LEU A CA 1
ATOM 2394 C C . LEU A 1 316 ? -3.399 -23.200 15.882 1.00 92.06 316 LEU A C 1
ATOM 2396 O O . LEU A 1 316 ? -2.505 -23.307 15.043 1.00 92.06 316 LEU A O 1
ATOM 2400 N N . ALA A 1 317 ? -3.491 -24.036 16.919 1.00 89.06 317 ALA A N 1
ATOM 2401 C CA . ALA A 1 317 ? -2.621 -25.202 17.092 1.00 89.06 317 ALA A CA 1
ATOM 2402 C C . ALA A 1 317 ? -2.907 -26.341 16.087 1.00 89.06 317 ALA A C 1
ATOM 2404 O O . ALA A 1 317 ? -2.139 -27.303 16.002 1.00 89.06 317 ALA A O 1
ATOM 2405 N N . SER A 1 318 ? -4.004 -26.258 15.328 1.00 84.56 318 SER A N 1
ATOM 2406 C CA . SER A 1 318 ? -4.384 -27.212 14.287 1.00 84.56 318 SER A CA 1
ATOM 2407 C C . SER A 1 318 ? -4.398 -26.559 12.904 1.00 84.56 318 SER A C 1
ATOM 2409 O O . SER A 1 318 ? -4.937 -25.471 12.724 1.00 84.56 318 SER A O 1
ATOM 2411 N N . ASP A 1 319 ? -3.903 -27.276 11.893 1.00 80.44 319 ASP A N 1
ATOM 2412 C CA . ASP A 1 319 ? -3.983 -26.861 10.482 1.00 80.44 319 ASP A CA 1
ATOM 2413 C C . ASP A 1 319 ? -5.314 -27.269 9.809 1.00 80.44 319 ASP A C 1
ATOM 2415 O O . ASP A 1 319 ? -5.458 -27.163 8.589 1.00 80.44 319 ASP A O 1
ATOM 2419 N N . ARG A 1 320 ? -6.297 -27.780 10.569 1.00 87.25 320 ARG A N 1
ATOM 2420 C CA . ARG A 1 320 ? -7.595 -28.168 9.999 1.00 87.25 320 ARG A CA 1
ATOM 2421 C C . ARG A 1 320 ? -8.397 -26.920 9.584 1.00 87.25 320 ARG A C 1
ATOM 2423 O O . ARG A 1 320 ? -8.533 -26.011 10.399 1.00 87.25 320 ARG A O 1
ATOM 2430 N N . PRO A 1 321 ? -8.990 -26.884 8.380 1.00 85.81 321 PRO A N 1
ATOM 2431 C CA . PRO A 1 321 ? -9.989 -25.872 8.047 1.00 85.81 321 PRO A CA 1
ATOM 2432 C C . PRO A 1 321 ? -11.276 -26.068 8.863 1.00 85.81 321 PRO A C 1
ATOM 2434 O O . PRO A 1 321 ? -11.707 -27.207 9.080 1.00 85.81 321 PRO A O 1
ATOM 2437 N N . LEU A 1 322 ? -11.903 -24.971 9.284 1.00 93.06 322 LEU A N 1
ATOM 2438 C CA . LEU A 1 322 ? -13.251 -24.943 9.869 1.00 93.06 322 LEU A CA 1
ATOM 2439 C C . LEU A 1 322 ? -14.335 -24.890 8.787 1.00 93.06 322 LEU A C 1
ATOM 2441 O O . LEU A 1 322 ? -15.417 -25.458 8.958 1.00 93.06 322 LEU A O 1
ATOM 2445 N N . ALA A 1 323 ? -14.054 -24.221 7.668 1.00 93.62 323 ALA A N 1
ATOM 2446 C CA . ALA A 1 323 ? -15.009 -24.005 6.595 1.00 93.62 323 ALA A CA 1
ATOM 2447 C C . ALA A 1 323 ? -15.202 -25.281 5.759 1.00 93.62 323 ALA A C 1
ATOM 2449 O O . ALA A 1 323 ? -14.446 -25.584 4.835 1.00 93.62 323 ALA A O 1
ATOM 2450 N N . ALA A 1 324 ? -16.255 -26.040 6.062 1.00 89.75 324 ALA A N 1
ATOM 2451 C CA . ALA A 1 324 ? -16.682 -27.182 5.260 1.00 89.75 324 ALA A CA 1
ATOM 2452 C C . ALA A 1 324 ? -17.120 -26.745 3.836 1.00 89.75 324 ALA A C 1
ATOM 2454 O O . ALA A 1 324 ? -18.113 -26.024 3.707 1.00 89.75 324 ALA A O 1
ATOM 2455 N N . PRO A 1 325 ? -16.472 -27.227 2.750 1.00 87.62 325 PRO A N 1
ATOM 2456 C CA . PRO A 1 325 ? -16.772 -26.787 1.377 1.00 87.62 325 PRO A CA 1
ATOM 2457 C C . PRO A 1 325 ? -18.178 -27.137 0.865 1.00 87.62 325 PRO A C 1
ATOM 2459 O O . PRO A 1 325 ? -18.626 -26.593 -0.138 1.00 87.62 325 PRO A O 1
ATOM 2462 N N . TRP A 1 326 ? -18.857 -28.088 1.510 1.00 88.75 326 TRP A N 1
ATOM 2463 C CA . TRP A 1 326 ? -20.208 -28.537 1.154 1.00 88.75 326 TRP A CA 1
ATOM 2464 C C . TRP A 1 326 ? -21.310 -27.876 1.992 1.00 88.75 326 TRP A C 1
ATOM 2466 O O . TRP A 1 326 ? -22.487 -28.163 1.770 1.00 88.75 326 TRP A O 1
ATOM 2476 N N . HIS A 1 327 ? -20.957 -27.048 2.979 1.00 93.81 327 HIS A N 1
ATOM 2477 C CA . HIS A 1 327 ? -21.937 -26.326 3.783 1.00 93.81 327 HIS A CA 1
ATOM 2478 C C . HIS A 1 327 ? -22.404 -25.056 3.062 1.00 93.81 327 HIS A C 1
ATOM 2480 O O . HIS A 1 327 ? -21.620 -24.386 2.391 1.00 93.81 327 HIS A O 1
ATOM 2486 N N . GLN A 1 328 ? -23.687 -24.723 3.208 1.00 95.19 328 GLN A N 1
ATOM 2487 C CA . GLN A 1 328 ? -24.242 -23.476 2.697 1.00 95.19 328 GLN A CA 1
ATOM 2488 C C . GLN A 1 328 ? -24.151 -22.402 3.782 1.00 95.19 328 GLN A C 1
ATOM 2490 O O . GLN A 1 328 ? -24.975 -22.372 4.689 1.00 95.19 328 GLN A O 1
ATOM 2495 N N . TRP A 1 329 ? -23.151 -21.537 3.660 1.00 96.81 329 TRP A N 1
ATOM 2496 C CA . TRP A 1 329 ? -22.924 -20.411 4.564 1.00 96.81 329 TRP A CA 1
ATOM 2497 C C . TRP A 1 329 ? -23.908 -19.264 4.330 1.00 96.81 329 TRP A C 1
ATOM 2499 O O . TRP A 1 329 ? -24.454 -19.118 3.229 1.00 96.81 329 TRP A O 1
ATOM 2509 N N . SER A 1 330 ? -24.083 -18.417 5.346 1.00 97.69 330 SER A N 1
ATOM 2510 C CA . SER A 1 330 ? -24.713 -17.104 5.177 1.00 97.69 330 SER A CA 1
ATOM 2511 C C . SER A 1 330 ? -23.997 -16.260 4.111 1.00 97.69 330 SER A C 1
ATOM 2513 O O . SER A 1 330 ? -22.813 -16.459 3.834 1.00 97.69 330 SER A O 1
ATOM 2515 N N . ASP A 1 331 ? -24.698 -15.289 3.516 1.00 96.88 331 ASP A N 1
ATOM 2516 C CA . ASP A 1 331 ? -24.122 -14.428 2.470 1.00 96.88 331 ASP A CA 1
ATOM 2517 C C . ASP A 1 331 ? -22.874 -13.662 2.960 1.00 96.88 331 ASP A C 1
ATOM 2519 O O . ASP A 1 331 ? -21.925 -13.471 2.197 1.00 96.88 331 ASP A O 1
ATOM 2523 N N . GLU A 1 332 ? -22.853 -13.250 4.236 1.00 96.50 332 GLU A N 1
ATOM 2524 C CA . GLU A 1 332 ? -21.705 -12.579 4.861 1.00 96.50 332 GLU A CA 1
ATOM 2525 C C . GLU A 1 332 ? -20.507 -13.536 4.971 1.00 96.50 332 GLU A C 1
ATOM 2527 O O . GLU A 1 332 ? -19.439 -13.242 4.429 1.00 96.50 332 GLU A O 1
ATOM 2532 N N . THR A 1 333 ? -20.699 -14.720 5.562 1.00 97.69 333 THR A N 1
ATOM 2533 C CA . THR A 1 333 ? -19.642 -15.735 5.716 1.00 97.69 333 THR A CA 1
ATOM 2534 C C . THR A 1 333 ? -19.131 -16.246 4.375 1.00 97.69 333 THR A C 1
ATOM 2536 O O . THR A 1 333 ? -17.919 -16.315 4.162 1.00 97.69 333 THR A O 1
ATOM 2539 N N . ALA A 1 334 ? -20.021 -16.539 3.424 1.00 97.19 334 ALA A N 1
ATOM 2540 C CA . ALA A 1 334 ? -19.633 -16.931 2.071 1.00 97.19 334 ALA A CA 1
ATOM 2541 C C . ALA A 1 334 ? -18.800 -15.836 1.383 1.00 97.19 334 ALA A C 1
ATOM 2543 O O . ALA A 1 334 ? -17.803 -16.130 0.718 1.00 97.19 334 ALA A O 1
ATOM 2544 N N . GLY A 1 335 ? -19.190 -14.570 1.558 1.00 96.94 335 GLY A N 1
ATOM 2545 C CA . GLY A 1 335 ? -18.488 -13.416 1.009 1.00 96.94 335 GLY A CA 1
ATOM 2546 C C . GLY A 1 335 ? -17.092 -13.213 1.598 1.00 96.94 335 GLY A C 1
ATOM 2547 O O . GLY A 1 335 ? -16.169 -12.886 0.846 1.00 96.94 335 GLY A O 1
ATOM 2548 N N . GLU A 1 336 ? -16.923 -13.403 2.907 1.00 97.56 336 GLU A N 1
ATOM 2549 C CA . GLU A 1 336 ? -15.615 -13.312 3.567 1.00 97.56 336 GLU A CA 1
ATOM 2550 C C . GLU A 1 336 ? -14.717 -14.501 3.200 1.00 97.56 336 GLU A C 1
ATOM 2552 O O . GLU A 1 336 ? -13.589 -14.285 2.760 1.00 97.56 336 GLU A O 1
ATOM 2557 N N . LEU A 1 337 ? -15.218 -15.741 3.226 1.00 97.50 337 LEU A N 1
ATOM 2558 C CA . LEU A 1 337 ? -14.451 -16.916 2.777 1.00 97.50 337 LEU A CA 1
ATOM 2559 C C . LEU A 1 337 ? -13.978 -16.771 1.321 1.00 97.50 337 LEU A C 1
ATOM 2561 O O . LEU A 1 337 ? -12.821 -17.058 1.004 1.00 97.50 337 LEU A O 1
ATOM 2565 N N . ALA A 1 338 ? -14.836 -16.261 0.431 1.00 97.69 338 ALA A N 1
ATOM 2566 C CA . ALA A 1 338 ? -14.466 -16.000 -0.960 1.00 97.69 338 ALA A CA 1
ATOM 2567 C C . ALA A 1 338 ? -13.321 -14.979 -1.086 1.00 97.69 338 ALA A C 1
ATOM 2569 O O . ALA A 1 338 ? -12.467 -15.119 -1.962 1.00 97.69 338 ALA A O 1
ATOM 2570 N N . ILE A 1 339 ? -13.276 -13.966 -0.216 1.00 97.44 339 ILE A N 1
ATOM 2571 C CA . ILE A 1 339 ? -12.181 -12.988 -0.170 1.00 97.44 339 ILE A CA 1
ATOM 2572 C C . ILE A 1 339 ? -10.878 -13.620 0.298 1.00 97.44 339 ILE A C 1
ATOM 2574 O O . ILE A 1 339 ? -9.841 -13.374 -0.317 1.00 97.44 339 ILE A O 1
ATOM 2578 N N . VAL A 1 340 ? -10.923 -14.451 1.341 1.00 97.25 340 VAL A N 1
ATOM 2579 C CA . VAL A 1 340 ? -9.736 -15.155 1.846 1.00 97.25 340 VAL A CA 1
ATOM 2580 C C . VAL A 1 340 ? -9.144 -16.043 0.747 1.00 97.25 340 VAL A C 1
ATOM 2582 O O . VAL A 1 340 ? -7.943 -15.984 0.475 1.00 97.25 340 VAL A O 1
ATOM 2585 N N . HIS A 1 341 ? -9.980 -16.796 0.030 1.00 97.75 341 HIS A N 1
ATOM 2586 C CA . HIS A 1 341 ? -9.521 -17.600 -1.105 1.00 97.75 341 HIS A CA 1
ATOM 2587 C C . HIS A 1 341 ? -8.985 -16.744 -2.261 1.00 97.75 341 HIS A C 1
ATOM 2589 O O . HIS A 1 341 ? -7.919 -17.046 -2.801 1.00 97.75 341 HIS A O 1
ATOM 2595 N N . ALA A 1 342 ? -9.650 -15.637 -2.605 1.00 98.44 342 ALA A N 1
ATOM 2596 C CA . ALA A 1 342 ? -9.162 -14.729 -3.641 1.00 98.44 342 ALA A CA 1
ATOM 2597 C C . ALA A 1 342 ? -7.793 -14.125 -3.291 1.00 98.44 342 ALA A C 1
ATOM 2599 O O . ALA A 1 342 ? -6.933 -14.006 -4.168 1.00 98.44 342 ALA A O 1
ATOM 2600 N N . ALA A 1 343 ? -7.556 -13.786 -2.023 1.00 98.38 343 ALA A N 1
ATOM 2601 C CA . ALA A 1 343 ? -6.266 -13.291 -1.563 1.00 98.38 343 ALA A CA 1
ATOM 2602 C C . ALA A 1 343 ? -5.166 -14.362 -1.674 1.00 98.38 343 ALA A C 1
ATOM 2604 O O . ALA A 1 343 ? -4.060 -14.061 -2.135 1.00 98.38 343 ALA A O 1
ATOM 2605 N N . ALA A 1 344 ? -5.469 -15.620 -1.333 1.00 97.44 344 ALA A N 1
ATOM 2606 C CA . ALA A 1 344 ? -4.548 -16.742 -1.529 1.00 97.44 344 ALA A CA 1
ATOM 2607 C C . ALA A 1 344 ? -4.192 -16.941 -3.012 1.00 97.44 344 ALA A C 1
ATOM 2609 O O . ALA A 1 344 ? -3.009 -17.029 -3.354 1.00 97.44 344 ALA A O 1
ATOM 2610 N N . ASP A 1 345 ? -5.185 -16.899 -3.903 1.00 97.56 345 ASP A N 1
ATOM 2611 C CA . ASP A 1 345 ? -4.980 -16.992 -5.354 1.00 97.56 345 ASP A CA 1
ATOM 2612 C C . ASP A 1 345 ? -4.135 -15.833 -5.901 1.00 97.56 345 ASP A C 1
ATOM 2614 O O . ASP A 1 345 ? -3.290 -16.013 -6.786 1.00 97.56 345 ASP A O 1
ATOM 2618 N N . VAL A 1 346 ? -4.339 -14.616 -5.389 1.00 97.94 346 VAL A N 1
ATOM 2619 C CA . VAL A 1 346 ? -3.530 -13.447 -5.755 1.00 97.94 346 VAL A CA 1
ATOM 2620 C C . VAL A 1 346 ? -2.073 -13.655 -5.350 1.00 97.94 346 VAL A C 1
ATOM 2622 O O . VAL A 1 346 ? -1.191 -13.484 -6.196 1.00 97.94 346 VAL A O 1
ATOM 2625 N N . ARG A 1 347 ? -1.801 -14.072 -4.108 1.00 96.88 347 ARG A N 1
ATOM 2626 C CA . ARG A 1 347 ? -0.426 -14.305 -3.628 1.00 96.88 347 ARG A CA 1
ATOM 2627 C C . ARG A 1 347 ? 0.251 -15.458 -4.364 1.00 96.88 347 ARG A C 1
ATOM 2629 O O . ARG A 1 347 ? 1.424 -15.345 -4.711 1.00 96.88 347 ARG A O 1
ATOM 2636 N N . ALA A 1 348 ? -0.488 -16.518 -4.694 1.00 95.06 348 ALA A N 1
ATOM 2637 C CA . ALA A 1 348 ? 0.031 -17.636 -5.481 1.00 95.06 348 ALA A CA 1
ATOM 2638 C C . ALA A 1 348 ? 0.462 -17.216 -6.898 1.00 95.06 348 ALA A C 1
ATOM 2640 O O . ALA A 1 348 ? 1.470 -17.704 -7.408 1.00 95.06 348 ALA A O 1
ATOM 2641 N N . ARG A 1 349 ? -0.278 -16.302 -7.542 1.00 94.81 349 ARG A N 1
ATOM 2642 C CA . ARG A 1 349 ? 0.019 -15.843 -8.913 1.00 94.81 349 ARG A CA 1
ATOM 2643 C C . A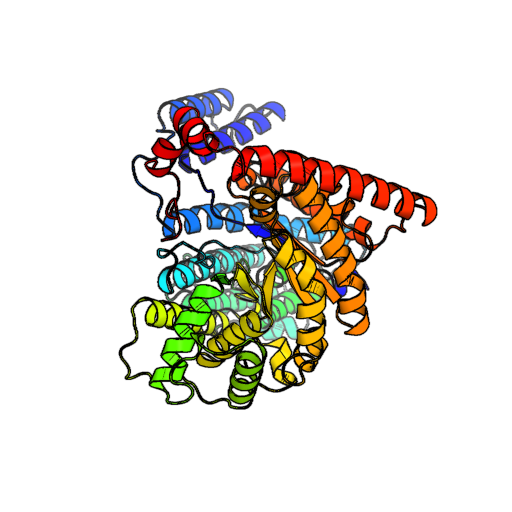RG A 1 349 ? 1.019 -14.691 -8.983 1.00 94.81 349 ARG A C 1
ATOM 2645 O O . ARG A 1 349 ? 1.795 -14.629 -9.934 1.00 94.81 349 ARG A O 1
ATOM 2652 N N . LEU A 1 350 ? 0.957 -13.750 -8.040 1.00 96.69 350 LEU A N 1
ATOM 2653 C CA . LEU A 1 350 ? 1.692 -12.477 -8.095 1.00 96.69 350 LEU A CA 1
ATOM 2654 C C . LEU A 1 350 ? 2.826 -12.371 -7.062 1.00 96.69 350 LEU A C 1
ATOM 2656 O O . LEU A 1 350 ? 3.627 -11.434 -7.130 1.00 96.69 350 LEU A O 1
ATOM 2660 N N . GLY A 1 351 ? 2.913 -13.332 -6.141 1.00 95.00 351 GLY A N 1
ATOM 2661 C CA . GLY A 1 351 ? 3.852 -13.352 -5.024 1.00 95.00 351 GLY A CA 1
ATOM 2662 C C . GLY A 1 351 ? 3.281 -12.739 -3.742 1.00 95.00 351 GLY A C 1
ATOM 2663 O O . GLY A 1 351 ? 2.275 -12.029 -3.756 1.00 95.00 351 GLY A O 1
ATOM 2664 N N . ASN A 1 352 ? 3.963 -12.999 -2.624 1.00 94.44 352 ASN A N 1
ATOM 2665 C CA . ASN A 1 352 ? 3.531 -12.581 -1.287 1.00 94.44 352 ASN A CA 1
ATOM 2666 C C . ASN A 1 352 ? 3.391 -11.059 -1.138 1.00 94.44 352 ASN A C 1
ATOM 2668 O O . ASN A 1 352 ? 2.515 -10.624 -0.404 1.00 94.44 352 ASN A O 1
ATOM 2672 N N . ASP A 1 353 ? 4.193 -10.275 -1.864 1.00 95.44 353 ASP A N 1
ATOM 2673 C CA . ASP A 1 353 ? 4.192 -8.805 -1.800 1.00 95.44 353 ASP A CA 1
ATOM 2674 C C . ASP A 1 353 ? 2.928 -8.155 -2.400 1.00 95.44 353 ASP A C 1
ATOM 2676 O O . ASP A 1 353 ? 2.684 -6.960 -2.214 1.00 95.44 353 ASP A O 1
ATOM 2680 N N . ALA A 1 354 ? 2.119 -8.927 -3.138 1.00 97.62 354 ALA A N 1
ATOM 2681 C CA . ALA A 1 354 ? 0.880 -8.433 -3.730 1.00 97.62 354 ALA A CA 1
ATOM 2682 C C . ALA A 1 354 ? -0.186 -8.118 -2.671 1.00 97.62 354 ALA A C 1
ATOM 2684 O O . ALA A 1 354 ? -0.951 -7.173 -2.850 1.00 97.62 354 ALA A O 1
ATOM 2685 N N . ILE A 1 355 ? -0.223 -8.900 -1.587 1.00 98.06 355 ILE A N 1
ATOM 2686 C CA . ILE A 1 355 ? -1.083 -8.694 -0.417 1.00 98.06 355 ILE A CA 1
ATOM 2687 C C . ILE A 1 355 ? -0.264 -9.085 0.812 1.00 98.06 355 ILE A C 1
ATOM 2689 O O . ILE A 1 355 ? 0.027 -10.267 1.020 1.00 98.06 355 ILE A O 1
ATOM 2693 N N . CYS A 1 356 ? 0.105 -8.084 1.608 1.00 96.44 356 CYS A N 1
ATOM 2694 C CA . CYS A 1 356 ? 0.953 -8.261 2.788 1.00 96.44 356 CYS A CA 1
ATOM 2695 C C . CYS A 1 356 ? 0.173 -8.167 4.097 1.00 96.44 356 CYS A C 1
ATOM 2697 O O . CYS A 1 356 ? 0.534 -8.842 5.058 1.00 96.44 356 CYS A O 1
ATOM 2699 N N . GLN A 1 357 ? -0.852 -7.310 4.146 1.00 95.81 357 GLN A N 1
ATOM 2700 C CA . GLN A 1 357 ? -1.549 -6.964 5.381 1.00 95.81 357 GLN A CA 1
ATOM 2701 C C . GLN A 1 357 ? -3.047 -7.246 5.315 1.00 95.81 357 GLN A C 1
ATOM 2703 O O . GLN A 1 357 ? -3.688 -7.044 4.279 1.00 95.81 357 GLN A O 1
ATOM 2708 N N . TRP A 1 358 ? -3.591 -7.632 6.468 1.00 98.25 358 TRP A N 1
ATOM 2709 C CA . TRP A 1 358 ? -5.017 -7.637 6.759 1.00 98.25 358 TRP A CA 1
ATOM 2710 C C . TRP A 1 358 ? -5.287 -6.737 7.965 1.00 98.25 358 TRP A C 1
ATOM 2712 O O . TRP A 1 358 ? -4.891 -7.034 9.090 1.00 98.25 358 TRP A O 1
ATOM 2722 N N . ILE A 1 359 ? -5.939 -5.609 7.702 1.00 98.56 359 ILE A N 1
ATOM 2723 C CA . ILE A 1 359 ? -6.230 -4.545 8.658 1.00 98.56 359 ILE A CA 1
ATOM 2724 C C . ILE A 1 359 ? -7.592 -4.790 9.313 1.00 98.56 359 ILE A C 1
ATOM 2726 O O . ILE A 1 359 ? -8.595 -4.985 8.619 1.00 98.56 359 ILE A O 1
ATOM 2730 N N . ILE A 1 360 ? -7.632 -4.724 10.642 1.00 98.38 360 ILE A N 1
ATOM 2731 C CA . ILE A 1 360 ? -8.840 -4.912 11.451 1.00 98.38 360 ILE A CA 1
ATOM 2732 C C . ILE A 1 360 ? -9.327 -3.560 11.947 1.00 98.38 360 ILE A C 1
ATOM 2734 O O . ILE A 1 360 ? -8.763 -2.994 12.878 1.00 98.38 360 ILE A O 1
ATOM 2738 N N . SER A 1 361 ? -10.383 -3.047 11.328 1.00 96.75 361 SER A N 1
ATOM 2739 C CA . SER A 1 361 ? -11.041 -1.807 11.762 1.00 96.75 361 SER A CA 1
ATOM 2740 C C . SER A 1 361 ? -11.796 -2.047 13.060 1.00 96.75 361 SER A C 1
ATOM 2742 O O . SER A 1 361 ? -12.451 -3.082 13.176 1.00 96.75 361 SER A O 1
ATOM 2744 N N . MET A 1 362 ? -11.799 -1.061 13.961 1.00 94.62 362 MET A N 1
ATOM 2745 C CA . MET A 1 362 ? -12.415 -1.178 15.292 1.00 94.62 362 MET A CA 1
ATOM 2746 C C . MET A 1 362 ? -11.844 -2.357 16.097 1.00 94.62 362 MET A C 1
ATOM 2748 O O . MET A 1 362 ? -12.600 -3.110 16.699 1.00 94.62 362 MET A O 1
ATOM 2752 N N . ALA A 1 363 ? -10.521 -2.543 16.077 1.00 97.12 363 ALA A N 1
ATOM 2753 C CA . ALA A 1 363 ? -9.869 -3.515 16.954 1.00 97.12 363 ALA A CA 1
ATOM 2754 C C . ALA A 1 363 ? -9.910 -3.015 18.408 1.00 97.12 363 ALA A C 1
ATOM 2756 O O . ALA A 1 363 ? -9.546 -1.865 18.674 1.00 97.12 363 ALA A O 1
ATOM 2757 N N . GLN A 1 364 ? -10.353 -3.866 19.329 1.00 95.88 364 GLN A N 1
ATOM 2758 C CA . GLN A 1 364 ? -10.618 -3.530 20.730 1.00 95.88 364 GLN A CA 1
ATOM 2759 C C . GLN A 1 364 ? -9.972 -4.498 21.719 1.00 95.88 364 GLN A C 1
ATOM 2761 O O . GLN A 1 364 ? -9.681 -4.079 22.838 1.00 95.88 364 GLN A O 1
ATOM 2766 N N . GLU A 1 365 ? -9.755 -5.755 21.330 1.00 97.31 365 GLU A N 1
ATOM 2767 C CA . GLU A 1 365 ? -9.235 -6.816 22.199 1.00 97.31 365 GLU A CA 1
ATOM 2768 C C . GLU A 1 365 ? -8.215 -7.711 21.460 1.00 97.31 365 GLU A C 1
ATOM 2770 O O . GLU A 1 365 ? -7.934 -7.520 20.274 1.00 97.31 365 GLU A O 1
ATOM 2775 N N . LEU A 1 366 ? -7.606 -8.680 22.157 1.00 98.38 366 LEU A N 1
ATOM 2776 C CA . LEU A 1 366 ? -6.628 -9.599 21.558 1.00 98.38 366 LEU A CA 1
ATOM 2777 C C . LEU A 1 366 ? -7.309 -10.613 20.629 1.00 98.38 366 LEU A C 1
ATOM 2779 O O . LEU A 1 366 ? -6.745 -10.961 19.585 1.00 98.38 366 LEU A O 1
ATOM 2783 N N . SER A 1 367 ? -8.510 -11.072 20.994 1.00 98.50 367 SER A N 1
ATOM 2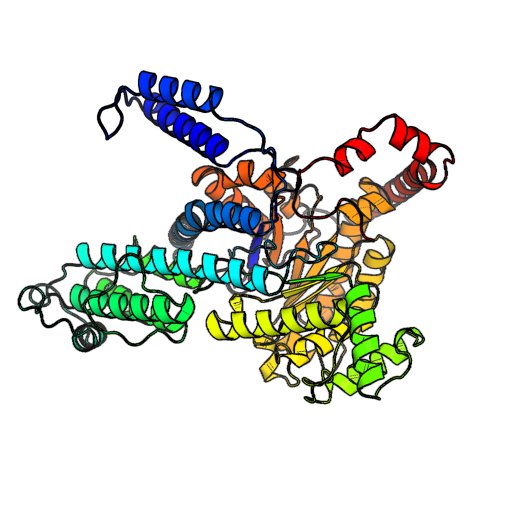784 C CA . SER A 1 367 ? -9.308 -11.993 20.181 1.00 98.50 367 SER A CA 1
ATOM 2785 C C . SER A 1 367 ? -9.514 -11.479 18.754 1.00 98.50 367 SER A C 1
ATOM 2787 O O . SER A 1 367 ? -9.309 -12.259 17.829 1.00 98.50 367 SER A O 1
ATOM 2789 N N . ASP A 1 368 ? -9.738 -10.177 18.546 1.00 98.56 368 ASP A N 1
ATOM 2790 C CA . ASP A 1 368 ? -9.888 -9.569 17.211 1.00 98.56 368 ASP A CA 1
ATOM 2791 C C . ASP A 1 368 ? -8.729 -9.909 16.251 1.00 98.56 368 ASP A C 1
ATOM 2793 O O . ASP A 1 368 ? -8.933 -10.124 15.052 1.00 98.56 368 ASP A O 1
ATOM 2797 N N . LEU A 1 369 ? -7.489 -9.965 16.759 1.00 98.50 369 LEU A N 1
ATOM 2798 C CA . LEU A 1 369 ? -6.320 -10.335 15.954 1.00 98.50 369 LEU A CA 1
ATOM 2799 C C . LEU A 1 369 ? -6.291 -11.838 15.659 1.00 98.50 369 LEU A C 1
ATOM 2801 O O . LEU A 1 369 ? -5.947 -12.254 14.550 1.00 98.50 369 LEU A O 1
ATOM 2805 N N . LEU A 1 370 ? -6.630 -12.656 16.654 1.00 98.12 370 LEU A N 1
ATOM 2806 C CA . LEU A 1 370 ? -6.628 -14.115 16.546 1.00 98.12 370 LEU A CA 1
ATOM 2807 C C . LEU A 1 370 ? -7.731 -14.626 15.626 1.00 98.12 370 LEU A C 1
ATOM 2809 O O . LEU A 1 370 ? -7.506 -15.572 14.871 1.00 98.12 370 LEU A O 1
ATOM 2813 N N . GLU A 1 371 ? -8.878 -13.959 15.621 1.00 98.44 371 GLU A N 1
ATOM 2814 C CA . GLU A 1 371 ? -9.974 -14.213 14.697 1.00 98.44 371 GLU A CA 1
ATOM 2815 C C . GLU A 1 371 ? -9.495 -14.144 13.241 1.00 98.44 371 GLU A C 1
ATOM 2817 O O . GLU A 1 371 ? -9.708 -15.069 12.451 1.00 98.44 371 GLU A O 1
ATOM 2822 N N . VAL A 1 372 ? -8.741 -13.100 12.888 1.00 98.06 372 VAL A N 1
ATOM 2823 C CA . VAL A 1 372 ? -8.182 -12.976 11.536 1.00 98.06 372 VAL A CA 1
ATOM 2824 C C . VAL A 1 372 ? -7.143 -14.051 11.236 1.00 98.06 372 VAL A C 1
ATOM 2826 O O . VAL A 1 372 ? -7.114 -14.547 10.111 1.00 98.06 372 VAL A O 1
ATOM 2829 N N . HIS A 1 373 ? -6.313 -14.460 12.200 1.00 96.62 373 HIS A N 1
ATOM 2830 C CA . HIS A 1 373 ? -5.379 -15.575 11.979 1.00 96.62 373 HIS A CA 1
ATOM 2831 C C . HIS A 1 373 ? -6.114 -16.882 11.673 1.00 96.62 373 HIS A C 1
ATOM 2833 O O . HIS A 1 373 ? -5.730 -17.588 10.736 1.00 96.62 373 HIS A O 1
ATOM 2839 N N . VAL A 1 374 ? -7.199 -17.179 12.398 1.00 96.56 374 VAL A N 1
ATOM 2840 C CA . VAL A 1 374 ? -8.022 -18.372 12.143 1.00 96.56 374 VAL A CA 1
ATOM 2841 C C . VAL A 1 374 ? -8.666 -18.290 10.758 1.00 96.56 374 VAL A C 1
ATOM 2843 O O . VAL A 1 374 ? -8.587 -19.253 9.999 1.00 96.56 374 VAL A O 1
ATOM 2846 N N . LEU A 1 375 ? -9.219 -17.135 10.373 1.00 96.88 375 LEU A N 1
ATOM 2847 C CA . LEU A 1 375 ? -9.775 -16.934 9.029 1.00 96.88 375 LEU A CA 1
ATOM 2848 C C . LEU A 1 375 ? -8.706 -17.050 7.932 1.00 96.88 375 LEU A C 1
ATOM 2850 O O . LEU A 1 375 ? -8.927 -17.702 6.914 1.00 96.88 375 LEU A O 1
ATOM 2854 N N . ALA A 1 376 ? -7.523 -16.466 8.128 1.00 95.75 376 ALA A N 1
ATOM 2855 C CA . ALA A 1 376 ? -6.417 -16.536 7.175 1.00 95.75 376 ALA A CA 1
ATOM 2856 C C . ALA A 1 376 ? -5.913 -17.977 6.973 1.00 95.75 376 ALA A C 1
ATOM 2858 O O . ALA A 1 376 ? -5.508 -18.351 5.864 1.00 95.75 376 ALA A O 1
ATOM 2859 N N . ARG A 1 377 ? -5.964 -18.813 8.015 1.00 93.62 377 ARG A N 1
ATOM 2860 C CA . ARG A 1 377 ? -5.613 -20.237 7.935 1.00 93.62 377 ARG A CA 1
ATOM 2861 C C . ARG A 1 377 ? -6.510 -21.005 6.960 1.00 93.62 377 ARG A C 1
ATOM 2863 O O . ARG A 1 377 ? -6.006 -21.893 6.276 1.00 93.62 377 ARG A O 1
ATOM 2870 N N . GLU A 1 378 ? -7.782 -20.630 6.809 1.00 93.81 378 GLU A N 1
ATOM 2871 C CA . GLU A 1 378 ? -8.742 -21.328 5.930 1.00 93.81 378 GLU A CA 1
ATOM 2872 C C . GLU A 1 378 ? -8.302 -21.381 4.453 1.00 93.81 378 GLU A C 1
ATOM 2874 O O . GLU A 1 378 ? -8.676 -22.302 3.727 1.00 93.81 378 GLU A O 1
ATOM 2879 N N . ALA A 1 379 ? -7.450 -20.451 4.003 1.00 93.69 379 ALA A N 1
ATOM 2880 C CA . ALA A 1 379 ? -6.823 -20.498 2.675 1.00 93.69 37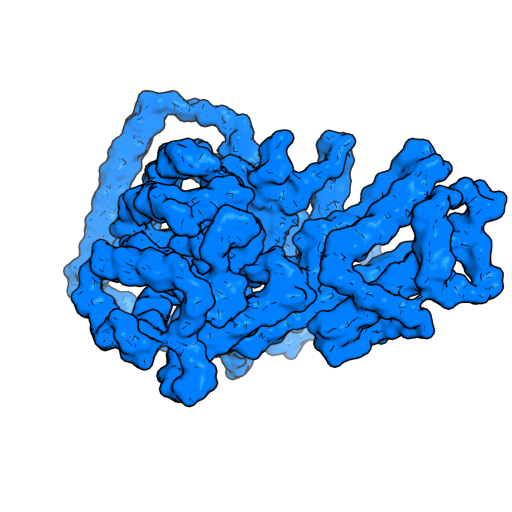9 ALA A CA 1
ATOM 2881 C C . ALA A 1 379 ? -5.289 -20.621 2.715 1.00 93.69 379 ALA A C 1
ATOM 2883 O O . ALA A 1 379 ? -4.612 -20.387 1.710 1.00 93.69 379 ALA A O 1
ATOM 2884 N N . GLY A 1 380 ? -4.716 -20.967 3.871 1.00 91.88 380 GLY A N 1
ATOM 2885 C CA . GLY A 1 380 ? -3.271 -21.093 4.064 1.00 91.88 380 GLY A CA 1
ATOM 2886 C C . GLY A 1 380 ? -2.503 -19.772 3.959 1.00 91.88 380 GLY A C 1
ATOM 2887 O O . GLY A 1 380 ? -1.303 -19.800 3.675 1.00 91.88 380 GLY A O 1
ATOM 2888 N N . LEU A 1 381 ? -3.182 -18.637 4.164 1.00 94.31 381 LEU A N 1
ATOM 2889 C CA . LEU A 1 381 ? -2.579 -17.303 4.289 1.00 94.31 381 LEU A CA 1
ATOM 2890 C C . LEU A 1 381 ? -1.920 -17.090 5.654 1.00 94.31 381 LEU A C 1
ATOM 2892 O O . LEU A 1 381 ? -1.100 -16.183 5.803 1.00 94.31 381 LEU A O 1
ATOM 2896 N N . TRP A 1 382 ? -2.270 -17.942 6.613 1.00 93.06 382 TRP A N 1
ATOM 2897 C CA . TRP A 1 382 ? -1.558 -18.151 7.859 1.00 93.06 382 TRP A CA 1
ATOM 2898 C C . TRP A 1 382 ? -1.270 -19.643 8.038 1.00 93.06 382 TRP A C 1
ATOM 2900 O O . TRP A 1 382 ? -2.084 -20.490 7.661 1.00 93.06 382 TRP A O 1
ATOM 2910 N N . ARG A 1 383 ? -0.100 -19.961 8.591 1.00 88.62 383 ARG A N 1
ATOM 2911 C CA . ARG A 1 383 ? 0.309 -21.312 8.994 1.00 88.62 383 ARG A CA 1
ATOM 2912 C C . ARG A 1 383 ? 1.095 -21.240 10.292 1.00 88.62 383 ARG A C 1
ATOM 2914 O O . ARG A 1 383 ? 1.825 -20.272 10.513 1.00 88.62 383 ARG A O 1
ATOM 2921 N N . SER A 1 384 ? 0.973 -22.282 11.102 1.00 83.94 384 SER A N 1
ATOM 2922 C CA . SER A 1 384 ? 1.763 -22.427 12.318 1.00 83.94 384 SER A CA 1
ATOM 2923 C C . SER A 1 384 ? 3.250 -22.657 12.003 1.00 83.94 384 SER A C 1
ATOM 2925 O O . SER A 1 384 ? 3.634 -23.078 10.907 1.00 83.94 384 SER A O 1
ATOM 2927 N N . GLY A 1 385 ? 4.095 -22.381 12.994 1.00 79.06 385 GLY A N 1
ATOM 2928 C CA . GLY A 1 385 ? 5.529 -22.624 12.928 1.00 79.06 385 GLY A CA 1
ATOM 2929 C C . GLY A 1 385 ? 6.347 -21.444 12.412 1.00 79.06 385 GLY A C 1
ATOM 2930 O O . GLY A 1 385 ? 6.011 -20.760 11.449 1.00 79.06 385 GLY A O 1
ATOM 2931 N N . ASP A 1 386 ? 7.491 -21.277 13.055 1.00 70.44 386 ASP A N 1
ATOM 2932 C CA . ASP A 1 386 ? 8.560 -20.325 12.793 1.00 70.44 386 ASP A CA 1
ATOM 2933 C C . ASP A 1 386 ? 8.735 -19.955 11.312 1.00 70.44 386 ASP A C 1
ATOM 2935 O O . ASP A 1 386 ? 8.482 -18.815 10.929 1.00 70.44 386 ASP A O 1
ATOM 2939 N N . ALA A 1 387 ? 9.080 -20.922 10.455 1.00 72.06 387 ALA A N 1
ATOM 2940 C CA . ALA A 1 387 ? 9.397 -20.679 9.043 1.00 72.06 387 ALA A CA 1
ATOM 2941 C C . ALA A 1 387 ? 8.248 -20.058 8.218 1.00 72.06 387 ALA A C 1
ATOM 2943 O O . ALA A 1 387 ? 8.496 -19.527 7.132 1.00 72.06 387 ALA A O 1
ATOM 2944 N N . ALA A 1 388 ? 7.003 -20.109 8.706 1.00 76.88 388 ALA A N 1
ATOM 2945 C CA . ALA A 1 388 ? 5.854 -19.508 8.039 1.00 76.88 388 ALA A CA 1
ATOM 2946 C C . ALA A 1 388 ? 5.773 -17.983 8.233 1.00 76.88 388 ALA A C 1
ATOM 2948 O O . ALA A 1 388 ? 5.123 -17.310 7.428 1.00 76.88 388 ALA A O 1
ATOM 2949 N N . GLY A 1 389 ? 6.464 -17.410 9.230 1.00 73.94 389 GLY A N 1
ATOM 2950 C CA . GLY A 1 389 ? 6.330 -15.997 9.613 1.00 73.94 389 GLY A CA 1
ATOM 2951 C C . GLY A 1 389 ? 6.631 -14.987 8.497 1.00 73.94 389 GLY A C 1
ATOM 2952 O O . GLY A 1 389 ? 5.989 -13.937 8.428 1.00 73.94 389 GLY A O 1
ATOM 2953 N N . GLN A 1 390 ? 7.539 -15.325 7.572 1.00 77.06 390 GLN A N 1
ATOM 2954 C CA . GLN A 1 390 ? 7.860 -14.495 6.396 1.00 77.06 390 GLN A CA 1
ATOM 2955 C C . GLN A 1 390 ? 6.809 -14.584 5.279 1.00 77.06 390 GLN A C 1
ATOM 2957 O O . GLN A 1 390 ? 6.720 -13.698 4.430 1.00 77.06 390 GLN A O 1
ATOM 2962 N N . SER A 1 391 ? 6.032 -15.668 5.248 1.00 83.19 391 SER A N 1
ATOM 2963 C CA . SER A 1 391 ? 5.006 -15.921 4.234 1.00 83.19 391 SER A CA 1
ATOM 2964 C C . SER A 1 391 ? 3.583 -15.685 4.725 1.00 83.19 391 SER A C 1
ATOM 2966 O O . SER A 1 391 ? 2.679 -15.596 3.898 1.00 83.19 391 SER A O 1
ATOM 2968 N N . ASN A 1 392 ? 3.353 -15.564 6.028 1.00 92.25 392 ASN A N 1
ATOM 2969 C CA . ASN A 1 392 ? 2.023 -15.301 6.567 1.00 92.25 392 ASN A CA 1
ATOM 2970 C C . ASN A 1 392 ? 1.599 -13.851 6.310 1.00 92.25 392 ASN A C 1
ATOM 2972 O O . ASN A 1 392 ? 2.437 -12.949 6.234 1.00 92.25 392 ASN A O 1
ATOM 2976 N N . LEU A 1 393 ? 0.292 -13.629 6.159 1.00 94.69 393 LEU A N 1
ATOM 2977 C CA . LEU A 1 393 ? -0.255 -12.275 6.180 1.00 94.69 393 LEU A CA 1
ATOM 2978 C C . LEU A 1 393 ? 0.017 -11.626 7.537 1.00 94.69 393 LEU A C 1
ATOM 2980 O O . LEU A 1 393 ? -0.100 -12.253 8.589 1.00 94.69 393 LEU A O 1
ATOM 2984 N N . MET A 1 394 ? 0.370 -10.347 7.504 1.00 96.50 394 MET A N 1
ATOM 2985 C CA . MET A 1 394 ? 0.477 -9.545 8.708 1.00 96.50 394 MET A CA 1
ATOM 2986 C C . MET A 1 394 ? -0.919 -9.082 9.113 1.00 96.50 394 MET A C 1
ATOM 2988 O O . MET A 1 394 ? -1.556 -8.311 8.396 1.00 96.50 394 MET A O 1
ATOM 2992 N N . VAL A 1 395 ? -1.381 -9.539 10.270 1.00 97.94 395 VAL A N 1
ATOM 2993 C CA . VAL A 1 395 ? -2.590 -9.011 10.903 1.00 97.94 395 VAL A CA 1
ATOM 2994 C C . VAL A 1 395 ? -2.248 -7.675 11.552 1.00 97.94 395 VAL A C 1
ATOM 2996 O O . VAL A 1 395 ? -1.272 -7.589 12.302 1.00 97.94 395 VAL A O 1
ATOM 2999 N N . VAL A 1 396 ? -3.007 -6.632 11.219 1.00 98.50 396 VAL A N 1
ATOM 3000 C CA . VAL A 1 396 ? -2.751 -5.246 11.630 1.00 98.50 396 VAL A CA 1
ATOM 3001 C C . VAL A 1 396 ? -3.973 -4.704 12.372 1.00 98.50 396 VAL A C 1
ATOM 3003 O O . VAL A 1 396 ? -5.001 -4.462 11.735 1.00 98.50 396 VAL A O 1
ATOM 3006 N N . PRO A 1 397 ? -3.903 -4.479 13.694 1.00 98.31 397 PRO A N 1
ATOM 3007 C CA . PRO A 1 397 ? -4.995 -3.834 14.408 1.00 98.31 397 PRO A CA 1
ATOM 3008 C C . PRO A 1 397 ? -5.059 -2.349 14.038 1.00 98.31 397 PRO A C 1
ATOM 3010 O O . PRO A 1 397 ? -4.028 -1.671 13.959 1.00 98.31 397 PRO A O 1
ATOM 3013 N N . LEU A 1 398 ? -6.271 -1.845 13.809 1.00 97.50 398 LEU A N 1
ATOM 3014 C CA . LEU A 1 398 ? -6.556 -0.423 13.668 1.00 97.50 398 LEU A CA 1
ATOM 3015 C C . LEU A 1 398 ? -7.318 0.059 14.908 1.00 97.50 398 LEU A C 1
ATOM 3017 O O . LEU A 1 398 ? -8.517 -0.189 15.051 1.00 97.50 398 LEU A O 1
ATOM 3021 N N . PHE A 1 399 ? -6.603 0.775 15.778 1.00 95.00 399 PHE A N 1
ATOM 3022 C CA . PHE A 1 399 ? -7.163 1.412 16.969 1.00 95.00 399 PHE A CA 1
ATOM 3023 C C . PHE A 1 399 ? -7.751 2.777 16.582 1.00 95.00 399 PHE A C 1
ATOM 3025 O O . PHE A 1 399 ? -7.030 3.679 16.134 1.00 95.00 399 PHE A O 1
ATOM 3032 N N . GLU A 1 400 ? -9.080 2.903 16.673 1.00 88.88 400 GLU A N 1
ATOM 3033 C CA . GLU A 1 400 ? -9.828 4.043 16.118 1.00 88.88 400 GLU A CA 1
ATOM 3034 C C . GLU A 1 400 ? -10.431 4.973 17.174 1.00 88.88 400 GLU A C 1
ATOM 3036 O O . GLU A 1 400 ? -10.535 6.168 16.898 1.00 88.88 400 GLU A O 1
ATOM 3041 N N . THR A 1 401 ? -10.838 4.473 18.346 1.00 87.62 401 THR A N 1
ATOM 3042 C CA . THR A 1 401 ? -11.412 5.305 19.424 1.00 87.62 401 THR A CA 1
ATOM 3043 C C . THR A 1 401 ? -10.360 5.689 20.461 1.00 87.62 401 THR A C 1
ATOM 3045 O O . THR A 1 401 ? -9.270 5.116 20.490 1.00 87.62 401 THR A O 1
ATOM 3048 N N . ILE A 1 402 ? -10.672 6.656 21.331 1.00 84.50 402 ILE A N 1
ATOM 3049 C CA . ILE A 1 402 ? -9.745 7.060 22.402 1.00 84.50 402 ILE A CA 1
ATOM 3050 C C . ILE A 1 402 ? -9.484 5.886 23.355 1.00 84.50 402 ILE A C 1
ATOM 3052 O O . ILE A 1 402 ? -8.335 5.579 23.652 1.00 84.50 402 ILE A O 1
ATOM 3056 N N . ALA A 1 403 ? -10.534 5.162 23.747 1.00 88.50 403 ALA A N 1
ATOM 3057 C CA . ALA A 1 403 ? -10.400 4.003 24.626 1.00 88.50 403 ALA A CA 1
ATOM 3058 C C . ALA A 1 403 ? -9.585 2.861 23.991 1.00 88.50 403 ALA A C 1
ATOM 3060 O O . ALA A 1 403 ? -8.859 2.152 24.687 1.00 88.50 403 ALA A O 1
ATOM 3061 N N . ASP A 1 404 ? -9.688 2.666 22.675 1.00 91.62 404 ASP A N 1
ATOM 3062 C CA . ASP A 1 404 ? -8.892 1.651 21.974 1.00 91.62 404 ASP A CA 1
ATOM 3063 C C . ASP A 1 404 ? -7.414 2.063 21.897 1.00 91.62 404 ASP A C 1
ATOM 3065 O O . ASP A 1 404 ? -6.528 1.238 22.111 1.00 91.62 404 ASP A O 1
ATOM 3069 N N . LEU A 1 405 ? -7.143 3.350 21.652 1.00 89.50 405 LEU A N 1
ATOM 3070 C CA . LEU A 1 405 ? -5.794 3.919 21.655 1.00 89.50 405 LEU A CA 1
ATOM 3071 C C . LEU A 1 405 ? -5.113 3.786 23.027 1.00 89.50 405 LEU A C 1
ATOM 3073 O O . LEU A 1 405 ? -3.919 3.482 23.082 1.00 89.50 405 LEU A O 1
ATOM 3077 N N . ASP A 1 406 ? -5.856 3.956 24.120 1.00 90.62 406 ASP A N 1
ATOM 3078 C CA . ASP A 1 406 ? -5.344 3.769 25.484 1.00 90.62 406 ASP A CA 1
ATOM 3079 C C . ASP A 1 406 ? -5.023 2.294 25.790 1.00 90.62 406 ASP A C 1
ATOM 3081 O O . ASP A 1 406 ? -4.053 1.991 26.489 1.00 90.62 406 ASP A O 1
ATOM 3085 N N . ARG A 1 407 ? -5.813 1.355 25.249 1.00 94.50 407 ARG A N 1
ATOM 3086 C CA . ARG A 1 407 ? -5.622 -0.097 25.442 1.00 94.50 407 ARG A CA 1
ATOM 3087 C C . ARG A 1 407 ? -4.567 -0.713 24.523 1.00 94.50 407 ARG A C 1
ATOM 3089 O O . ARG A 1 407 ? -4.053 -1.791 24.834 1.00 94.50 407 ARG A O 1
ATOM 3096 N N . ALA A 1 408 ? -4.221 -0.043 23.425 1.00 96.12 408 ALA A N 1
ATOM 3097 C CA . ALA A 1 408 ? -3.323 -0.558 22.394 1.00 96.12 408 ALA A CA 1
ATOM 3098 C C . ALA A 1 408 ? -1.997 -1.144 22.932 1.00 96.12 408 ALA A C 1
ATOM 3100 O O . ALA A 1 408 ? -1.660 -2.262 22.531 1.00 96.12 408 ALA A O 1
ATOM 3101 N N . PRO A 1 409 ? -1.258 -0.494 23.862 1.00 97.44 409 PRO A N 1
ATOM 3102 C CA . PRO A 1 409 ? -0.010 -1.055 24.388 1.00 97.44 409 PRO A CA 1
ATOM 3103 C C . PRO A 1 409 ? -0.200 -2.401 25.096 1.00 97.44 409 PRO A C 1
ATOM 3105 O O . PRO A 1 409 ? 0.581 -3.325 24.880 1.00 97.44 409 PRO A O 1
ATOM 3108 N N . ALA A 1 410 ? -1.262 -2.544 25.894 1.00 97.88 410 ALA A N 1
ATOM 3109 C CA . ALA A 1 410 ? -1.540 -3.777 26.628 1.00 97.88 410 ALA A CA 1
ATOM 3110 C C . ALA A 1 410 ? -1.926 -4.929 25.687 1.00 97.88 410 ALA A C 1
ATOM 3112 O O . ALA A 1 410 ? -1.447 -6.051 25.857 1.00 97.88 410 ALA A O 1
ATOM 3113 N N . ILE A 1 411 ? -2.746 -4.650 24.668 1.00 98.38 411 ILE A N 1
ATOM 3114 C CA . ILE A 1 411 ? -3.139 -5.641 23.653 1.00 98.38 411 ILE A CA 1
ATOM 3115 C C . ILE A 1 411 ? -1.908 -6.119 22.878 1.00 98.38 411 ILE A C 1
ATOM 3117 O O . ILE A 1 411 ? -1.688 -7.323 22.748 1.00 98.38 411 ILE A O 1
ATOM 3121 N N . MET A 1 412 ? -1.066 -5.188 22.417 1.00 98.50 412 MET A N 1
ATOM 3122 C CA . MET A 1 412 ? 0.141 -5.528 21.661 1.00 98.50 412 MET A CA 1
ATOM 3123 C C . MET A 1 412 ? 1.167 -6.290 22.505 1.00 98.50 412 MET A C 1
ATOM 3125 O O . MET A 1 412 ? 1.756 -7.246 22.005 1.00 98.50 412 MET A O 1
ATOM 3129 N N . ALA A 1 413 ? 1.335 -5.943 23.785 1.00 98.38 413 ALA A N 1
ATOM 3130 C CA . ALA A 1 413 ? 2.211 -6.682 24.696 1.00 98.38 413 ALA A CA 1
ATOM 3131 C C . ALA A 1 413 ? 1.759 -8.143 24.851 1.00 98.38 413 ALA A C 1
ATOM 3133 O O . ALA A 1 413 ? 2.572 -9.063 24.737 1.00 98.38 413 ALA A O 1
ATOM 3134 N N . ARG A 1 414 ? 0.450 -8.374 25.035 1.00 98.19 414 ARG A N 1
ATOM 3135 C CA . ARG A 1 414 ? -0.112 -9.734 25.076 1.00 98.19 414 ARG A CA 1
ATOM 3136 C C . ARG A 1 414 ? 0.103 -10.469 23.757 1.00 98.19 414 ARG A C 1
ATOM 3138 O O . ARG A 1 414 ? 0.516 -11.622 23.780 1.00 98.19 414 ARG A O 1
ATOM 3145 N N . TYR A 1 415 ? -0.138 -9.803 22.629 1.00 98.00 415 TYR A N 1
ATOM 3146 C CA . TYR A 1 415 ? 0.015 -10.378 21.293 1.00 98.00 415 TYR A CA 1
ATOM 3147 C C . TYR A 1 415 ? 1.462 -10.807 20.996 1.00 98.00 415 TYR A C 1
ATOM 3149 O O . TYR A 1 415 ? 1.684 -11.906 20.488 1.00 98.00 415 TYR A O 1
ATOM 3157 N N . PHE A 1 416 ? 2.457 -9.993 21.365 1.00 97.88 416 PHE A N 1
ATOM 3158 C CA . PHE A 1 416 ? 3.874 -10.351 21.220 1.00 97.88 416 PHE A CA 1
ATOM 3159 C C . PHE A 1 416 ? 4.303 -11.501 22.135 1.00 97.88 416 PHE A C 1
ATOM 3161 O O . PHE A 1 416 ? 5.150 -12.303 21.744 1.00 97.88 416 PHE A O 1
ATOM 3168 N N . ALA A 1 417 ? 3.699 -11.616 23.319 1.00 96.81 417 ALA A N 1
ATOM 3169 C CA . ALA A 1 417 ? 3.995 -12.683 24.271 1.00 96.81 417 ALA A CA 1
ATOM 3170 C C . ALA A 1 417 ? 3.413 -14.056 23.876 1.00 96.81 417 ALA A C 1
ATOM 3172 O O . ALA A 1 417 ? 3.738 -15.060 24.514 1.00 96.81 417 ALA A O 1
ATOM 3173 N N . MET A 1 418 ? 2.558 -14.130 22.849 1.00 94.88 418 MET A N 1
ATOM 3174 C CA . MET A 1 418 ? 1.929 -15.388 22.439 1.00 94.88 418 MET A CA 1
ATOM 3175 C C . MET A 1 418 ? 2.935 -16.352 21.787 1.00 94.88 418 MET A C 1
ATOM 3177 O O . MET A 1 418 ? 3.572 -15.974 20.798 1.00 94.88 418 MET A O 1
ATOM 3181 N N . PRO A 1 419 ? 3.037 -17.615 22.244 1.00 91.88 419 PRO A N 1
ATOM 3182 C CA . PRO A 1 419 ? 3.928 -18.617 21.649 1.00 91.88 419 PRO A CA 1
ATOM 3183 C C . PRO A 1 419 ? 3.677 -18.881 20.160 1.00 91.88 419 PRO A C 1
ATOM 3185 O O . PRO A 1 419 ? 4.608 -19.163 19.408 1.00 91.88 419 PRO A O 1
ATOM 3188 N N . GLU A 1 420 ? 2.424 -18.777 19.724 1.00 88.94 420 GLU A N 1
ATOM 3189 C CA . GLU A 1 420 ? 1.992 -19.049 18.353 1.00 88.94 420 GLU A CA 1
ATOM 3190 C C . GLU A 1 420 ? 2.365 -17.911 17.394 1.00 88.94 420 GLU A C 1
ATOM 3192 O O . GLU A 1 420 ? 2.478 -18.136 16.186 1.00 88.94 420 GLU A O 1
ATOM 3197 N N . ILE A 1 421 ? 2.558 -16.694 17.918 1.00 92.19 421 ILE A N 1
ATOM 3198 C CA . ILE A 1 421 ? 2.659 -15.455 17.138 1.00 92.19 421 ILE A CA 1
ATOM 3199 C C . ILE A 1 421 ? 4.031 -14.787 17.290 1.00 92.19 421 ILE A C 1
ATOM 3201 O O . ILE A 1 421 ? 4.636 -14.417 16.281 1.00 92.19 421 ILE A O 1
ATOM 3205 N N . GLY A 1 422 ? 4.532 -14.634 18.518 1.00 92.69 422 GLY A N 1
ATOM 3206 C CA . GLY A 1 422 ? 5.768 -13.913 18.839 1.00 92.69 422 GLY A CA 1
ATOM 3207 C C . GLY A 1 422 ? 6.967 -14.336 17.980 1.00 92.69 422 GLY A C 1
ATOM 3208 O O . GLY A 1 422 ? 7.557 -13.479 17.316 1.00 92.69 422 GLY A O 1
ATOM 3209 N N . PRO A 1 423 ? 7.285 -15.644 17.868 1.00 90.94 423 PRO A N 1
ATOM 3210 C CA . PRO A 1 423 ? 8.365 -16.121 17.001 1.00 90.94 423 PRO A CA 1
ATOM 3211 C C . PRO A 1 423 ? 8.192 -15.729 15.526 1.00 90.94 423 PRO A C 1
ATOM 3213 O O . PRO A 1 423 ? 9.159 -15.349 14.864 1.00 90.94 423 PRO A O 1
ATOM 3216 N N . GLN A 1 424 ? 6.960 -15.752 15.004 1.00 89.88 424 GLN A N 1
ATOM 3217 C CA . GLN A 1 424 ? 6.678 -15.364 13.617 1.00 89.88 424 GLN A CA 1
ATOM 3218 C C . GLN A 1 424 ? 6.938 -13.872 13.379 1.00 89.88 424 GLN A C 1
ATOM 3220 O O . GLN A 1 424 ? 7.435 -13.484 12.318 1.00 89.88 424 GLN A O 1
ATOM 3225 N N . ILE A 1 425 ? 6.605 -13.033 14.363 1.00 92.00 425 ILE A N 1
ATOM 3226 C CA . ILE A 1 425 ? 6.870 -11.593 14.327 1.00 92.00 425 ILE A CA 1
ATOM 3227 C C . ILE A 1 425 ? 8.375 -11.334 14.383 1.00 92.00 425 ILE A C 1
ATOM 3229 O O . ILE A 1 425 ? 8.879 -10.594 13.536 1.00 92.00 425 ILE A O 1
ATOM 3233 N N . GLY A 1 426 ? 9.099 -12.009 15.281 1.00 91.00 426 GLY A N 1
ATOM 3234 C CA . GLY A 1 426 ? 10.558 -11.915 15.374 1.00 91.00 426 GLY A CA 1
ATOM 3235 C C . GLY A 1 426 ? 11.256 -12.271 14.057 1.00 91.00 426 GLY A C 1
ATOM 3236 O O . GLY A 1 426 ? 12.146 -11.554 13.608 1.00 91.00 426 GLY A O 1
ATOM 3237 N N . GLN A 1 427 ? 10.789 -13.307 13.349 1.00 89.69 427 GLN A N 1
ATOM 3238 C CA . GLN A 1 427 ? 11.322 -13.648 12.021 1.00 89.69 427 GLN A CA 1
ATOM 3239 C C . GLN A 1 427 ? 11.038 -12.606 10.943 1.00 89.69 427 GLN A C 1
ATOM 3241 O O . GLN A 1 427 ? 11.836 -12.431 10.019 1.00 89.69 427 GLN A O 1
ATOM 3246 N N . ARG A 1 428 ? 9.890 -11.932 11.030 1.00 90.69 428 ARG A N 1
ATOM 3247 C CA . ARG A 1 428 ? 9.546 -10.821 10.138 1.00 90.69 428 ARG A CA 1
ATOM 3248 C C . ARG A 1 428 ? 10.325 -9.549 10.488 1.00 90.69 428 ARG A C 1
ATOM 3250 O O . ARG A 1 428 ? 10.498 -8.681 9.628 1.00 90.69 428 ARG A O 1
ATOM 3257 N N . GLY A 1 429 ? 10.756 -9.425 11.743 1.00 92.12 429 GLY A N 1
ATOM 3258 C CA . GLY A 1 429 ? 11.527 -8.312 12.298 1.00 92.12 429 GLY A CA 1
ATOM 3259 C C . GLY A 1 429 ? 10.739 -7.014 12.483 1.00 92.12 429 GLY A C 1
ATOM 3260 O O . GLY A 1 429 ? 11.320 -6.001 12.857 1.00 92.12 429 GLY A O 1
ATOM 3261 N N . HIS A 1 430 ? 9.438 -7.007 12.182 1.00 95.00 430 HIS A N 1
ATOM 3262 C CA . HIS A 1 430 ? 8.571 -5.847 12.368 1.00 95.00 430 HIS A CA 1
ATOM 3263 C C . HIS A 1 430 ? 7.098 -6.249 12.496 1.00 95.00 430 HIS A C 1
ATOM 3265 O O . HIS A 1 430 ? 6.653 -7.262 11.937 1.00 95.00 430 HIS A O 1
ATOM 3271 N N . GLN A 1 431 ? 6.331 -5.401 13.176 1.00 97.25 431 GLN A N 1
ATOM 3272 C CA . GLN A 1 431 ? 4.877 -5.493 13.263 1.00 97.25 431 GLN A CA 1
ATOM 3273 C C . GLN A 1 431 ? 4.265 -4.119 12.997 1.00 97.25 431 GLN A C 1
ATOM 3275 O O . GLN A 1 431 ? 4.789 -3.087 13.417 1.00 97.25 431 GLN A O 1
ATOM 3280 N N . GLU A 1 432 ? 3.156 -4.114 12.266 1.00 98.00 432 GLU A N 1
ATOM 3281 C CA . GLU A 1 432 ? 2.414 -2.896 11.985 1.00 98.00 432 GLU A CA 1
ATOM 3282 C C . GLU A 1 432 ? 1.237 -2.730 12.941 1.00 98.00 432 GLU A C 1
ATOM 3284 O O . GLU A 1 432 ? 0.539 -3.699 13.253 1.00 98.00 432 GLU A O 1
ATOM 3289 N N . VAL A 1 433 ? 1.017 -1.486 13.364 1.00 97.81 433 VAL A N 1
ATOM 3290 C CA . VAL A 1 433 ? -0.191 -1.027 14.054 1.00 97.81 433 VAL A CA 1
ATOM 3291 C C . VAL A 1 433 ? -0.728 0.167 13.281 1.00 97.81 433 VAL A C 1
ATOM 3293 O O . VAL A 1 433 ? 0.016 1.095 12.948 1.00 97.81 433 VAL A O 1
ATOM 3296 N N . MET A 1 434 ? -2.020 0.146 12.970 1.00 96.88 434 MET A N 1
ATOM 3297 C CA . MET A 1 434 ? -2.674 1.263 12.310 1.00 96.88 434 MET A CA 1
ATOM 3298 C C . MET A 1 434 ? -3.354 2.159 13.348 1.00 96.88 434 MET A C 1
ATOM 3300 O O . MET A 1 434 ? -3.999 1.681 14.279 1.00 96.88 434 MET A O 1
ATOM 3304 N N . ILE A 1 435 ? -3.227 3.472 13.173 1.00 91.31 435 ILE A N 1
ATOM 3305 C CA . ILE A 1 435 ? -3.819 4.464 14.074 1.00 91.31 435 ILE A CA 1
ATOM 3306 C C . ILE A 1 435 ? -4.819 5.359 13.333 1.00 91.31 435 ILE A C 1
ATOM 3308 O O . ILE A 1 435 ? -4.520 5.961 12.289 1.00 91.31 435 ILE A O 1
ATOM 3312 N N . GLY A 1 436 ? -6.045 5.411 13.859 1.00 84.50 436 GLY A N 1
ATOM 3313 C CA . GLY A 1 436 ? -7.180 6.105 13.257 1.00 84.50 436 GLY A CA 1
ATOM 3314 C C . GLY A 1 436 ? -7.341 7.534 13.773 1.00 84.50 436 GLY A C 1
ATOM 3315 O O . GLY A 1 436 ? -7.631 7.753 14.942 1.00 84.50 436 GLY A O 1
ATOM 3316 N N . TYR A 1 437 ? -7.224 8.527 12.885 1.00 79.62 437 TYR A N 1
ATOM 3317 C CA . TYR A 1 437 ? -7.403 9.945 13.239 1.00 79.62 437 TYR A CA 1
ATOM 3318 C C . TYR A 1 437 ? -8.861 10.406 13.173 1.00 79.62 437 TYR A C 1
ATOM 3320 O O . TYR A 1 437 ? -9.317 11.193 13.996 1.00 79.62 437 TYR A O 1
ATOM 3328 N N . SER A 1 438 ? -9.592 10.003 12.128 1.00 75.12 438 SER A N 1
ATOM 3329 C CA . SER A 1 438 ? -10.922 10.572 11.870 1.00 75.12 438 SER A CA 1
ATOM 3330 C C . SER A 1 438 ? -11.969 10.106 12.872 1.00 75.12 438 SER A C 1
ATOM 3332 O O . SER A 1 438 ? -12.825 10.908 13.235 1.00 75.12 438 SER A O 1
ATOM 3334 N N . ASP A 1 439 ? -11.925 8.843 13.283 1.00 78.31 439 ASP A N 1
ATOM 3335 C CA . ASP A 1 439 ? -12.908 8.276 14.205 1.00 78.31 439 ASP A CA 1
ATOM 3336 C C . ASP A 1 439 ? -12.626 8.695 15.654 1.00 78.31 439 ASP A C 1
ATOM 3338 O O . ASP A 1 439 ? -13.547 9.177 16.310 1.00 78.31 439 ASP A O 1
ATOM 3342 N N . SER A 1 440 ? -11.361 8.745 16.086 1.00 79.31 440 SER A N 1
ATOM 3343 C CA . SER A 1 440 ? -10.972 9.352 17.373 1.00 79.31 440 SER A CA 1
ATOM 3344 C C . SER A 1 440 ? -11.346 10.837 17.448 1.00 79.31 440 SER A C 1
ATOM 3346 O O . SER A 1 440 ? -11.805 11.320 18.481 1.00 79.31 440 SER A O 1
ATOM 3348 N N . ASN A 1 441 ? -11.247 11.572 16.335 1.00 84.62 441 ASN A N 1
ATOM 3349 C CA . ASN A 1 441 ? -11.720 12.957 16.255 1.00 84.62 441 ASN A CA 1
ATOM 3350 C C . ASN A 1 441 ? -13.251 13.086 16.357 1.00 84.62 441 ASN A C 1
ATOM 3352 O O . ASN A 1 441 ? -13.733 14.089 16.880 1.00 84.62 441 ASN A O 1
ATOM 3356 N N . LYS A 1 442 ? -14.031 12.120 15.851 1.00 83.56 442 LYS A N 1
ATOM 3357 C CA . LYS A 1 442 ? -15.495 12.118 16.053 1.00 83.56 442 LYS A CA 1
ATOM 3358 C C . LYS A 1 442 ? -15.855 11.817 17.507 1.00 83.56 442 LYS A C 1
ATOM 3360 O O . LYS A 1 442 ? -16.876 12.305 17.968 1.00 83.56 442 LYS A O 1
ATOM 3365 N N . ASP A 1 443 ? -15.034 11.024 18.187 1.00 80.94 443 ASP A N 1
ATOM 3366 C CA . ASP A 1 443 ? -15.249 10.603 19.570 1.00 80.94 443 ASP A CA 1
ATOM 3367 C C . ASP A 1 443 ? -14.927 11.723 20.578 1.00 80.94 443 ASP A C 1
ATOM 3369 O O . ASP A 1 443 ? -15.777 12.102 21.388 1.00 80.94 443 ASP A O 1
ATOM 3373 N N . GLY A 1 444 ? -13.733 12.324 20.478 1.00 82.50 444 GLY A N 1
ATOM 3374 C CA . GLY A 1 444 ? -13.247 13.305 21.458 1.00 82.50 444 GLY A CA 1
ATOM 3375 C C . GLY A 1 444 ? -12.874 14.690 20.940 1.00 82.50 444 GLY A C 1
ATOM 3376 O O . GLY A 1 444 ? -12.434 15.528 21.723 1.00 82.50 444 GLY A O 1
ATOM 3377 N N . GLY A 1 445 ? -13.058 14.966 19.649 1.00 88.25 445 GLY A N 1
ATOM 3378 C CA . GLY A 1 445 ? -12.668 16.235 19.038 1.00 88.25 445 GLY A CA 1
ATOM 3379 C C . GLY A 1 445 ? -11.179 16.310 18.676 1.00 88.25 445 GLY A C 1
ATOM 3380 O O . GLY A 1 445 ? -10.356 15.510 19.111 1.00 88.25 445 GLY A O 1
ATOM 3381 N N . TYR A 1 446 ? -10.830 17.299 17.849 1.00 88.62 446 TYR A N 1
ATOM 3382 C CA . TYR A 1 446 ? -9.566 17.321 17.098 1.00 88.62 446 TYR A CA 1
ATOM 3383 C C . TYR A 1 446 ? -8.297 17.380 17.955 1.00 88.62 446 TYR A C 1
ATOM 3385 O O . TYR A 1 446 ? -7.300 16.721 17.646 1.00 88.62 446 TYR A O 1
ATOM 3393 N N . LEU A 1 447 ? -8.305 18.205 19.006 1.00 90.69 447 LEU A N 1
ATOM 3394 C CA . LEU A 1 447 ? -7.130 18.383 19.858 1.00 90.69 447 LEU A CA 1
ATOM 3395 C C . LEU A 1 447 ? -6.873 17.118 20.673 1.00 90.69 447 LEU A C 1
ATOM 3397 O O . LEU A 1 447 ? -5.779 16.566 20.594 1.00 90.69 447 LEU A O 1
ATOM 3401 N N . THR A 1 448 ? -7.898 16.634 21.376 1.00 90.75 448 THR A N 1
ATOM 3402 C CA . THR A 1 448 ? -7.838 15.414 22.184 1.00 90.75 448 THR A CA 1
ATOM 3403 C C . THR A 1 448 ? -7.471 14.204 21.338 1.00 90.75 448 THR A C 1
ATOM 3405 O O . THR A 1 448 ? -6.587 13.451 21.723 1.00 90.75 448 THR A O 1
ATOM 3408 N N . SER A 1 449 ? -8.050 14.047 20.142 1.00 88.69 449 SER A N 1
ATOM 3409 C CA . SER A 1 449 ? -7.692 12.932 19.260 1.00 88.69 449 SER A CA 1
ATOM 3410 C C . SER A 1 449 ? -6.230 12.984 18.818 1.00 88.69 449 SER A C 1
ATOM 3412 O O . SER A 1 449 ? -5.553 11.964 18.791 1.00 88.69 449 SER A O 1
ATOM 3414 N N . THR A 1 450 ? -5.719 14.171 18.472 1.00 89.44 450 THR A N 1
ATOM 3415 C CA . THR A 1 450 ? -4.319 14.326 18.044 1.00 89.44 450 THR A CA 1
ATOM 3416 C C . THR A 1 450 ? -3.356 14.063 19.201 1.00 89.44 450 THR A C 1
ATOM 3418 O O . THR A 1 450 ? -2.315 13.442 18.994 1.00 89.44 450 THR A O 1
ATOM 3421 N N . TRP A 1 451 ? -3.707 14.514 20.407 1.00 91.50 451 TRP A N 1
ATOM 3422 C CA . TRP A 1 451 ? -2.912 14.289 21.608 1.00 91.50 451 TRP A CA 1
ATOM 3423 C C . TRP A 1 451 ? -2.930 12.823 22.054 1.00 91.50 451 TRP A C 1
ATOM 3425 O O . TRP A 1 451 ? -1.864 12.247 22.241 1.00 91.50 451 TRP A O 1
ATOM 3435 N N . GLY A 1 452 ? -4.101 12.181 22.092 1.00 90.25 452 GLY A N 1
ATOM 3436 C CA . GLY A 1 452 ? -4.223 10.752 22.395 1.00 90.25 452 GLY A CA 1
ATOM 3437 C C . GLY A 1 452 ? -3.430 9.887 21.413 1.00 90.25 452 GLY A C 1
ATOM 3438 O O . GLY A 1 452 ? -2.669 9.022 21.823 1.00 90.25 452 GLY A O 1
ATOM 3439 N N . LEU A 1 453 ? -3.479 10.195 20.112 1.00 90.38 453 LEU A N 1
ATOM 3440 C CA . LEU A 1 453 ? -2.646 9.516 19.109 1.00 90.38 453 LEU A CA 1
ATOM 3441 C C . LEU A 1 453 ? -1.143 9.679 19.373 1.00 90.38 453 LEU A C 1
ATOM 3443 O O . LEU A 1 453 ? -0.390 8.723 19.182 1.00 90.38 453 LEU A O 1
ATOM 3447 N N . TYR A 1 454 ? -0.701 10.868 19.796 1.00 91.69 454 TYR A N 1
ATOM 3448 C CA . TYR A 1 454 ? 0.693 11.113 20.176 1.00 91.69 454 TYR A CA 1
ATOM 3449 C C . TYR A 1 454 ? 1.087 10.258 21.389 1.00 91.69 454 TYR A C 1
ATOM 3451 O O . TYR A 1 454 ? 2.094 9.549 21.331 1.00 91.69 454 TYR A O 1
ATOM 3459 N N . GLN A 1 455 ? 0.270 10.274 22.447 1.00 92.12 455 GLN A N 1
ATOM 3460 C CA . GLN A 1 455 ? 0.511 9.521 23.681 1.00 92.12 455 GLN A CA 1
ATOM 3461 C C . GLN A 1 455 ? 0.524 8.011 23.434 1.00 92.12 455 GLN A C 1
ATOM 3463 O O . GLN A 1 455 ? 1.480 7.343 23.820 1.00 92.12 455 GLN A O 1
ATOM 3468 N N . SER A 1 456 ? -0.463 7.470 22.718 1.00 91.94 456 SER A N 1
ATOM 3469 C CA . SER A 1 456 ? -0.529 6.038 22.407 1.00 91.94 456 SER A CA 1
ATOM 3470 C C . SER A 1 456 ? 0.617 5.580 21.513 1.00 91.94 456 SER A C 1
ATOM 3472 O O . SER A 1 456 ? 1.188 4.518 21.747 1.00 91.94 456 SER A O 1
ATOM 3474 N N . SER A 1 457 ? 1.011 6.389 20.524 1.00 93.50 457 SER A N 1
ATOM 3475 C CA . SER A 1 457 ? 2.173 6.073 19.680 1.00 93.50 457 SER A CA 1
ATOM 3476 C C . SER A 1 457 ? 3.465 6.028 20.500 1.00 93.50 457 SER A C 1
ATOM 3478 O O . SER A 1 457 ? 4.284 5.138 20.294 1.00 93.50 457 SER A O 1
ATOM 3480 N N . GLN A 1 458 ? 3.636 6.947 21.457 1.00 93.38 458 GLN A N 1
ATOM 3481 C CA . GLN A 1 458 ? 4.772 6.937 22.382 1.00 93.38 458 GLN A CA 1
ATOM 3482 C C . GLN A 1 458 ? 4.717 5.744 23.351 1.00 93.38 458 GLN A C 1
ATOM 3484 O O . GLN A 1 458 ? 5.747 5.137 23.631 1.00 93.38 458 GLN A O 1
ATOM 3489 N N . ALA A 1 459 ? 3.528 5.382 23.837 1.00 94.94 459 ALA A N 1
ATOM 3490 C CA . ALA A 1 459 ? 3.328 4.266 24.759 1.00 94.94 459 ALA A CA 1
ATOM 3491 C C . ALA A 1 459 ? 3.556 2.889 24.110 1.00 94.94 459 ALA A C 1
ATOM 3493 O O . ALA A 1 459 ? 3.885 1.933 24.810 1.00 94.94 459 ALA A O 1
ATOM 3494 N N . LEU A 1 460 ? 3.420 2.777 22.784 1.00 96.25 460 LEU A N 1
ATOM 3495 C CA . LEU A 1 460 ? 3.756 1.560 22.039 1.00 96.25 460 LEU A CA 1
ATOM 3496 C C . LEU A 1 460 ? 5.270 1.333 21.927 1.00 96.25 460 LEU A C 1
ATOM 3498 O O . LEU A 1 460 ? 5.695 0.182 21.886 1.00 96.25 460 LEU A O 1
ATOM 3502 N N . THR A 1 461 ? 6.091 2.388 21.918 1.00 95.25 461 THR A N 1
ATOM 3503 C CA . THR A 1 461 ? 7.553 2.278 21.774 1.00 95.25 461 THR A CA 1
ATOM 3504 C C . THR A 1 461 ? 8.189 1.259 22.735 1.00 95.25 461 THR A C 1
ATOM 3506 O O . THR A 1 461 ? 8.800 0.314 22.234 1.00 95.25 461 THR A O 1
ATOM 3509 N N . PRO A 1 462 ? 8.016 1.348 24.073 1.00 96.25 462 PRO A N 1
ATOM 3510 C CA . PRO A 1 462 ? 8.623 0.379 24.991 1.00 96.25 462 PRO A CA 1
ATOM 3511 C C . PRO A 1 462 ? 8.105 -1.055 24.796 1.00 96.25 462 PRO A C 1
ATOM 3513 O O . PRO A 1 462 ? 8.851 -2.002 25.014 1.00 96.25 462 PRO A O 1
ATOM 3516 N N . VAL A 1 463 ? 6.857 -1.232 24.342 1.00 97.50 463 VAL A N 1
ATOM 3517 C CA . VAL A 1 463 ? 6.274 -2.560 24.069 1.00 97.50 463 VAL A CA 1
ATOM 3518 C C . VAL A 1 463 ? 6.972 -3.236 22.886 1.00 97.50 463 VAL A C 1
ATOM 3520 O O . VAL A 1 463 ? 7.257 -4.431 22.923 1.00 97.50 463 VAL A O 1
ATOM 3523 N N . PHE A 1 464 ? 7.268 -2.474 21.833 1.00 97.19 464 PHE A N 1
ATOM 3524 C CA . PHE A 1 464 ? 8.010 -2.969 20.672 1.00 97.19 464 PHE A CA 1
ATOM 3525 C C . PHE A 1 464 ? 9.496 -3.201 20.979 1.00 97.19 464 PHE A C 1
ATOM 3527 O O . PHE A 1 464 ? 10.072 -4.171 20.485 1.00 97.19 464 PHE A O 1
ATOM 3534 N N . GLU A 1 465 ? 10.104 -2.347 21.811 1.00 95.50 465 GLU A N 1
ATOM 3535 C CA . GLU A 1 465 ? 11.484 -2.517 22.286 1.00 95.50 465 GLU A CA 1
ATOM 3536 C C . GLU A 1 465 ? 11.647 -3.793 23.125 1.00 95.50 465 GLU A C 1
ATOM 3538 O O . GLU A 1 465 ? 12.584 -4.555 22.893 1.00 95.50 465 GLU A O 1
ATOM 3543 N N . GLU A 1 466 ? 10.722 -4.069 24.051 1.00 96.69 466 GLU A N 1
ATOM 3544 C CA . GLU A 1 466 ? 10.730 -5.298 24.860 1.00 96.69 466 GLU A CA 1
ATOM 3545 C C . GLU A 1 466 ? 10.577 -6.562 23.996 1.00 96.69 466 GLU A C 1
ATOM 3547 O O . GLU A 1 466 ? 11.186 -7.592 24.283 1.00 96.69 466 GLU A O 1
ATOM 3552 N N . ALA A 1 467 ? 9.814 -6.469 22.903 1.00 95.56 467 ALA A N 1
ATOM 3553 C CA . ALA A 1 467 ? 9.600 -7.556 21.950 1.00 95.56 467 ALA A CA 1
ATOM 3554 C C . ALA A 1 467 ? 10.705 -7.698 20.877 1.00 95.56 467 ALA A C 1
ATOM 3556 O O . ALA A 1 467 ? 10.546 -8.519 19.969 1.00 95.56 467 ALA A O 1
ATOM 3557 N N . ASP A 1 468 ? 11.779 -6.895 20.926 1.00 94.62 468 ASP A N 1
ATOM 3558 C CA . ASP A 1 468 ? 12.863 -6.844 19.920 1.00 94.62 468 ASP A CA 1
ATOM 3559 C C . ASP A 1 468 ? 12.336 -6.795 18.469 1.00 94.62 468 ASP A C 1
ATOM 3561 O O . ASP A 1 468 ? 12.794 -7.494 17.563 1.00 94.62 468 ASP A O 1
ATOM 3565 N N . THR A 1 469 ? 11.288 -5.997 18.250 1.00 93.94 469 THR A N 1
ATOM 3566 C CA . THR A 1 469 ? 10.568 -5.922 16.975 1.00 93.94 469 THR A CA 1
ATOM 3567 C C . THR A 1 469 ? 10.490 -4.475 16.512 1.00 93.94 469 THR A C 1
ATOM 3569 O O . THR A 1 469 ? 10.080 -3.594 17.263 1.00 93.94 469 THR A O 1
ATOM 3572 N N . ALA A 1 470 ? 10.821 -4.204 15.245 1.00 95.19 470 ALA A N 1
ATOM 3573 C CA . ALA A 1 470 ? 10.716 -2.847 14.720 1.00 95.19 470 ALA A CA 1
ATOM 3574 C C . ALA A 1 470 ? 9.247 -2.405 14.616 1.00 95.19 470 ALA A C 1
ATOM 3576 O O . ALA A 1 470 ? 8.399 -3.110 14.052 1.00 95.19 470 ALA A O 1
ATOM 3577 N N . MET A 1 471 ? 8.959 -1.207 15.121 1.00 95.94 471 MET A N 1
ATOM 3578 C CA . MET A 1 471 ? 7.628 -0.619 15.034 1.00 95.94 471 MET A CA 1
ATOM 3579 C C . MET A 1 471 ? 7.372 -0.044 13.641 1.00 95.94 471 MET A C 1
ATOM 3581 O O . MET A 1 471 ? 8.232 0.604 13.045 1.00 95.94 471 MET A O 1
ATOM 3585 N N . GLN A 1 472 ? 6.170 -0.281 13.119 1.00 96.81 472 GLN A N 1
ATOM 3586 C CA . GLN A 1 472 ? 5.689 0.326 11.885 1.00 96.81 472 GLN A CA 1
ATOM 3587 C C . GLN A 1 472 ? 4.301 0.909 12.128 1.00 96.81 472 GLN A C 1
ATOM 3589 O O . GLN A 1 472 ? 3.324 0.176 12.256 1.00 96.81 472 GLN A O 1
ATOM 3594 N N . LEU A 1 473 ? 4.200 2.235 12.176 1.00 96.19 473 LEU A N 1
ATOM 3595 C CA . LEU A 1 473 ? 2.902 2.890 12.293 1.00 96.19 473 LEU A CA 1
ATOM 3596 C C . LEU A 1 473 ? 2.304 3.143 10.909 1.00 96.19 473 LEU A C 1
ATOM 3598 O O . LEU A 1 473 ? 2.941 3.717 10.014 1.00 96.19 473 LEU A O 1
ATOM 3602 N N . PHE A 1 474 ? 1.054 2.714 10.741 1.00 95.94 474 PHE A N 1
ATOM 3603 C CA . PHE A 1 474 ? 0.242 3.062 9.586 1.00 95.94 474 PHE A CA 1
ATOM 3604 C C . PHE A 1 474 ? -0.739 4.178 9.960 1.00 95.94 474 PHE A C 1
ATOM 3606 O O . PHE A 1 474 ? -1.696 4.003 10.712 1.00 95.94 474 PHE A O 1
ATOM 3613 N N . HIS A 1 475 ? -0.495 5.363 9.411 1.00 91.69 475 HIS A N 1
ATOM 3614 C CA . HIS A 1 475 ? -1.293 6.549 9.670 1.00 91.69 475 HIS A CA 1
ATOM 3615 C C . HIS A 1 475 ? -2.547 6.570 8.788 1.00 91.69 475 HIS A C 1
ATOM 3617 O O . HIS A 1 475 ? -2.470 6.682 7.556 1.00 91.69 475 HIS A O 1
ATOM 3623 N N . GLY A 1 476 ? -3.712 6.475 9.435 1.00 82.12 476 GLY A N 1
ATOM 3624 C CA . GLY A 1 476 ? -5.018 6.477 8.786 1.00 82.12 476 GLY A CA 1
ATOM 3625 C C . GLY A 1 476 ? -5.489 7.833 8.258 1.00 82.12 476 GLY A C 1
ATOM 3626 O O . GLY A 1 476 ? -4.836 8.875 8.368 1.00 82.12 476 GLY A O 1
ATOM 3627 N N . ARG A 1 477 ? -6.695 7.822 7.683 1.00 67.38 477 ARG A N 1
ATOM 3628 C CA . ARG A 1 477 ? -7.350 9.001 7.108 1.00 67.38 477 ARG A CA 1
ATOM 3629 C C . ARG A 1 477 ? -7.562 10.085 8.174 1.00 67.38 477 ARG A C 1
ATOM 3631 O O . ARG A 1 477 ? -8.258 9.865 9.160 1.00 67.38 477 ARG A O 1
ATOM 3638 N N . GLY A 1 478 ? -7.097 11.306 7.903 1.00 55.12 478 GLY A N 1
ATOM 3639 C CA . GLY A 1 478 ? -7.626 12.514 8.545 1.00 55.12 478 GLY A CA 1
ATOM 3640 C C . GLY A 1 478 ? -6.706 13.252 9.508 1.00 55.12 478 GLY A C 1
ATOM 3641 O O . GLY A 1 478 ? -7.120 14.311 9.968 1.00 55.12 478 GLY A O 1
ATOM 3642 N N . GLY A 1 479 ? -5.489 12.763 9.757 1.00 52.91 479 GLY A N 1
ATOM 3643 C CA . GLY A 1 479 ? -4.461 13.548 10.445 1.00 52.91 479 GLY A CA 1
ATOM 3644 C C . GLY A 1 479 ? -3.971 14.728 9.596 1.00 52.91 479 GLY A C 1
ATOM 3645 O O . GLY A 1 479 ? -4.234 14.786 8.388 1.00 52.91 479 GLY A O 1
ATOM 3646 N N . ALA A 1 480 ? -3.207 15.642 10.205 1.00 51.97 480 ALA A N 1
ATOM 3647 C CA . ALA A 1 480 ? -2.561 16.769 9.515 1.00 51.97 480 ALA A CA 1
ATOM 3648 C C . ALA A 1 480 ? -1.782 16.341 8.246 1.00 51.97 480 ALA A C 1
ATOM 3650 O O . ALA A 1 480 ? -1.699 17.100 7.285 1.00 51.97 480 ALA A O 1
ATOM 3651 N N . VAL A 1 481 ? -1.289 15.094 8.216 1.00 48.69 481 VAL A N 1
ATOM 3652 C CA . VAL A 1 481 ? -0.565 14.469 7.095 1.00 48.69 481 VAL A CA 1
ATOM 3653 C C . VAL A 1 481 ? -1.454 14.229 5.852 1.00 48.69 481 VAL A C 1
ATOM 3655 O O . VAL A 1 481 ? -0.991 14.349 4.715 1.00 48.69 481 VAL A O 1
ATOM 3658 N N . GLY A 1 482 ? -2.731 13.871 6.048 1.00 46.06 482 GLY A N 1
ATOM 3659 C CA . GLY A 1 482 ? -3.588 13.298 4.998 1.00 46.06 482 GLY A CA 1
ATOM 3660 C C . GLY A 1 482 ? -4.545 14.276 4.313 1.00 46.06 482 GLY A C 1
ATOM 3661 O O . GLY A 1 482 ? -4.940 14.027 3.180 1.00 46.06 482 GLY A O 1
ATOM 3662 N N . ARG A 1 483 ? -4.911 15.391 4.961 1.00 50.69 483 ARG A N 1
ATOM 3663 C CA . ARG A 1 483 ? -5.961 16.315 4.471 1.00 50.69 483 ARG A CA 1
ATOM 3664 C C . ARG A 1 483 ? -5.462 17.458 3.579 1.00 50.69 483 ARG A C 1
ATOM 3666 O O . ARG A 1 483 ? -6.221 18.376 3.291 1.00 50.69 483 ARG A O 1
ATOM 3673 N N . GLY A 1 484 ? -4.184 17.468 3.195 1.00 47.75 484 GLY A N 1
ATOM 3674 C CA . GLY A 1 484 ? -3.614 18.541 2.366 1.00 47.75 484 GLY A CA 1
ATOM 3675 C C . GLY A 1 484 ? -3.606 19.934 3.022 1.00 47.75 484 GLY A C 1
ATOM 3676 O O . GLY A 1 484 ? -3.269 20.908 2.361 1.00 47.75 484 GLY A O 1
ATOM 3677 N N . GLY A 1 485 ? -3.958 20.039 4.311 1.00 45.28 485 GLY A N 1
ATOM 3678 C CA . GLY A 1 485 ? -3.974 21.293 5.076 1.00 45.28 485 GLY A CA 1
ATOM 3679 C C . GLY A 1 485 ? -2.612 21.701 5.647 1.00 45.28 485 GLY A C 1
ATOM 3680 O O . GLY A 1 485 ? -2.508 22.746 6.281 1.00 45.28 485 GLY A O 1
ATOM 3681 N N . GLY A 1 486 ? -1.572 20.890 5.436 1.00 61.88 486 GLY A N 1
ATOM 3682 C CA . GLY A 1 486 ? -0.216 21.132 5.916 1.00 61.88 486 GLY A CA 1
ATOM 3683 C C . GLY A 1 486 ? 0.817 20.293 5.165 1.00 61.88 486 GLY A C 1
ATOM 3684 O O . GLY A 1 486 ? 0.481 19.409 4.375 1.00 61.88 486 GLY A O 1
ATOM 3685 N N . SER A 1 487 ? 2.094 20.587 5.397 1.00 74.56 487 SER A N 1
ATOM 3686 C CA . SER A 1 487 ? 3.201 19.860 4.775 1.00 74.56 487 SER A CA 1
ATOM 3687 C C . SER A 1 487 ? 3.291 18.434 5.329 1.00 74.56 487 SER A C 1
ATOM 3689 O O . SER A 1 487 ? 3.511 18.257 6.528 1.00 74.56 487 SER A O 1
ATOM 3691 N N . ALA A 1 488 ? 3.177 17.416 4.462 1.00 79.44 488 ALA A N 1
ATOM 3692 C CA . ALA A 1 488 ? 3.391 16.015 4.847 1.00 79.44 488 ALA A CA 1
ATOM 3693 C C . ALA A 1 488 ? 4.769 15.822 5.503 1.00 79.44 488 ALA A C 1
ATOM 3695 O O . ALA A 1 488 ? 4.895 15.078 6.470 1.00 79.44 488 ALA A O 1
ATOM 3696 N N . PHE A 1 489 ? 5.772 16.576 5.042 1.00 89.19 489 PHE A N 1
ATOM 3697 C CA . PHE A 1 489 ? 7.099 16.606 5.645 1.00 89.19 489 PHE A CA 1
ATOM 3698 C C . PHE A 1 489 ? 7.048 17.029 7.119 1.00 89.19 489 PHE A C 1
ATOM 3700 O O . PHE A 1 489 ? 7.567 16.326 7.981 1.00 89.19 489 PHE A O 1
ATOM 3707 N N . ALA A 1 490 ? 6.385 18.148 7.425 1.00 87.88 490 ALA A N 1
ATOM 3708 C CA . ALA A 1 490 ? 6.289 18.658 8.793 1.00 87.88 490 ALA A CA 1
ATOM 3709 C C . ALA A 1 490 ? 5.513 17.700 9.708 1.00 87.88 490 ALA A C 1
ATOM 3711 O O . ALA A 1 490 ? 5.881 17.509 10.861 1.00 87.88 490 ALA A O 1
ATOM 3712 N N . ALA A 1 491 ? 4.465 17.067 9.184 1.00 85.56 491 ALA A N 1
ATOM 3713 C CA . ALA A 1 491 ? 3.635 16.163 9.965 1.00 85.56 491 ALA A CA 1
ATOM 3714 C C . ALA A 1 491 ? 4.332 14.820 10.277 1.00 85.56 491 ALA A C 1
ATOM 3716 O O . ALA A 1 491 ? 4.146 14.282 11.366 1.00 85.56 491 ALA A O 1
ATOM 3717 N N . ILE A 1 492 ? 5.175 14.305 9.371 1.00 90.50 492 ILE A N 1
ATOM 3718 C CA . ILE A 1 492 ? 6.046 13.144 9.645 1.00 90.50 492 ILE A CA 1
ATOM 3719 C C . ILE A 1 492 ? 7.131 13.520 10.664 1.00 90.50 492 ILE A C 1
ATOM 3721 O O . ILE A 1 492 ? 7.396 12.773 11.598 1.00 90.50 492 ILE A O 1
ATOM 3725 N N . ARG A 1 493 ? 7.728 14.709 10.525 1.00 90.44 493 ARG A N 1
ATOM 3726 C CA . ARG A 1 493 ? 8.728 15.243 11.464 1.00 90.44 493 ARG A CA 1
ATOM 3727 C C . ARG A 1 493 ? 8.197 15.468 12.880 1.00 90.44 493 ARG A C 1
ATOM 3729 O O . ARG A 1 493 ? 8.998 15.531 13.802 1.00 90.44 493 ARG A O 1
ATOM 3736 N N . ALA A 1 494 ? 6.885 15.631 13.027 1.00 89.12 494 ALA A N 1
ATOM 3737 C CA . ALA A 1 494 ? 6.215 15.851 14.303 1.00 89.12 494 ALA A CA 1
ATOM 3738 C C . ALA A 1 494 ? 5.766 14.551 14.996 1.00 89.12 494 ALA A C 1
ATOM 3740 O O . ALA A 1 494 ? 5.133 14.627 16.047 1.00 89.12 494 ALA A O 1
ATOM 3741 N N . GLN A 1 495 ? 6.036 13.373 14.415 1.00 91.06 495 GLN A N 1
ATOM 3742 C CA . GLN A 1 495 ? 5.760 12.106 15.097 1.00 91.06 495 GLN A CA 1
ATOM 3743 C C . GLN A 1 495 ? 6.641 11.964 16.350 1.00 91.06 495 GLN A C 1
ATOM 3745 O O . GLN A 1 495 ? 7.762 12.482 16.350 1.00 91.06 495 GLN A O 1
ATOM 3750 N N . PRO A 1 496 ? 6.169 11.273 17.407 1.00 89.94 496 PRO A N 1
ATOM 3751 C CA . PRO A 1 496 ? 6.964 11.085 18.616 1.00 89.94 496 PRO A CA 1
ATOM 3752 C C . PRO A 1 496 ? 8.302 10.396 18.318 1.00 89.94 496 PRO A C 1
ATOM 3754 O O . PRO A 1 496 ? 8.396 9.547 17.422 1.00 89.94 496 PRO A O 1
ATOM 3757 N N . ALA A 1 497 ? 9.337 10.739 19.086 1.00 87.44 497 ALA A N 1
ATOM 3758 C CA . ALA A 1 497 ? 10.653 10.124 18.954 1.00 87.44 497 ALA A CA 1
ATOM 3759 C C . ALA A 1 497 ? 10.566 8.591 19.080 1.00 87.44 497 ALA A C 1
ATOM 3761 O O . ALA A 1 497 ? 9.766 8.054 19.845 1.00 87.44 497 ALA A O 1
ATOM 3762 N N . GLY A 1 498 ? 11.360 7.879 18.279 1.00 87.44 498 GLY A N 1
ATOM 3763 C CA . GLY A 1 498 ? 11.374 6.413 18.272 1.00 87.44 498 GLY A CA 1
ATOM 3764 C C . GLY A 1 498 ? 10.196 5.748 17.553 1.00 87.44 498 GLY A C 1
ATOM 3765 O O . GLY A 1 498 ? 10.218 4.533 17.396 1.00 87.44 498 GLY A O 1
ATOM 3766 N N . THR A 1 499 ? 9.203 6.493 17.049 1.00 92.19 499 THR A N 1
ATOM 3767 C CA . THR A 1 499 ? 8.021 5.873 16.414 1.00 92.19 499 THR A CA 1
ATOM 3768 C C . THR A 1 499 ? 8.157 5.608 14.918 1.00 92.19 499 THR A C 1
ATOM 3770 O O . THR A 1 499 ? 7.477 4.735 14.384 1.00 92.19 499 THR A O 1
ATOM 3773 N N . VAL A 1 500 ? 9.040 6.343 14.232 1.00 92.75 500 VAL A N 1
ATOM 3774 C CA . VAL A 1 500 ? 9.216 6.220 12.777 1.00 92.75 500 VAL A CA 1
ATOM 3775 C C . VAL A 1 500 ? 10.208 5.114 12.427 1.00 92.75 500 VAL A C 1
ATOM 3777 O O . VAL A 1 500 ? 9.894 4.288 11.591 1.00 92.75 500 VAL A O 1
ATOM 3780 N N . GLN A 1 501 ? 11.409 5.083 13.016 1.00 90.94 501 GLN A N 1
ATOM 3781 C CA . GLN A 1 501 ? 12.429 4.030 12.794 1.00 90.94 501 GLN A CA 1
ATOM 3782 C C . GLN A 1 501 ? 12.685 3.660 11.308 1.00 90.94 501 GLN A C 1
ATOM 3784 O O . GLN A 1 501 ? 12.973 2.518 10.958 1.00 90.94 501 GLN A O 1
ATOM 3789 N N . GLY A 1 502 ? 12.555 4.624 10.393 1.00 93.69 502 GLY A N 1
ATOM 3790 C CA . GLY A 1 502 ? 12.634 4.425 8.943 1.00 93.69 502 GLY A CA 1
ATOM 3791 C C . GLY A 1 502 ? 11.433 3.696 8.322 1.00 93.69 502 GLY A C 1
ATOM 3792 O O . GLY A 1 502 ? 11.448 3.431 7.120 1.00 93.69 502 GLY A O 1
ATOM 3793 N N . ARG A 1 503 ? 10.397 3.368 9.100 1.00 95.88 503 ARG A N 1
ATOM 3794 C CA . ARG A 1 503 ? 9.197 2.613 8.720 1.00 95.88 503 ARG A CA 1
ATOM 3795 C C . ARG A 1 503 ? 7.922 3.424 8.967 1.00 95.88 503 ARG A C 1
ATOM 3797 O O . ARG A 1 503 ? 7.453 3.565 10.087 1.00 95.88 503 ARG A O 1
ATOM 3804 N N . ILE A 1 504 ? 7.316 3.927 7.897 1.00 95.06 504 ILE A N 1
ATOM 3805 C CA . ILE A 1 504 ? 6.045 4.646 7.953 1.00 95.06 504 ILE A CA 1
ATOM 3806 C C . ILE A 1 504 ? 5.165 4.308 6.753 1.00 95.06 504 ILE A C 1
ATOM 3808 O O . ILE A 1 504 ? 5.613 4.270 5.600 1.00 95.06 504 ILE A O 1
ATOM 3812 N N . ARG A 1 505 ? 3.874 4.115 7.015 1.00 96.44 505 ARG A N 1
ATOM 3813 C CA . ARG A 1 505 ? 2.849 4.043 5.971 1.00 96.44 505 ARG A CA 1
ATOM 3814 C C . ARG A 1 505 ? 1.833 5.141 6.189 1.00 96.44 505 ARG A C 1
ATOM 3816 O O . ARG A 1 505 ? 1.473 5.446 7.324 1.00 96.44 505 ARG A O 1
ATOM 3823 N N . ILE A 1 506 ? 1.386 5.763 5.108 1.00 92.50 506 ILE A N 1
ATOM 3824 C CA . ILE A 1 506 ? 0.499 6.924 5.180 1.00 92.50 506 ILE A CA 1
ATOM 3825 C C . ILE A 1 506 ? -0.640 6.734 4.197 1.00 92.50 506 ILE A C 1
ATOM 3827 O O . ILE A 1 506 ? -0.420 6.508 3.008 1.00 92.50 506 ILE A O 1
ATOM 3831 N N . THR A 1 507 ? -1.862 6.869 4.700 1.00 91.62 507 THR A N 1
ATOM 3832 C CA . THR A 1 507 ? -3.061 6.877 3.868 1.00 91.62 507 THR A CA 1
ATOM 3833 C C . THR A 1 507 ? -3.088 8.150 3.028 1.00 91.62 507 THR A C 1
ATOM 3835 O O . THR A 1 507 ? -3.242 9.255 3.554 1.00 91.62 507 THR A O 1
ATOM 3838 N N . GLU A 1 508 ? -2.995 7.996 1.712 1.00 89.19 508 GLU A N 1
ATOM 3839 C CA . GLU A 1 508 ? -3.184 9.079 0.758 1.00 89.19 508 GLU A CA 1
ATOM 3840 C C . GLU A 1 508 ? -4.662 9.169 0.386 1.00 89.19 508 GLU A C 1
ATOM 3842 O O . GLU A 1 508 ? -5.226 8.313 -0.307 1.00 89.19 508 GLU A O 1
ATOM 3847 N N . GLN A 1 509 ? -5.302 10.211 0.914 1.00 81.69 509 GLN A N 1
ATOM 3848 C CA . GLN A 1 509 ? -6.724 10.461 0.731 1.00 81.69 509 GLN A CA 1
ATOM 3849 C C . GLN A 1 509 ? -7.033 10.733 -0.734 1.00 81.69 509 GLN A C 1
ATOM 3851 O O . GLN A 1 509 ? -6.369 11.569 -1.352 1.00 81.69 509 GLN A O 1
ATOM 3856 N N . GLY A 1 510 ? -8.069 10.090 -1.271 1.00 78.81 510 GLY A N 1
ATOM 3857 C CA . GLY A 1 510 ? -8.422 10.258 -2.674 1.00 78.81 510 GLY A CA 1
ATOM 3858 C C . GLY A 1 510 ? -8.654 11.717 -3.083 1.00 78.81 510 GLY A C 1
ATOM 3859 O O . GLY A 1 510 ? -8.218 12.103 -4.166 1.00 78.81 510 GLY A O 1
ATOM 3860 N N . GLU A 1 511 ? -9.200 12.563 -2.198 1.00 76.00 511 GLU A N 1
ATOM 3861 C CA . GLU A 1 511 ? -9.358 14.012 -2.432 1.00 76.00 511 GLU A CA 1
ATOM 3862 C C . GLU A 1 511 ? -8.041 14.786 -2.625 1.00 76.00 511 GLU A C 1
ATOM 3864 O O . GLU A 1 511 ? -8.034 15.857 -3.236 1.00 76.00 511 GLU A O 1
ATOM 3869 N N . VAL A 1 512 ? -6.919 14.249 -2.140 1.00 80.06 512 VAL A N 1
ATOM 3870 C CA . VAL A 1 512 ? -5.587 14.866 -2.224 1.00 80.06 512 VAL A CA 1
ATOM 3871 C C . VAL A 1 512 ? -4.710 14.201 -3.295 1.00 80.06 512 VAL A C 1
ATOM 3873 O O . VAL A 1 512 ? -3.764 14.835 -3.771 1.00 80.06 512 VAL A O 1
ATOM 3876 N N . ILE A 1 513 ? -5.038 12.981 -3.752 1.00 83.38 513 ILE A N 1
ATOM 3877 C CA . ILE A 1 513 ? -4.248 12.241 -4.759 1.00 83.38 513 ILE A CA 1
ATOM 3878 C C . ILE A 1 513 ? -4.003 13.092 -6.008 1.00 83.38 513 ILE A C 1
ATOM 3880 O O . ILE A 1 513 ? -2.869 13.187 -6.469 1.00 83.38 513 ILE A O 1
ATOM 3884 N N . ALA A 1 514 ? -5.027 13.768 -6.533 1.00 79.12 514 ALA A N 1
ATOM 3885 C CA . ALA A 1 514 ? -4.871 14.602 -7.723 1.00 79.12 514 ALA A CA 1
ATOM 3886 C C . ALA A 1 514 ? -3.925 15.799 -7.503 1.00 79.12 514 ALA A C 1
ATOM 3888 O O . ALA A 1 514 ? -3.228 16.202 -8.430 1.00 79.12 514 ALA A O 1
ATOM 3889 N N . ALA A 1 515 ? -3.866 16.360 -6.293 1.00 79.94 515 ALA A N 1
ATOM 3890 C CA . ALA A 1 515 ? -2.963 17.465 -5.975 1.00 79.94 515 ALA A CA 1
ATOM 3891 C C . ALA A 1 515 ? -1.513 16.981 -5.788 1.00 79.94 515 ALA A C 1
ATOM 3893 O O . ALA A 1 515 ? -0.582 17.562 -6.354 1.00 79.94 515 ALA A O 1
ATOM 3894 N N . LYS A 1 516 ? -1.317 15.887 -5.040 1.00 85.19 516 LYS A N 1
ATOM 3895 C CA . LYS A 1 516 ? 0.016 15.334 -4.744 1.00 85.19 516 LYS A CA 1
ATOM 3896 C C . LYS A 1 516 ? 0.633 14.558 -5.906 1.00 85.19 516 LYS A C 1
ATOM 3898 O O . LYS A 1 516 ? 1.846 14.576 -6.085 1.00 85.19 516 LYS A O 1
ATOM 3903 N N . TYR A 1 517 ? -0.193 13.884 -6.699 1.00 87.88 517 TYR A N 1
ATOM 3904 C CA . TYR A 1 517 ? 0.241 12.927 -7.720 1.00 87.88 517 TYR A CA 1
ATOM 3905 C C . TYR A 1 517 ? -0.373 13.199 -9.099 1.00 87.88 517 TYR A C 1
ATOM 3907 O O . TYR A 1 517 ? -0.298 12.350 -9.980 1.00 87.88 517 TYR A O 1
ATOM 3915 N N . GLY A 1 518 ? -0.966 14.378 -9.321 1.00 81.75 518 GLY A N 1
ATOM 3916 C CA . GLY A 1 518 ? -1.561 14.756 -10.612 1.00 81.75 518 GLY A CA 1
ATOM 3917 C C . GLY A 1 518 ? -0.570 14.837 -11.772 1.00 81.75 518 GLY A C 1
ATOM 3918 O O . GLY A 1 518 ? -0.959 14.649 -12.922 1.00 81.75 518 GLY A O 1
ATOM 3919 N N . THR A 1 519 ? 0.707 15.091 -11.478 1.00 83.06 519 THR A N 1
ATOM 3920 C CA . THR A 1 519 ? 1.799 15.122 -12.458 1.00 83.06 519 THR A CA 1
ATOM 3921 C C . THR A 1 519 ? 3.016 14.376 -11.924 1.00 83.06 519 THR A C 1
ATOM 3923 O O . THR A 1 519 ? 3.215 14.271 -10.711 1.00 83.06 519 THR A O 1
ATOM 3926 N N . ALA A 1 520 ? 3.880 13.906 -12.829 1.00 87.44 520 ALA A N 1
ATOM 3927 C CA . ALA A 1 520 ? 5.131 13.241 -12.465 1.00 87.44 520 ALA A CA 1
ATOM 3928 C C . ALA A 1 520 ? 6.048 14.122 -11.595 1.00 87.44 520 ALA A C 1
ATOM 3930 O O . ALA A 1 520 ? 6.693 13.616 -10.679 1.00 87.44 520 ALA A O 1
ATOM 3931 N N . ALA A 1 521 ? 6.078 15.435 -11.852 1.00 86.75 521 ALA A N 1
ATOM 3932 C CA . ALA A 1 521 ? 6.855 16.392 -11.067 1.00 86.75 521 ALA A CA 1
ATOM 3933 C C . ALA A 1 521 ? 6.306 16.547 -9.639 1.00 86.75 521 ALA A C 1
ATOM 3935 O O . ALA A 1 521 ? 7.065 16.392 -8.685 1.00 86.75 521 ALA A O 1
ATOM 3936 N N . SER A 1 522 ? 4.992 16.768 -9.485 1.00 88.38 522 SER A N 1
ATOM 3937 C CA . SER A 1 522 ? 4.363 16.865 -8.157 1.00 88.38 522 SER A CA 1
ATOM 3938 C C . SER A 1 522 ? 4.556 15.569 -7.365 1.00 88.38 522 SER A C 1
ATOM 3940 O O . SER A 1 522 ? 4.946 15.602 -6.197 1.00 88.38 522 SER A O 1
ATOM 3942 N N . ALA A 1 523 ? 4.388 14.416 -8.021 1.00 91.75 523 ALA A N 1
ATOM 3943 C CA . ALA A 1 523 ? 4.611 13.121 -7.391 1.00 91.75 523 ALA A CA 1
ATOM 3944 C C . ALA A 1 523 ? 6.055 12.949 -6.914 1.00 91.75 523 ALA A C 1
ATOM 3946 O O . ALA A 1 523 ? 6.270 12.523 -5.783 1.00 91.75 523 ALA A O 1
ATOM 3947 N N . ALA A 1 524 ? 7.041 13.315 -7.741 1.00 94.00 524 ALA A N 1
ATOM 3948 C CA . ALA A 1 524 ? 8.449 13.241 -7.366 1.00 94.00 524 ALA A CA 1
ATOM 3949 C C . ALA A 1 524 ? 8.740 14.076 -6.112 1.00 94.00 524 ALA A C 1
ATOM 3951 O O . ALA A 1 524 ? 9.307 13.550 -5.157 1.00 94.00 524 ALA A O 1
ATOM 3952 N N . THR A 1 525 ? 8.284 15.333 -6.079 1.00 92.81 525 THR A N 1
ATOM 3953 C CA . THR A 1 525 ? 8.461 16.225 -4.924 1.00 92.81 525 THR A CA 1
ATOM 3954 C C . THR A 1 525 ? 7.788 15.681 -3.666 1.00 92.81 525 THR A C 1
ATOM 3956 O O . THR A 1 525 ? 8.402 15.677 -2.602 1.00 92.81 525 THR A O 1
ATOM 3959 N N . ASN A 1 526 ? 6.550 15.189 -3.766 1.00 92.69 526 ASN A N 1
ATOM 3960 C CA . ASN A 1 526 ? 5.827 14.664 -2.605 1.00 92.69 526 ASN A CA 1
ATOM 3961 C C . ASN A 1 526 ? 6.475 13.391 -2.045 1.00 92.69 526 ASN A C 1
ATOM 3963 O O . ASN A 1 526 ? 6.660 13.281 -0.835 1.00 92.69 526 ASN A O 1
ATOM 3967 N N . LEU A 1 527 ? 6.866 12.451 -2.910 1.00 95.62 527 LEU A N 1
ATOM 3968 C CA . LEU A 1 527 ? 7.540 11.217 -2.491 1.00 95.62 527 LEU A CA 1
ATOM 3969 C C . LEU A 1 527 ? 8.917 11.503 -1.880 1.00 95.62 527 LEU A C 1
ATOM 3971 O O . LEU A 1 527 ? 9.266 10.926 -0.852 1.00 95.62 527 LEU A O 1
ATOM 3975 N N . GLU A 1 528 ? 9.681 12.422 -2.473 1.00 94.69 528 GLU A N 1
ATOM 3976 C CA . GLU A 1 528 ? 10.982 12.852 -1.953 1.00 94.69 528 GLU A CA 1
ATOM 3977 C C . GLU A 1 528 ? 10.852 13.562 -0.599 1.00 94.69 528 GLU A C 1
ATOM 3979 O O . GLU A 1 528 ? 11.658 13.315 0.301 1.00 94.69 528 GLU A O 1
ATOM 3984 N N . ALA A 1 529 ? 9.804 14.369 -0.409 1.00 93.88 529 ALA A N 1
ATOM 3985 C CA . ALA A 1 529 ? 9.496 14.997 0.872 1.00 93.88 529 ALA A CA 1
ATOM 3986 C C . ALA A 1 529 ? 9.121 13.965 1.946 1.00 93.88 529 ALA A C 1
ATOM 3988 O O . ALA A 1 529 ? 9.615 14.058 3.068 1.00 93.88 529 ALA A O 1
ATOM 3989 N N . MET A 1 530 ? 8.296 12.964 1.613 1.00 93.75 530 MET A N 1
ATOM 3990 C CA . MET A 1 530 ? 7.950 11.880 2.541 1.00 93.75 530 MET A CA 1
ATOM 3991 C C . MET A 1 530 ? 9.195 11.111 2.982 1.00 93.75 530 MET A C 1
ATOM 3993 O O . MET A 1 530 ? 9.433 10.974 4.177 1.00 93.75 530 MET A O 1
ATOM 3997 N N . VAL A 1 531 ? 10.027 10.679 2.028 1.00 95.56 531 VAL A N 1
ATOM 3998 C CA . VAL A 1 531 ? 11.270 9.950 2.319 1.00 95.56 531 VAL A CA 1
ATOM 3999 C C . VAL A 1 531 ? 12.218 10.790 3.167 1.00 95.56 531 VAL A C 1
ATOM 4001 O O . VAL A 1 531 ? 12.688 10.318 4.200 1.00 95.56 531 VAL A O 1
ATOM 4004 N N . SER A 1 532 ? 12.463 12.042 2.779 1.00 94.69 532 SER A N 1
ATOM 4005 C CA . SER A 1 532 ? 13.335 12.947 3.535 1.00 94.69 532 SER A CA 1
ATOM 4006 C C . SER A 1 532 ? 12.846 13.126 4.970 1.00 94.69 532 SER A C 1
ATOM 4008 O O . SER A 1 532 ? 13.630 13.011 5.908 1.00 94.69 532 SER A O 1
ATOM 4010 N N . ALA A 1 533 ? 11.544 13.346 5.163 1.00 94.12 533 ALA A N 1
ATOM 4011 C CA . ALA A 1 533 ? 10.973 13.518 6.491 1.00 94.12 533 ALA A CA 1
ATOM 4012 C C . ALA A 1 533 ? 11.104 12.260 7.352 1.00 94.12 533 ALA A C 1
ATOM 4014 O O . ALA A 1 533 ? 11.465 12.374 8.521 1.00 94.12 533 ALA A O 1
ATOM 4015 N N . SER A 1 534 ? 10.870 11.074 6.780 1.00 94.94 534 SER A N 1
ATOM 4016 C CA . SER A 1 534 ? 11.027 9.800 7.487 1.00 94.94 534 SER A CA 1
ATOM 4017 C C . SER A 1 534 ? 12.464 9.570 7.940 1.00 94.94 534 SER A C 1
ATOM 4019 O O . SER A 1 534 ? 12.685 9.150 9.073 1.00 94.94 534 SER A O 1
ATOM 4021 N N . LEU A 1 535 ? 13.447 9.870 7.085 1.00 94.12 535 LEU A N 1
ATOM 4022 C CA . LEU A 1 535 ? 14.859 9.721 7.442 1.00 94.12 535 LEU A CA 1
ATOM 4023 C C . LEU A 1 535 ? 15.262 10.692 8.543 1.00 94.12 535 LEU A C 1
ATOM 4025 O O . LEU A 1 535 ? 15.881 10.275 9.517 1.00 94.12 535 LEU A O 1
ATOM 4029 N N . LEU A 1 536 ? 14.867 11.959 8.429 1.00 94.19 536 LEU A N 1
ATOM 4030 C CA . LEU A 1 536 ? 15.189 12.955 9.443 1.00 94.19 536 LEU A CA 1
ATOM 4031 C C . LEU A 1 536 ? 14.503 12.646 10.780 1.00 94.19 536 LEU A C 1
ATOM 4033 O O . LEU A 1 536 ? 15.157 12.706 11.809 1.00 94.19 536 LEU A O 1
ATOM 4037 N N . ALA A 1 537 ? 13.232 12.229 10.773 1.00 92.75 537 ALA A N 1
ATOM 4038 C CA . ALA A 1 537 ? 12.521 11.813 11.987 1.00 92.75 537 ALA A CA 1
ATOM 4039 C C . ALA A 1 537 ? 13.134 10.568 12.659 1.00 92.75 537 ALA A C 1
ATOM 4041 O O . ALA A 1 537 ? 12.892 10.324 13.835 1.00 92.75 537 ALA A O 1
ATOM 4042 N N . SER A 1 538 ? 13.914 9.776 11.918 1.00 93.56 538 SER A N 1
ATOM 4043 C CA . SER A 1 538 ? 14.554 8.559 12.434 1.00 93.56 538 SER A CA 1
ATOM 4044 C C . SER A 1 538 ? 16.003 8.764 12.872 1.00 93.56 538 SER A C 1
ATOM 4046 O O . SER A 1 538 ? 16.527 7.944 13.617 1.00 93.56 538 SER A O 1
ATOM 4048 N N . LEU A 1 539 ? 16.675 9.796 12.357 1.00 92.25 539 LEU A N 1
ATOM 4049 C CA . LEU A 1 539 ? 18.112 10.015 12.550 1.00 92.25 539 LEU A CA 1
ATOM 4050 C C . LEU A 1 539 ? 18.432 11.260 13.372 1.00 92.25 539 LEU A C 1
ATOM 4052 O O . LEU A 1 539 ? 19.514 11.327 13.954 1.00 92.25 539 LEU A O 1
ATOM 4056 N N . GLU A 1 540 ? 17.554 12.262 13.384 1.00 88.75 540 GLU A N 1
ATOM 4057 C CA . GLU A 1 540 ? 17.810 13.469 14.158 1.00 88.75 540 GLU A CA 1
ATOM 4058 C C . GLU A 1 540 ? 17.586 13.216 15.653 1.00 88.75 540 GLU A C 1
ATOM 4060 O O . GLU A 1 540 ? 16.565 12.638 16.032 1.00 88.75 540 GLU A O 1
ATOM 4065 N N . PRO A 1 541 ? 18.523 13.654 16.512 1.00 82.31 541 PRO A N 1
ATOM 4066 C CA . PRO A 1 541 ? 18.361 13.536 17.951 1.00 82.31 541 PRO A CA 1
ATOM 4067 C C . PRO A 1 541 ? 17.230 14.441 18.445 1.00 82.31 541 PRO A C 1
ATOM 4069 O O . PRO A 1 541 ? 16.959 15.501 17.872 1.00 82.31 541 PRO A O 1
ATOM 4072 N N . GLU A 1 542 ? 16.602 14.043 19.548 1.00 78.00 542 GLU A N 1
ATOM 4073 C CA . GLU A 1 542 ? 15.567 14.850 20.180 1.00 78.00 542 GLU A CA 1
ATOM 4074 C C . GLU A 1 542 ? 16.149 16.175 20.692 1.00 78.00 542 GLU A C 1
ATOM 4076 O O . GLU A 1 542 ? 17.159 16.215 21.394 1.00 78.00 542 GLU A O 1
ATOM 4081 N N . ALA A 1 543 ? 15.520 17.281 20.291 1.00 77.31 543 ALA A N 1
ATOM 4082 C CA . ALA A 1 543 ? 15.974 18.627 20.635 1.00 77.31 543 ALA A CA 1
ATOM 4083 C C . ALA A 1 543 ? 15.368 19.151 21.951 1.00 77.31 543 ALA A C 1
ATOM 4085 O O . ALA A 1 543 ? 15.830 20.163 22.481 1.00 77.31 543 ALA A O 1
ATOM 4086 N N . LEU A 1 544 ? 14.312 18.506 22.456 1.00 87.00 544 LEU A N 1
ATOM 4087 C CA . LEU A 1 544 ? 13.608 18.898 23.676 1.00 87.00 544 LEU A CA 1
ATOM 4088 C C . LEU A 1 544 ? 14.300 18.307 24.906 1.00 87.00 544 LEU A C 1
ATOM 4090 O O . LEU A 1 544 ? 14.675 17.142 24.918 1.00 87.00 544 LEU A O 1
ATOM 4094 N N . SER A 1 545 ? 14.455 19.116 25.957 1.00 90.56 545 SER A N 1
ATOM 4095 C CA . SER A 1 545 ? 14.923 18.607 27.250 1.00 90.56 545 SER A CA 1
ATOM 4096 C C . SER A 1 545 ? 13.815 17.819 27.950 1.00 90.56 545 SER A C 1
ATOM 4098 O O . SER A 1 545 ? 12.653 18.219 27.867 1.00 90.56 545 SER A O 1
ATOM 4100 N N . ASP A 1 546 ? 14.161 16.791 28.732 1.00 89.19 546 ASP A N 1
ATOM 4101 C CA . ASP A 1 546 ? 13.189 16.002 29.515 1.00 89.19 546 ASP A CA 1
ATOM 4102 C C . ASP A 1 546 ? 12.276 16.885 30.379 1.00 89.19 546 ASP A C 1
ATOM 4104 O O . ASP A 1 546 ? 11.079 16.642 30.527 1.00 89.19 546 ASP A O 1
ATOM 4108 N N . LYS A 1 547 ? 12.838 17.971 30.926 1.00 93.12 547 LYS A N 1
ATOM 4109 C CA . LYS A 1 547 ? 12.098 18.946 31.732 1.00 93.12 547 LYS A CA 1
ATOM 4110 C C . LYS A 1 547 ? 11.036 19.681 30.913 1.00 93.12 547 LYS A C 1
ATOM 4112 O O . LYS A 1 547 ? 9.923 19.883 31.401 1.00 93.12 547 LYS A O 1
ATOM 4117 N N . ASP A 1 548 ? 11.380 20.128 29.707 1.00 94.25 548 ASP A N 1
ATOM 4118 C CA . ASP A 1 548 ? 10.427 20.804 28.826 1.00 94.25 548 ASP A CA 1
ATOM 4119 C C . ASP A 1 548 ? 9.405 19.825 28.256 1.00 94.25 548 ASP A C 1
ATOM 4121 O O . ASP A 1 548 ? 8.223 20.159 28.234 1.00 94.25 548 ASP A O 1
ATOM 4125 N N . ALA A 1 549 ? 9.827 18.613 27.891 1.00 90.00 549 ALA A N 1
ATOM 4126 C CA . ALA A 1 549 ? 8.937 17.546 27.452 1.00 90.00 549 ALA A CA 1
ATOM 4127 C C . ALA A 1 549 ? 7.872 17.242 28.518 1.00 90.00 549 ALA A C 1
ATOM 4129 O O . ALA A 1 549 ? 6.678 17.280 28.218 1.00 90.00 549 ALA A O 1
ATOM 4130 N N . ALA A 1 550 ? 8.271 17.063 29.782 1.00 92.19 550 ALA A N 1
ATOM 4131 C CA . ALA A 1 550 ? 7.339 16.848 30.889 1.00 92.19 550 ALA A CA 1
ATOM 4132 C C . ALA A 1 550 ? 6.390 18.042 31.099 1.00 92.19 550 ALA A C 1
ATOM 4134 O O . ALA A 1 550 ? 5.184 17.865 31.271 1.00 92.19 550 ALA A O 1
ATOM 4135 N N . ARG A 1 551 ? 6.914 19.276 31.041 1.00 96.44 551 ARG A N 1
ATOM 4136 C CA . ARG A 1 551 ? 6.102 20.496 31.182 1.00 96.44 551 ARG A CA 1
ATOM 4137 C C . ARG A 1 551 ? 5.072 20.639 30.060 1.00 96.44 551 ARG A C 1
ATOM 4139 O O . ARG A 1 551 ? 3.934 21.010 30.333 1.00 96.44 551 ARG A O 1
ATOM 4146 N N . PHE A 1 552 ? 5.471 20.402 28.813 1.00 95.12 552 PHE A N 1
ATOM 4147 C CA . PHE A 1 552 ? 4.588 20.519 27.652 1.00 95.12 552 PHE A CA 1
ATOM 4148 C C . PHE A 1 552 ? 3.556 19.398 27.610 1.00 95.12 552 PHE A C 1
ATOM 4150 O O . PHE A 1 552 ? 2.403 19.679 27.303 1.00 95.12 552 PHE A O 1
ATOM 4157 N N . THR A 1 553 ? 3.936 18.181 28.003 1.00 93.69 553 THR A N 1
ATOM 4158 C CA . THR A 1 553 ? 3.016 17.043 28.156 1.00 93.69 553 THR A CA 1
ATOM 4159 C C . THR A 1 553 ? 1.919 17.376 29.164 1.00 93.69 553 THR A C 1
ATOM 4161 O O . THR A 1 553 ? 0.751 17.382 28.798 1.00 93.69 553 THR A O 1
ATOM 4164 N N . ALA A 1 554 ? 2.279 17.815 30.376 1.00 95.75 554 ALA A N 1
ATOM 4165 C CA . ALA A 1 554 ? 1.294 18.182 31.398 1.00 95.75 554 ALA A CA 1
ATOM 4166 C C . ALA A 1 554 ? 0.374 19.345 30.968 1.00 95.75 554 ALA A C 1
ATOM 4168 O O . ALA A 1 554 ? -0.804 19.390 31.324 1.00 95.75 554 ALA A O 1
ATOM 4169 N N . ALA A 1 555 ? 0.902 20.304 30.198 1.00 97.00 555 ALA A N 1
ATOM 4170 C CA . ALA A 1 555 ? 0.088 21.374 29.628 1.00 97.00 555 ALA A CA 1
ATOM 4171 C C . ALA A 1 555 ? -0.890 20.838 28.569 1.00 97.00 555 ALA A C 1
ATOM 4173 O O . ALA A 1 555 ? -2.059 21.223 28.572 1.00 97.00 555 ALA A O 1
ATOM 4174 N N . MET A 1 556 ? -0.428 19.949 27.686 1.00 96.38 556 MET A N 1
ATOM 4175 C CA . MET A 1 556 ? -1.261 19.317 26.667 1.00 96.38 556 MET A CA 1
ATOM 4176 C C . MET A 1 556 ? -2.338 18.417 27.271 1.00 96.38 556 MET A C 1
ATOM 4178 O O . MET A 1 556 ? -3.463 18.475 26.784 1.00 96.38 556 MET A O 1
ATOM 4182 N N . ASP A 1 557 ? -2.051 17.693 28.355 1.00 95.56 557 ASP A N 1
ATOM 4183 C CA . ASP A 1 557 ? -3.045 16.903 29.097 1.00 95.56 557 ASP A CA 1
ATOM 4184 C C . ASP A 1 557 ? -4.199 17.794 29.576 1.00 95.56 557 ASP A C 1
ATOM 4186 O O . ASP A 1 557 ? -5.360 17.565 29.241 1.00 95.56 557 ASP A O 1
ATOM 4190 N N . SER A 1 558 ? -3.885 18.905 30.252 1.00 97.25 558 SER A N 1
ATOM 4191 C CA . SER A 1 558 ? -4.909 19.835 30.750 1.00 97.25 558 SER A CA 1
ATOM 4192 C C . SER A 1 558 ? -5.739 20.481 29.629 1.00 97.25 558 SER A C 1
ATOM 4194 O O . SER A 1 558 ? -6.956 20.666 29.772 1.00 97.25 558 SER A O 1
ATOM 4196 N N . VAL A 1 559 ? -5.101 20.827 28.505 1.00 97.31 559 VAL A N 1
ATOM 4197 C CA . VAL A 1 559 ? -5.795 21.374 27.328 1.00 97.31 559 VAL A CA 1
ATOM 4198 C C . VAL A 1 559 ? -6.671 20.306 26.670 1.00 97.31 559 VAL A C 1
ATOM 4200 O O . VAL A 1 559 ? -7.795 20.610 26.271 1.00 97.31 559 VAL A O 1
ATOM 4203 N N . SER A 1 560 ? -6.181 19.070 26.586 1.00 95.00 560 SER A N 1
ATOM 4204 C CA . SER A 1 560 ? -6.893 17.916 26.038 1.00 95.00 560 SER A CA 1
ATOM 4205 C C . SER A 1 560 ? -8.151 17.597 26.839 1.00 95.00 560 SER A C 1
ATOM 4207 O O . SER A 1 560 ? -9.225 17.509 26.245 1.00 95.00 560 SER A O 1
ATOM 4209 N N . ASP A 1 561 ? -8.060 17.535 28.168 1.00 94.38 561 ASP A N 1
AT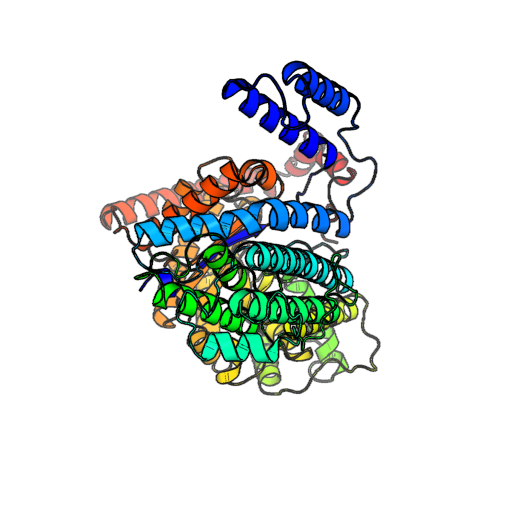OM 4210 C CA . ASP A 1 561 ? -9.206 17.278 29.052 1.00 94.38 561 ASP A CA 1
ATOM 4211 C C . ASP A 1 561 ? -10.288 18.352 28.900 1.00 94.38 561 ASP A C 1
ATOM 4213 O O . ASP A 1 561 ? -11.481 18.063 28.762 1.00 94.38 561 ASP A O 1
ATOM 4217 N N . SER A 1 562 ? -9.862 19.618 28.865 1.00 96.56 562 SER A N 1
ATOM 4218 C CA . SER A 1 562 ? -10.766 20.758 28.695 1.00 96.56 562 SER A CA 1
ATOM 4219 C C . SER A 1 562 ? -11.446 20.741 27.321 1.00 96.56 562 SER A C 1
ATOM 4221 O O . SER A 1 562 ? -12.650 20.995 27.217 1.00 96.56 562 SER A O 1
ATOM 4223 N N . ALA A 1 563 ? -10.692 20.432 26.260 1.00 95.50 563 ALA A N 1
ATOM 4224 C CA . ALA A 1 563 ? -11.211 20.331 24.899 1.00 95.50 563 ALA A CA 1
ATOM 4225 C C . ALA A 1 563 ? -12.189 19.159 24.747 1.00 95.50 563 ALA A C 1
ATOM 4227 O O . ALA A 1 563 ? -13.248 19.333 24.139 1.00 95.50 563 ALA A O 1
ATOM 4228 N N . PHE A 1 564 ? -11.874 18.007 25.342 1.00 92.81 564 PHE A N 1
ATOM 4229 C CA . PHE A 1 564 ? -12.721 16.819 25.332 1.00 92.81 564 PHE A CA 1
ATOM 4230 C C . PHE A 1 564 ? -14.067 17.098 25.998 1.00 92.81 564 PHE A C 1
ATOM 4232 O O . PHE A 1 564 ? -15.116 16.884 25.387 1.00 92.81 564 PHE A O 1
ATOM 4239 N N . ALA A 1 565 ? -14.049 17.652 27.216 1.00 94.81 565 ALA A N 1
ATOM 4240 C CA . ALA A 1 565 ? -15.264 17.996 27.950 1.00 94.81 565 ALA A CA 1
ATOM 4241 C C . ALA A 1 565 ? -16.135 19.000 27.177 1.00 94.81 565 ALA A C 1
ATOM 4243 O O . ALA A 1 565 ? -17.350 18.822 27.080 1.00 94.81 565 ALA A O 1
ATOM 4244 N N . ALA A 1 566 ? -15.524 20.024 26.570 1.00 95.94 566 ALA A N 1
ATOM 4245 C CA . ALA A 1 566 ? -16.244 21.006 25.762 1.00 95.94 566 ALA A CA 1
ATOM 4246 C C . ALA A 1 566 ? -16.861 20.388 24.493 1.00 95.94 566 ALA A C 1
ATOM 4248 O O . ALA A 1 566 ? -18.019 20.666 24.169 1.00 95.94 566 ALA A O 1
ATOM 4249 N N . TYR A 1 567 ? -16.111 19.539 23.782 1.00 94.56 567 TYR A N 1
ATOM 4250 C CA . TYR A 1 567 ? -16.585 18.862 22.574 1.00 94.56 567 TYR A CA 1
ATOM 4251 C C . TYR A 1 567 ? -17.738 17.903 22.883 1.00 94.56 567 TYR A C 1
ATOM 4253 O O . TYR A 1 567 ? -18.801 17.992 22.265 1.00 94.56 567 TYR A O 1
ATOM 4261 N N . ARG A 1 568 ? -17.555 17.026 23.876 1.00 92.75 568 ARG A N 1
ATOM 4262 C CA . ARG A 1 568 ? -18.560 16.056 24.331 1.00 92.75 568 ARG A CA 1
ATOM 4263 C C . ARG A 1 568 ? -19.829 16.745 24.827 1.00 92.75 568 ARG A C 1
ATOM 4265 O O . ARG A 1 568 ? -20.922 16.395 24.373 1.00 92.75 568 ARG A O 1
ATOM 4272 N N . GLY A 1 569 ? -19.664 17.791 25.640 1.00 95.75 569 GLY A N 1
ATOM 4273 C CA . GLY A 1 569 ? -20.759 18.610 26.154 1.00 95.75 569 GLY A CA 1
ATOM 4274 C C . GLY A 1 569 ? -21.633 19.203 25.046 1.00 95.75 569 GLY A C 1
ATOM 4275 O O . GLY A 1 569 ? -22.862 19.202 25.138 1.00 95.75 569 GLY A O 1
ATOM 4276 N N . LEU A 1 570 ? -21.015 19.666 23.955 1.00 94.50 570 LEU A N 1
ATOM 4277 C CA . LEU A 1 570 ? -21.734 20.203 22.799 1.00 94.50 570 LEU A CA 1
ATOM 4278 C C . LEU A 1 570 ? -22.354 19.108 21.919 1.00 94.50 570 LEU A C 1
ATOM 4280 O O . LEU A 1 570 ? -23.517 19.210 21.544 1.00 94.50 570 LEU A O 1
ATOM 4284 N N . VAL A 1 571 ? -21.578 18.097 21.530 1.00 93.38 571 VAL A N 1
ATOM 4285 C CA . VAL A 1 571 ? -21.971 17.149 20.471 1.00 93.38 571 VAL A CA 1
ATOM 4286 C C . VAL A 1 571 ? -22.887 16.042 20.991 1.00 93.38 571 VAL A C 1
ATOM 4288 O O . VAL A 1 571 ? -23.819 15.635 20.291 1.00 93.38 571 VAL A O 1
ATOM 4291 N N . TYR A 1 572 ? -22.630 15.548 22.202 1.00 90.81 572 TYR A N 1
ATOM 4292 C CA . TYR A 1 572 ? -23.312 14.383 22.766 1.00 90.81 572 TYR A CA 1
ATOM 4293 C C . TYR A 1 572 ? -24.295 14.758 23.871 1.00 90.81 572 TYR A C 1
ATOM 4295 O O . TYR A 1 572 ? -25.396 14.206 23.901 1.00 90.81 572 TYR A O 1
ATOM 4303 N N . ASP A 1 573 ? -23.929 15.709 24.731 1.00 93.69 573 ASP A N 1
ATOM 4304 C CA . ASP A 1 573 ? -24.718 16.009 25.931 1.00 93.69 573 ASP A CA 1
ATOM 4305 C C . ASP A 1 573 ? -25.750 17.127 25.705 1.00 93.69 573 ASP A C 1
ATOM 4307 O O . ASP A 1 573 ? -26.690 17.267 26.487 1.00 93.69 573 ASP A O 1
ATOM 4311 N N . THR A 1 574 ? -25.634 17.903 24.618 1.00 96.06 574 THR A N 1
ATOM 4312 C CA . THR A 1 574 ? -26.624 18.928 24.245 1.00 96.06 574 THR A CA 1
ATOM 4313 C C . THR A 1 574 ? -27.798 18.291 23.486 1.00 96.06 574 THR A C 1
ATOM 4315 O O . THR A 1 574 ? -27.634 17.908 22.323 1.00 96.06 574 THR A O 1
ATOM 4318 N N . PRO A 1 575 ? -29.023 18.237 24.054 1.00 95.25 575 PRO A N 1
ATOM 4319 C CA . PRO A 1 575 ? -30.117 17.446 23.479 1.00 95.25 575 PRO A CA 1
ATOM 4320 C C . PRO A 1 575 ? -30.527 17.850 22.053 1.00 95.25 575 PRO A C 1
ATOM 4322 O O . PRO A 1 575 ? -30.833 16.991 21.231 1.00 95.25 575 PRO A O 1
ATOM 4325 N N . ALA A 1 576 ? -30.500 19.150 21.738 1.00 95.38 576 ALA A N 1
ATOM 4326 C CA . ALA A 1 576 ? -30.929 19.684 20.440 1.00 95.38 576 ALA A CA 1
ATOM 4327 C C . ALA A 1 576 ? -29.832 19.669 19.356 1.00 95.38 576 ALA A C 1
ATOM 4329 O O . ALA A 1 576 ? -30.088 20.074 18.220 1.00 95.38 576 ALA A O 1
ATOM 4330 N N . PHE A 1 577 ? -28.607 19.226 19.673 1.00 95.06 577 PHE A N 1
ATOM 4331 C CA . PHE A 1 577 ? -27.482 19.309 18.736 1.00 95.06 577 PHE A CA 1
ATOM 4332 C C . PHE A 1 577 ? -27.724 18.492 17.464 1.00 95.06 577 PHE A C 1
ATOM 4334 O O . PHE A 1 577 ? -27.470 18.980 16.364 1.00 95.06 577 PHE A O 1
ATOM 4341 N N . LYS A 1 578 ? -28.261 17.270 17.590 1.00 91.81 578 LYS A N 1
ATOM 4342 C CA . LYS A 1 578 ? -28.546 16.402 16.434 1.00 91.81 578 LYS A CA 1
ATOM 4343 C C . LYS A 1 578 ? -29.536 17.046 15.464 1.00 91.81 578 LYS A C 1
ATOM 4345 O O . LYS A 1 578 ? -29.322 16.979 14.254 1.00 91.81 578 LYS A O 1
ATOM 4350 N N . ASP A 1 579 ? -30.576 17.687 15.989 1.00 93.81 579 ASP A N 1
ATOM 4351 C CA . ASP A 1 579 ? -31.595 18.357 15.178 1.00 93.81 579 ASP A CA 1
ATOM 4352 C C . ASP A 1 579 ? -31.026 19.609 14.511 1.00 93.81 579 ASP A C 1
ATOM 4354 O O . ASP A 1 579 ? -31.182 19.789 13.304 1.00 93.81 579 ASP A O 1
ATOM 4358 N N . PHE A 1 580 ? -30.278 20.423 15.264 1.00 94.88 580 PHE A N 1
ATOM 4359 C CA . PHE A 1 580 ? -29.556 21.576 14.725 1.00 94.88 580 PHE A CA 1
ATOM 4360 C C . PHE A 1 580 ? -28.594 21.170 13.601 1.00 94.88 580 PHE A C 1
ATOM 4362 O O . PHE A 1 580 ? -28.625 21.752 12.520 1.00 94.88 580 PHE A O 1
ATOM 4369 N N . PHE A 1 581 ? -27.764 20.149 13.827 1.00 93.25 581 PHE A N 1
ATOM 4370 C CA . PHE A 1 581 ? -26.784 19.669 12.856 1.00 93.25 581 PHE A CA 1
ATOM 4371 C C . PHE A 1 581 ? -27.454 19.169 11.574 1.00 93.25 581 PHE A C 1
ATOM 4373 O O . PHE A 1 581 ? -27.014 19.513 10.478 1.00 93.25 581 PHE A O 1
ATOM 4380 N N . ARG A 1 582 ? -28.547 18.405 11.689 1.00 91.38 582 ARG A N 1
ATOM 4381 C CA . ARG A 1 582 ? -29.315 17.938 10.524 1.00 91.38 582 ARG A CA 1
ATOM 4382 C C . ARG A 1 582 ? -30.005 19.077 9.776 1.00 91.38 582 ARG A C 1
ATOM 4384 O O . ARG A 1 582 ? -30.081 19.011 8.559 1.00 91.38 582 ARG A O 1
ATOM 4391 N N . ALA A 1 583 ? -30.491 20.099 10.478 1.00 93.94 583 ALA A N 1
ATOM 4392 C CA . ALA A 1 583 ? -31.162 21.241 9.857 1.00 93.94 583 ALA A CA 1
ATOM 4393 C C . ALA A 1 583 ? -30.185 22.228 9.194 1.00 93.94 583 ALA A C 1
ATOM 4395 O O . ALA A 1 583 ? -30.522 22.843 8.185 1.00 93.94 583 ALA A O 1
ATOM 4396 N N . MET A 1 584 ? -28.985 22.395 9.757 1.00 95.69 584 MET A N 1
ATOM 4397 C CA . MET A 1 584 ? -27.999 23.385 9.301 1.00 95.69 584 MET A CA 1
ATOM 4398 C C . MET A 1 584 ? -26.955 22.823 8.335 1.00 95.69 584 MET A C 1
ATOM 4400 O O . MET A 1 584 ? -26.162 23.589 7.787 1.00 95.69 584 MET A O 1
ATOM 4404 N N . THR A 1 585 ? -26.919 21.505 8.124 1.00 93.75 585 THR A N 1
ATOM 4405 C CA . THR A 1 585 ? -25.973 20.866 7.202 1.00 93.75 585 THR A CA 1
ATOM 4406 C C . THR A 1 585 ? -26.700 20.060 6.134 1.00 93.75 585 THR A C 1
ATOM 4408 O O . THR A 1 585 ? -27.744 19.479 6.418 1.00 93.75 585 THR A O 1
ATOM 4411 N N . PRO A 1 586 ? -26.130 19.938 4.922 1.00 90.44 586 PRO A N 1
ATOM 4412 C CA . PRO A 1 586 ? -26.739 19.159 3.853 1.00 90.44 586 PRO A CA 1
ATOM 4413 C C . PRO A 1 586 ? -26.473 17.650 4.014 1.00 90.44 586 PRO A C 1
ATOM 4415 O O . PRO A 1 586 ? -26.254 16.949 3.029 1.00 90.44 586 PRO A O 1
ATOM 4418 N N . ILE A 1 587 ? -26.355 17.129 5.244 1.00 85.50 587 ILE A N 1
ATOM 4419 C CA . ILE A 1 587 ? -25.929 15.737 5.467 1.00 85.50 587 ILE A CA 1
ATOM 4420 C C . ILE A 1 587 ? -26.940 14.733 4.900 1.00 85.50 587 ILE A C 1
ATOM 4422 O O . ILE A 1 587 ? -26.541 13.698 4.362 1.00 85.50 587 ILE A O 1
ATOM 4426 N N . ALA A 1 588 ? -28.233 15.058 4.975 1.00 84.44 588 ALA A N 1
ATOM 4427 C CA . ALA A 1 588 ? -29.292 14.244 4.394 1.00 84.44 588 ALA A CA 1
ATOM 4428 C C . ALA A 1 588 ? -29.183 14.223 2.864 1.00 84.44 588 ALA A C 1
ATOM 4430 O O . ALA A 1 588 ? -29.241 13.159 2.252 1.00 84.44 588 ALA A O 1
ATOM 4431 N N . GLU A 1 589 ? -28.938 15.379 2.247 1.00 86.62 589 GLU A N 1
ATOM 4432 C CA . GLU A 1 589 ? -28.748 15.513 0.807 1.00 86.62 589 GLU A CA 1
ATOM 4433 C C . GLU A 1 589 ? -27.480 14.785 0.354 1.00 86.62 589 GLU A C 1
ATOM 4435 O O . GLU A 1 589 ? -27.538 14.038 -0.621 1.00 86.62 589 GLU A O 1
ATOM 4440 N N . ILE A 1 590 ? -26.361 14.920 1.078 1.00 81.56 590 ILE A N 1
ATOM 4441 C CA . ILE A 1 590 ? -25.090 14.236 0.778 1.00 81.56 590 ILE A CA 1
ATOM 4442 C C . ILE A 1 590 ? -25.282 12.719 0.722 1.00 81.56 590 ILE A C 1
ATOM 4444 O O . ILE A 1 590 ? -24.747 12.084 -0.186 1.00 81.56 590 ILE A O 1
ATOM 4448 N N . ALA A 1 591 ? -26.076 12.141 1.628 1.00 77.44 591 ALA A N 1
ATOM 4449 C CA . ALA A 1 591 ? -26.374 10.708 1.623 1.00 77.44 591 ALA A CA 1
ATOM 4450 C C . ALA A 1 591 ? -27.123 10.248 0.355 1.00 77.44 591 ALA A C 1
ATOM 4452 O O . ALA A 1 591 ? -27.017 9.087 -0.036 1.00 77.44 591 ALA A O 1
ATOM 4453 N N . THR A 1 592 ? -27.844 11.153 -0.316 1.00 78.31 592 THR A N 1
ATOM 4454 C CA . THR A 1 592 ? -28.524 10.872 -1.594 1.00 78.31 592 THR A CA 1
ATOM 4455 C C . THR A 1 592 ? -27.638 11.097 -2.823 1.00 78.31 592 THR A C 1
ATOM 4457 O O . THR A 1 592 ? -27.985 10.658 -3.925 1.00 78.31 592 THR A O 1
ATOM 4460 N N . LEU A 1 593 ? -26.493 11.773 -2.669 1.00 76.88 593 LEU A N 1
ATOM 4461 C CA . LEU A 1 593 ? -25.595 12.064 -3.783 1.00 76.88 593 LEU A CA 1
ATOM 4462 C C . LEU A 1 593 ? -24.848 10.805 -4.246 1.00 76.88 593 LEU A C 1
ATOM 4464 O O . LEU A 1 593 ? -24.411 9.962 -3.468 1.00 76.88 593 LEU A O 1
ATOM 4468 N N . LYS A 1 594 ? -24.624 10.711 -5.557 1.00 70.81 594 LYS A N 1
ATOM 4469 C CA . LYS A 1 594 ? -23.906 9.605 -6.210 1.00 70.81 594 LYS A CA 1
ATOM 4470 C C . LYS A 1 594 ? -22.387 9.844 -6.224 1.00 70.81 594 LYS A C 1
ATOM 4472 O O . LYS A 1 594 ? -21.782 9.917 -7.290 1.00 70.81 594 LYS A O 1
ATOM 4477 N N . ILE A 1 595 ? -21.793 10.035 -5.045 1.00 69.94 595 ILE A N 1
ATOM 4478 C CA . ILE A 1 595 ? -20.430 10.583 -4.874 1.00 69.94 595 ILE A CA 1
ATOM 4479 C C . ILE A 1 595 ? -19.313 9.541 -4.682 1.00 69.94 595 ILE A C 1
ATOM 4481 O O . ILE A 1 595 ? -18.154 9.873 -4.919 1.00 69.94 595 ILE A O 1
ATOM 4485 N N . GLY A 1 596 ? -19.646 8.294 -4.335 1.00 70.94 596 GLY A N 1
ATOM 4486 C CA . GLY A 1 596 ? -18.686 7.195 -4.172 1.00 70.94 596 GLY A CA 1
ATOM 4487 C C . GLY A 1 596 ? -19.360 5.818 -4.197 1.00 70.94 596 GLY A C 1
ATOM 4488 O O . GLY A 1 596 ? -20.595 5.729 -4.208 1.00 70.94 596 GLY A O 1
ATOM 4489 N N . SER A 1 597 ? -18.564 4.744 -4.232 1.00 73.44 597 SER A N 1
ATOM 4490 C CA . SER A 1 597 ? -19.085 3.365 -4.249 1.00 73.44 597 SER A CA 1
ATOM 4491 C C . SER A 1 597 ? -19.721 2.963 -2.906 1.00 73.44 597 SER A C 1
ATOM 4493 O O . SER A 1 597 ? -20.810 2.372 -2.879 1.00 73.44 597 SER A O 1
ATOM 4495 N N . ARG A 1 598 ? -19.094 3.373 -1.797 1.00 78.56 598 ARG A N 1
ATOM 4496 C CA . ARG A 1 598 ? -19.491 3.062 -0.415 1.00 78.56 598 ARG A CA 1
ATOM 4497 C C . ARG A 1 598 ? -20.860 3.664 -0.027 1.00 78.56 598 ARG A C 1
ATOM 4499 O O . ARG A 1 598 ? -21.137 4.813 -0.378 1.00 78.56 598 ARG A O 1
ATOM 4506 N N . PRO A 1 599 ? -21.720 2.928 0.705 1.00 71.19 599 PRO A N 1
ATOM 4507 C CA . PRO A 1 599 ? -22.919 3.482 1.345 1.00 71.19 599 PRO A CA 1
ATOM 4508 C C . PRO A 1 599 ? -22.611 4.593 2.368 1.00 71.19 599 PRO A C 1
ATOM 4510 O O . PRO A 1 599 ? -21.526 4.641 2.943 1.00 71.19 599 PRO A O 1
ATOM 4513 N N . SER A 1 600 ? -23.580 5.477 2.631 1.00 64.44 600 SER A N 1
ATOM 4514 C CA . SER A 1 600 ? -23.424 6.631 3.537 1.00 64.44 600 SER A CA 1
ATOM 4515 C C . SER A 1 600 ? -23.460 6.289 5.034 1.00 64.44 600 SER A C 1
ATOM 4517 O O . SER A 1 600 ? -23.087 7.125 5.855 1.00 64.44 600 SER A O 1
ATOM 4519 N N . SER A 1 601 ? -23.911 5.090 5.405 1.00 59.66 601 SER A N 1
ATOM 4520 C CA . SER A 1 601 ? -23.941 4.595 6.786 1.00 59.66 601 SER A CA 1
ATOM 4521 C C . SER A 1 601 ? -23.680 3.090 6.829 1.00 59.66 601 SER A C 1
ATOM 4523 O O . SER A 1 601 ? -24.051 2.376 5.897 1.00 59.66 601 SER A O 1
ATOM 4525 N N . ARG A 1 602 ? -23.064 2.617 7.921 1.00 61.84 602 ARG A N 1
ATOM 4526 C CA . ARG A 1 602 ? -23.010 1.188 8.263 1.00 61.84 602 ARG A CA 1
ATOM 4527 C C . ARG A 1 602 ? -24.430 0.754 8.675 1.00 61.84 602 ARG A C 1
ATOM 4529 O O . ARG A 1 602 ? -25.089 1.511 9.389 1.00 61.84 602 ARG A O 1
ATOM 4536 N N . THR A 1 603 ? -24.916 -0.368 8.146 1.00 45.16 603 THR A N 1
ATOM 4537 C CA . THR A 1 603 ? -26.188 -1.000 8.550 1.00 45.16 603 THR A CA 1
ATOM 4538 C C . THR A 1 603 ? -25.982 -1.925 9.724 1.00 45.16 603 THR A C 1
ATOM 4540 O O . THR A 1 603 ? -24.928 -2.600 9.710 1.00 45.16 603 THR A O 1
#

pLDDT: mean 90.76, std 9.84, range [45.16, 98.62]

Foldseek 3Di:
DLLQVFAEEAAEEFFLFQQFDVLLLVLVVQLVVLVVCVVVVHQADPVGHGSVVSNVVSVVVNVVDDGGDPFFDALLNSLVVVLCLLQVFVLQQLLVLQLVVCVVVVHRTAQRYAYHYQRLAECAQFVRSFLVSVLVSQLSLLLRLLLVLLVLLVVCLVVQQDFCVHFPFDPLLQVLLVQQPDPDPVCPRRSLSSSSSSLSQQSQQLNCVQNVDGRPDHRPTHYHHDQWLVSSLVSLQSSLVRVCVGPVRPSRLHDSSVSSSSSCSHCISRSHAHEHEYALVLLQVLVCQLCCVLVNDVGLPPDDQVRLVVSLLVLQVDLDQSDDPPDDDDPSNVRLLSNLQSLLVSCSSRNQRNYAAYEYPPDAALSSQSSVLNSNSNNPLHHFDLVCLCRHHAYEYEQAALNSLVCVQVSLLVQCPDPRHVSSQVSVQAHEYEYHQPRNCVQQNRLLSVLSNQVSLVSNQVSCVVSSHQYAYEYDPDPPLAPPVDQVLVVLLPRDQSNLSSHYYYHHHNVCCCVCSVDNVSVSVNSVSSNVSSVCSNPPDDPDDPVVVVVVSVVSVVVSVVSRCVVCCQCPVPPCNVVVCVVVDCLVVVQVDSRHSRHSDRD